Protein AF-A0A7I8VL91-F1 (afdb_monomer_lite)

Structure (mmCIF, N/CA/C/O backbone):
data_AF-A0A7I8VL91-F1
#
_entry.id   AF-A0A7I8VL91-F1
#
loop_
_atom_site.group_PDB
_atom_site.id
_atom_site.type_symbol
_atom_site.label_atom_id
_atom_site.label_alt_id
_atom_site.label_comp_id
_atom_site.label_asym_id
_atom_site.label_entity_id
_atom_site.label_seq_id
_atom_site.pdbx_PDB_ins_code
_atom_site.Cartn_x
_atom_site.Cartn_y
_atom_site.Cartn_z
_atom_site.occupancy
_atom_site.B_iso_or_equiv
_atom_site.auth_seq_id
_atom_site.auth_comp_id
_atom_site.auth_asym_id
_atom_site.auth_atom_id
_atom_site.pdbx_PDB_model_num
ATOM 1 N N . MET A 1 1 ? 4.458 87.539 1.890 1.00 41.59 1 MET A N 1
ATOM 2 C CA . MET A 1 1 ? 4.462 87.172 3.317 1.00 41.59 1 MET A CA 1
ATOM 3 C C . MET A 1 1 ? 5.443 86.022 3.413 1.00 41.59 1 MET A C 1
ATOM 5 O O . MET A 1 1 ? 5.177 85.015 2.777 1.00 41.59 1 MET A O 1
ATOM 9 N N . ALA A 1 2 ? 6.597 86.337 4.010 1.00 38.34 2 ALA A N 1
ATOM 10 C CA . ALA A 1 2 ? 7.828 85.574 4.272 1.00 38.34 2 ALA A CA 1
ATOM 11 C C . ALA A 1 2 ? 7.856 84.083 3.875 1.00 38.34 2 ALA A C 1
ATOM 13 O O . ALA A 1 2 ? 6.949 83.343 4.242 1.00 38.34 2 ALA A O 1
ATOM 14 N N . ASP A 1 3 ? 8.776 83.630 3.024 1.00 32.88 3 ASP A N 1
ATOM 15 C CA . ASP A 1 3 ? 10.259 83.580 3.110 1.00 32.88 3 ASP A CA 1
ATOM 16 C C . ASP A 1 3 ? 10.815 82.273 3.686 1.00 32.88 3 ASP A C 1
ATOM 18 O O . ASP A 1 3 ? 10.292 81.711 4.646 1.00 32.88 3 ASP A O 1
ATOM 22 N N . ASP A 1 4 ? 11.939 81.926 3.059 1.00 37.94 4 ASP A N 1
ATOM 23 C CA . ASP A 1 4 ? 13.058 81.066 3.443 1.00 37.94 4 ASP A CA 1
ATOM 24 C C . ASP A 1 4 ? 12.968 79.554 3.149 1.00 37.94 4 ASP A C 1
ATOM 26 O O . ASP A 1 4 ? 12.240 78.811 3.801 1.00 37.94 4 ASP A O 1
ATOM 30 N N . SER A 1 5 ? 13.567 79.031 2.060 1.00 36.84 5 SER A N 1
ATOM 31 C CA . SER A 1 5 ? 14.985 79.018 1.594 1.00 36.84 5 SER A CA 1
ATOM 32 C C . SER A 1 5 ? 15.787 77.868 2.233 1.00 36.84 5 SER A C 1
ATOM 34 O O . SER A 1 5 ? 15.875 77.798 3.453 1.00 36.84 5 SER A O 1
ATOM 36 N N . ASN A 1 6 ? 16.226 76.889 1.426 1.00 36.41 6 ASN A N 1
ATOM 37 C CA . ASN A 1 6 ? 17.622 76.685 0.959 1.00 36.41 6 ASN A CA 1
ATOM 38 C C . ASN A 1 6 ? 18.501 75.945 2.005 1.00 36.41 6 ASN A C 1
ATOM 40 O O . ASN A 1 6 ? 18.295 76.082 3.199 1.00 36.41 6 ASN A O 1
ATOM 44 N N . ASP A 1 7 ? 19.494 75.116 1.680 1.00 37.84 7 ASP A N 1
ATOM 45 C CA . ASP A 1 7 ? 20.222 74.925 0.429 1.00 37.84 7 ASP A CA 1
ATOM 46 C C . ASP A 1 7 ? 21.087 73.650 0.463 1.00 37.84 7 ASP A C 1
ATOM 48 O O . ASP A 1 7 ? 21.284 73.034 1.512 1.00 37.84 7 ASP A O 1
ATOM 52 N N . ASN A 1 8 ? 21.716 73.430 -0.696 1.00 30.20 8 ASN A N 1
ATOM 53 C CA . ASN A 1 8 ? 22.998 72.773 -0.975 1.00 30.20 8 ASN A CA 1
ATOM 54 C C . ASN A 1 8 ? 22.977 71.308 -1.440 1.00 30.20 8 ASN A C 1
ATOM 56 O O . ASN A 1 8 ? 22.862 70.382 -0.645 1.00 30.20 8 ASN A O 1
ATOM 60 N N . THR A 1 9 ? 22.956 71.059 -2.765 1.00 33.22 9 THR A N 1
ATOM 61 C CA . THR A 1 9 ? 24.070 71.117 -3.769 1.00 33.22 9 THR A CA 1
ATOM 62 C C . THR A 1 9 ? 25.029 69.928 -3.633 1.00 33.22 9 THR A C 1
ATOM 64 O O . THR A 1 9 ? 25.425 69.610 -2.522 1.00 33.22 9 THR A O 1
ATOM 67 N N . THR A 1 10 ? 25.462 69.211 -4.676 1.00 30.00 10 THR A N 1
ATOM 68 C CA . THR A 1 10 ? 25.902 69.619 -6.033 1.00 30.00 10 THR A CA 1
ATOM 69 C C . THR A 1 10 ? 25.871 68.379 -6.964 1.00 30.00 10 THR A C 1
ATOM 71 O O . THR A 1 10 ? 26.198 67.281 -6.530 1.00 30.00 10 THR A O 1
ATOM 74 N N . ALA A 1 11 ? 25.302 68.467 -8.177 1.00 28.89 11 ALA A N 1
ATOM 75 C CA . ALA A 1 11 ? 25.973 68.702 -9.480 1.00 28.89 11 ALA A CA 1
ATOM 76 C C . ALA A 1 11 ? 26.720 67.459 -10.047 1.00 28.89 11 ALA A C 1
ATOM 78 O O . ALA A 1 11 ? 27.735 67.037 -9.511 1.00 28.89 11 ALA A O 1
ATOM 79 N N . SER A 1 12 ? 26.138 66.725 -11.009 1.00 26.12 12 SER A N 1
ATOM 80 C CA . SER A 1 12 ? 26.180 66.921 -12.483 1.00 26.12 12 SER A CA 1
ATOM 81 C C . SER A 1 12 ? 27.479 66.441 -13.157 1.00 26.12 12 SER A C 1
ATOM 83 O O . SER A 1 12 ? 28.532 67.046 -12.992 1.00 26.12 12 SER A O 1
ATOM 85 N N . SER A 1 13 ? 27.407 65.387 -13.977 1.00 27.02 13 SER A N 1
ATOM 86 C CA . SER A 1 13 ? 27.579 65.405 -15.455 1.00 27.02 13 SER A CA 1
ATOM 87 C C . SER A 1 13 ? 28.782 64.498 -15.799 1.00 27.02 13 SER A C 1
ATOM 89 O O . SER A 1 13 ? 29.646 64.335 -14.952 1.00 27.02 13 SER A O 1
ATOM 91 N N . SER A 1 14 ? 28.946 63.814 -16.930 1.00 26.50 14 SER A N 1
ATOM 92 C CA . SER A 1 14 ? 28.411 63.921 -18.287 1.00 26.50 14 SER A CA 1
ATOM 93 C C . SER A 1 14 ? 28.722 62.615 -19.057 1.00 26.50 14 SER A C 1
ATOM 95 O O . SER A 1 14 ? 29.507 61.787 -18.600 1.00 26.50 14 SER A O 1
ATOM 97 N N . ASN A 1 15 ? 28.066 62.455 -20.207 1.00 27.16 15 ASN A N 1
ATOM 98 C CA . ASN A 1 15 ? 28.097 61.329 -21.149 1.00 27.16 15 ASN A CA 1
ATOM 99 C C . ASN A 1 15 ? 29.388 61.199 -21.988 1.00 27.16 15 ASN A C 1
ATOM 101 O O . ASN A 1 15 ? 30.074 62.190 -22.218 1.00 27.16 15 ASN A O 1
ATOM 105 N N . GLY A 1 16 ? 29.580 60.013 -22.590 1.00 26.89 16 GLY A N 1
ATOM 106 C CA . GLY A 1 16 ? 30.343 59.795 -23.837 1.00 26.89 16 GLY A CA 1
ATOM 107 C C . GLY A 1 16 ? 30.956 58.383 -23.917 1.00 26.89 16 GLY A C 1
ATOM 108 O O . GLY A 1 16 ? 31.922 58.134 -23.211 1.00 26.89 16 GLY A O 1
ATOM 109 N N . GLU A 1 17 ? 30.304 57.369 -24.517 1.00 27.06 17 GLU A N 1
ATOM 110 C CA . GLU A 1 17 ? 30.482 56.887 -25.920 1.00 27.06 17 GLU A CA 1
ATOM 111 C C . GLU A 1 17 ? 31.923 56.368 -26.20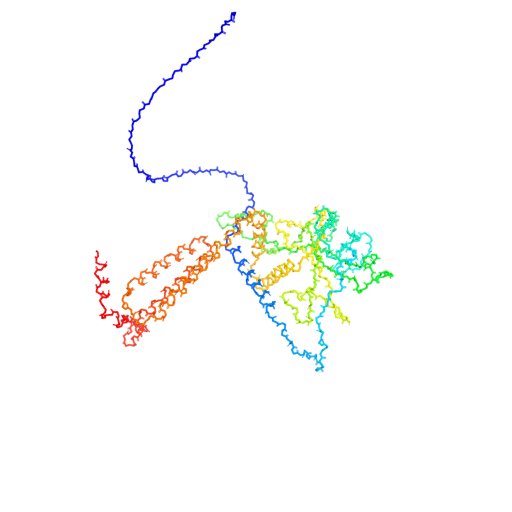8 1.00 27.06 17 GLU A C 1
ATOM 113 O O . GLU A 1 17 ? 32.874 57.061 -25.885 1.00 27.06 17 GLU A O 1
ATOM 118 N N . VAL A 1 18 ? 32.263 55.218 -26.818 1.00 27.67 18 VAL A N 1
ATOM 119 C CA . VAL A 1 18 ? 31.615 54.076 -27.504 1.00 27.67 18 VAL A CA 1
ATOM 120 C C . VAL A 1 18 ? 32.696 52.972 -27.730 1.00 27.67 18 VAL A C 1
ATOM 122 O O . VAL A 1 18 ? 33.887 53.256 -27.663 1.00 27.67 18 VAL A O 1
ATOM 125 N N . VAL A 1 19 ? 32.250 51.776 -28.155 1.00 26.05 19 VAL A N 1
ATOM 126 C CA . VAL A 1 19 ? 32.933 50.743 -28.990 1.00 26.05 19 VAL A CA 1
ATOM 127 C C . VAL A 1 19 ? 33.507 49.476 -28.309 1.00 26.05 19 VAL A C 1
ATOM 129 O O . VAL A 1 19 ? 34.563 49.480 -27.694 1.00 26.05 19 VAL A O 1
ATOM 132 N N . ALA A 1 20 ? 32.763 48.38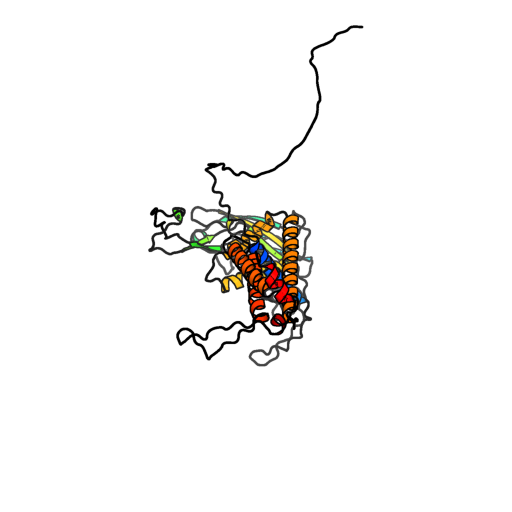2 -28.543 1.00 25.94 20 ALA A N 1
ATOM 133 C CA . ALA A 1 20 ? 33.110 46.990 -28.888 1.00 25.94 20 ALA A CA 1
ATOM 134 C C . ALA A 1 20 ? 34.495 46.389 -28.557 1.00 25.94 20 ALA A C 1
ATOM 136 O O . ALA A 1 20 ? 35.518 46.916 -28.976 1.00 25.94 20 ALA A O 1
ATOM 137 N N . THR A 1 21 ? 34.514 45.159 -28.019 1.00 22.75 21 THR A N 1
ATOM 138 C CA . THR A 1 21 ? 34.861 43.913 -28.758 1.00 22.75 21 THR A CA 1
ATOM 139 C C . THR A 1 21 ? 34.928 42.680 -27.839 1.00 22.75 21 THR A C 1
ATOM 141 O O . THR A 1 21 ? 35.487 42.731 -26.753 1.00 22.75 21 THR A O 1
ATOM 144 N N . ASP A 1 22 ? 34.315 41.600 -28.329 1.00 22.94 22 ASP A N 1
ATOM 145 C CA . ASP A 1 22 ? 34.720 40.187 -28.324 1.00 22.94 22 ASP A CA 1
ATOM 146 C C . ASP A 1 22 ? 35.173 39.391 -27.081 1.00 22.94 22 ASP A C 1
ATOM 148 O O . ASP A 1 22 ? 35.964 39.794 -26.238 1.00 22.94 22 ASP A O 1
ATOM 152 N N . ALA A 1 23 ? 34.755 38.120 -27.177 1.00 25.20 23 ALA A N 1
ATOM 153 C CA . ALA A 1 23 ? 35.409 36.892 -26.726 1.00 25.20 23 ALA A CA 1
ATOM 154 C C . ALA A 1 23 ? 35.228 36.460 -25.262 1.00 25.20 23 ALA A C 1
ATOM 156 O O . ALA A 1 23 ? 36.062 36.676 -24.387 1.00 25.20 23 ALA A O 1
ATOM 157 N N . ALA A 1 24 ? 34.169 35.673 -25.051 1.00 22.56 24 ALA A N 1
ATOM 158 C CA . ALA A 1 24 ? 34.108 34.692 -23.978 1.00 22.56 24 ALA A CA 1
ATOM 159 C C . ALA A 1 24 ? 35.077 33.532 -24.278 1.00 22.56 24 ALA A C 1
ATOM 161 O O . ALA A 1 24 ? 34.853 32.746 -25.199 1.00 22.56 24 ALA A O 1
ATOM 162 N N . ALA A 1 25 ? 36.133 33.423 -23.473 1.00 24.00 25 ALA A N 1
ATOM 163 C CA . ALA A 1 25 ? 36.947 32.226 -23.331 1.00 24.00 25 ALA A CA 1
ATOM 164 C C . ALA A 1 25 ? 37.090 31.893 -21.839 1.00 24.00 25 ALA A C 1
ATOM 166 O O . ALA A 1 25 ? 37.514 32.710 -21.026 1.00 24.00 25 ALA A O 1
ATOM 167 N N . THR A 1 26 ? 36.650 30.677 -21.538 1.00 25.03 26 THR A N 1
ATOM 168 C CA . THR A 1 26 ? 36.963 29.760 -20.440 1.00 25.03 26 THR A CA 1
ATOM 169 C C . THR A 1 26 ? 38.143 30.143 -19.542 1.00 25.03 26 THR A C 1
ATOM 171 O O . THR A 1 26 ? 39.232 30.391 -20.045 1.00 25.03 26 THR A O 1
ATOM 174 N N . ASN A 1 27 ? 37.960 30.047 -18.219 1.00 23.64 27 ASN A N 1
ATOM 175 C CA . ASN A 1 27 ? 38.905 29.344 -17.344 1.00 23.64 27 ASN A CA 1
ATOM 176 C C . ASN A 1 27 ? 38.287 29.031 -15.976 1.00 23.64 27 ASN A C 1
ATOM 178 O O . ASN A 1 27 ? 37.755 29.896 -15.282 1.00 23.64 27 ASN A O 1
ATOM 182 N N . GLU A 1 28 ? 38.392 27.756 -15.623 1.00 23.91 28 GLU A N 1
ATOM 183 C CA . GLU A 1 28 ? 38.157 27.181 -14.309 1.00 23.91 28 GLU A CA 1
ATOM 184 C C . GLU A 1 28 ? 39.190 27.707 -13.302 1.00 23.91 28 GLU A C 1
ATOM 186 O O . GLU A 1 28 ? 40.379 27.787 -13.614 1.00 23.91 28 GLU A O 1
ATOM 191 N N . ASN A 1 29 ? 38.758 27.993 -12.071 1.00 23.66 29 ASN A N 1
ATOM 192 C CA . ASN A 1 29 ? 39.543 27.633 -10.891 1.00 23.66 29 ASN A CA 1
ATOM 193 C C . ASN A 1 29 ? 38.710 27.678 -9.599 1.00 23.66 29 ASN A C 1
ATOM 195 O O . ASN A 1 29 ? 38.350 28.735 -9.092 1.00 23.66 29 ASN A O 1
ATOM 199 N N . THR A 1 30 ? 38.444 26.477 -9.088 1.00 25.72 30 THR A N 1
ATOM 200 C CA . THR A 1 30 ? 38.733 26.030 -7.719 1.00 25.72 30 THR A CA 1
ATOM 201 C C . THR A 1 30 ? 38.437 27.005 -6.570 1.00 25.72 30 THR A C 1
ATOM 203 O O . THR A 1 30 ? 39.276 27.821 -6.195 1.00 25.72 30 THR A O 1
ATOM 206 N N . GLN A 1 31 ? 37.301 26.802 -5.894 1.00 23.73 31 GLN A N 1
ATOM 207 C CA . GLN A 1 31 ? 37.151 27.161 -4.482 1.00 23.73 31 GLN A CA 1
ATOM 208 C C . GLN A 1 31 ? 36.847 25.915 -3.652 1.00 23.73 31 GLN A C 1
ATOM 210 O O . GLN A 1 31 ? 35.797 25.288 -3.758 1.00 23.73 31 GLN A O 1
ATOM 215 N N . VAL A 1 32 ? 37.830 25.576 -2.824 1.00 26.70 32 VAL A N 1
ATOM 216 C CA . VAL A 1 32 ? 37.738 24.642 -1.708 1.00 26.70 32 VAL A CA 1
ATOM 217 C C . VAL A 1 32 ? 36.866 25.302 -0.643 1.00 26.70 32 VAL A C 1
ATOM 219 O O . VAL A 1 32 ? 37.249 26.341 -0.109 1.00 26.70 32 VAL A O 1
ATOM 222 N N . GLN A 1 33 ? 35.715 24.713 -0.319 1.00 25.84 33 GLN A N 1
ATOM 223 C CA . GLN A 1 33 ? 34.907 25.147 0.818 1.00 25.84 33 GLN A CA 1
ATOM 224 C C . GLN A 1 33 ? 34.803 24.012 1.836 1.00 25.84 33 GLN A C 1
ATOM 226 O O . GLN A 1 33 ? 34.141 22.999 1.622 1.00 25.84 33 GLN A O 1
ATOM 231 N N . GLN A 1 34 ? 35.512 24.202 2.950 1.00 26.64 34 GLN A N 1
ATOM 232 C CA . GLN A 1 34 ? 35.243 23.531 4.214 1.00 26.64 34 GLN A CA 1
ATOM 233 C C . GLN A 1 34 ? 33.818 23.870 4.655 1.00 26.64 34 GLN A C 1
ATOM 235 O O . GLN A 1 34 ? 33.476 25.047 4.749 1.00 26.64 34 GLN A O 1
ATOM 240 N N . ASN A 1 35 ? 33.027 22.857 5.002 1.00 26.02 35 ASN A N 1
ATOM 241 C CA . ASN A 1 35 ? 31.987 23.021 6.007 1.00 26.02 35 ASN A CA 1
ATOM 242 C C . ASN A 1 35 ? 31.717 21.691 6.712 1.00 26.02 35 ASN A C 1
ATOM 244 O O . ASN A 1 35 ? 31.407 20.682 6.081 1.00 26.02 35 ASN A O 1
ATOM 248 N N . GLY A 1 36 ? 31.877 21.706 8.033 1.00 25.14 36 GLY A N 1
ATOM 249 C CA . GLY A 1 36 ? 31.373 20.669 8.919 1.00 25.14 36 GLY A CA 1
ATOM 250 C C . GLY A 1 36 ? 29.927 20.953 9.329 1.00 25.14 36 GLY A C 1
ATOM 251 O O . GLY A 1 36 ? 29.461 22.084 9.236 1.00 25.14 36 GLY A O 1
ATOM 252 N N . GLN A 1 37 ? 29.291 19.904 9.857 1.00 26.33 37 GLN A N 1
ATOM 253 C CA . GLN A 1 37 ? 28.042 19.907 10.634 1.00 26.33 37 GLN A CA 1
ATOM 254 C C . GLN A 1 37 ? 26.736 20.138 9.858 1.00 26.33 37 GLN A C 1
ATOM 256 O O . GLN A 1 37 ? 26.183 21.228 9.820 1.00 26.33 37 GLN A O 1
ATOM 261 N N . ASN A 1 38 ? 26.209 19.049 9.299 1.00 24.19 38 ASN A N 1
ATOM 262 C CA . ASN A 1 38 ? 24.931 18.438 9.692 1.00 24.19 38 ASN A CA 1
ATOM 263 C C . ASN A 1 38 ? 24.681 17.272 8.735 1.00 24.19 38 ASN A C 1
ATOM 265 O O . ASN A 1 38 ? 24.227 17.461 7.611 1.00 24.19 38 ASN A O 1
ATOM 269 N N . ALA A 1 39 ? 25.012 16.057 9.172 1.00 27.67 39 ALA A N 1
ATOM 270 C CA . ALA A 1 39 ? 24.564 14.853 8.490 1.00 27.67 39 ALA A CA 1
ATOM 271 C C . ALA A 1 39 ? 23.096 14.619 8.871 1.00 27.67 39 ALA A C 1
ATOM 273 O O . ALA A 1 39 ? 22.775 13.747 9.676 1.00 27.67 39 ALA A O 1
ATOM 274 N N . GLU A 1 40 ? 22.202 15.445 8.325 1.00 26.64 40 GLU A N 1
ATOM 275 C CA . GLU A 1 40 ? 20.851 14.966 8.076 1.00 26.64 40 GLU A CA 1
ATOM 276 C C . GLU A 1 40 ? 20.977 13.780 7.130 1.00 26.64 40 GLU A C 1
ATOM 278 O O . GLU A 1 40 ? 21.707 13.822 6.138 1.00 26.64 40 GLU A O 1
ATOM 283 N N . ASN A 1 41 ? 20.290 12.706 7.491 1.00 29.11 41 ASN A N 1
ATOM 284 C CA . ASN A 1 41 ? 20.206 11.465 6.749 1.00 29.11 41 ASN A CA 1
ATOM 285 C C . ASN A 1 41 ? 19.419 11.722 5.447 1.00 29.11 41 ASN A C 1
ATOM 287 O O . ASN A 1 41 ? 18.282 11.285 5.296 1.00 29.11 41 ASN A O 1
ATOM 291 N N . GLN A 1 42 ? 19.983 12.507 4.524 1.00 31.20 42 GLN A N 1
ATOM 292 C CA . GLN A 1 42 ? 19.471 12.642 3.171 1.00 31.20 42 GLN A CA 1
ATOM 293 C C . GLN A 1 42 ? 19.805 11.343 2.453 1.00 31.20 42 GLN A C 1
ATOM 295 O O . GLN A 1 42 ? 20.898 11.164 1.913 1.00 31.20 42 GLN A O 1
ATOM 300 N N . GLN A 1 43 ? 18.845 10.416 2.478 1.00 38.16 43 GLN A N 1
ATOM 301 C CA . GLN A 1 43 ? 18.810 9.335 1.506 1.00 38.16 43 GLN A CA 1
ATOM 302 C C . GLN A 1 43 ? 19.002 9.946 0.109 1.00 38.16 43 GLN A C 1
ATOM 304 O O . GLN A 1 43 ? 18.416 10.999 -0.180 1.00 38.16 43 GLN A O 1
ATOM 309 N N . PRO A 1 44 ? 19.830 9.336 -0.757 1.00 40.38 44 PRO A N 1
ATOM 310 C CA . PRO A 1 44 ? 19.997 9.829 -2.112 1.00 40.38 44 PRO A CA 1
ATOM 311 C C . PRO A 1 44 ? 18.614 9.908 -2.757 1.00 40.38 44 PRO A C 1
ATOM 313 O O . PRO A 1 44 ? 17.863 8.931 -2.739 1.00 40.38 44 PRO A O 1
ATOM 316 N N . ARG A 1 45 ? 18.262 11.087 -3.295 1.00 45.19 45 ARG A N 1
ATOM 317 C CA . ARG A 1 45 ? 17.033 11.253 -4.080 1.00 45.19 45 ARG A CA 1
ATOM 318 C C . ARG A 1 45 ? 16.967 10.089 -5.066 1.00 45.19 45 ARG A C 1
ATOM 320 O O . ARG A 1 45 ? 17.941 9.891 -5.799 1.00 45.19 45 ARG A O 1
ATOM 327 N N . PRO A 1 46 ? 15.871 9.316 -5.090 1.00 46.50 46 PRO A N 1
ATOM 328 C CA . PRO A 1 46 ? 15.783 8.170 -5.972 1.00 46.50 46 PRO A CA 1
ATOM 329 C C . PRO A 1 46 ? 16.027 8.647 -7.398 1.00 46.50 46 PRO A C 1
ATOM 331 O O . PRO A 1 46 ? 15.382 9.584 -7.879 1.00 46.50 46 PRO A O 1
ATOM 334 N N . GLY A 1 47 ? 16.988 8.018 -8.075 1.00 51.81 47 GLY A N 1
ATOM 335 C CA . GLY A 1 47 ? 17.243 8.313 -9.475 1.00 51.81 47 GLY A CA 1
ATOM 336 C C . GLY A 1 47 ? 15.937 8.169 -10.254 1.00 51.81 47 GLY A C 1
ATOM 337 O O . GLY A 1 47 ? 15.153 7.254 -9.991 1.00 51.81 47 GLY A O 1
ATOM 338 N N . GLY A 1 48 ? 15.693 9.041 -11.238 1.00 50.25 48 GLY A N 1
ATOM 339 C CA . GLY A 1 48 ? 14.457 9.032 -12.037 1.00 50.25 48 GLY A CA 1
ATOM 340 C C . GLY A 1 48 ? 14.096 7.664 -12.647 1.00 50.25 48 GLY A C 1
ATOM 341 O O . GLY A 1 48 ? 12.955 7.448 -13.044 1.00 50.25 48 GLY A O 1
ATOM 342 N N . TRP A 1 49 ? 15.038 6.715 -12.675 1.00 51.34 49 TRP A N 1
ATOM 343 C CA . TRP A 1 49 ? 14.825 5.307 -12.998 1.00 51.34 49 TRP A CA 1
ATOM 344 C C . TRP A 1 49 ? 13.902 4.564 -12.030 1.00 51.34 49 TRP A C 1
ATOM 346 O O . TRP A 1 49 ? 13.021 3.849 -12.495 1.00 51.34 49 TRP A O 1
ATOM 356 N N . ALA A 1 50 ? 14.077 4.696 -10.712 1.00 55.09 50 ALA A N 1
ATOM 357 C CA . ALA A 1 50 ? 13.243 3.985 -9.738 1.00 55.09 50 ALA A CA 1
ATOM 358 C C . ALA A 1 50 ? 11.776 4.418 -9.888 1.00 55.09 50 ALA A C 1
ATOM 360 O O . ALA A 1 50 ? 10.856 3.596 -9.962 1.00 55.09 50 ALA A O 1
ATOM 361 N N . ILE A 1 51 ? 11.585 5.725 -10.087 1.00 56.22 51 ILE A N 1
ATOM 362 C CA . ILE A 1 51 ? 10.295 6.343 -10.381 1.00 56.22 51 ILE A CA 1
ATOM 363 C C . ILE A 1 51 ? 9.744 5.821 -11.715 1.00 56.22 51 ILE A C 1
ATOM 365 O O . ILE A 1 51 ? 8.615 5.336 -11.751 1.00 56.22 51 ILE A O 1
ATOM 369 N N . PHE A 1 52 ? 10.530 5.841 -12.796 1.00 54.53 52 PHE A N 1
ATOM 370 C CA . PHE A 1 52 ? 10.097 5.386 -14.122 1.00 54.53 52 PHE A CA 1
ATOM 371 C C . PHE A 1 52 ? 9.802 3.878 -14.193 1.00 54.53 52 PHE A C 1
ATOM 373 O O . PHE A 1 52 ? 8.769 3.490 -14.730 1.00 54.53 52 PHE A O 1
ATOM 380 N N . LYS A 1 53 ? 10.648 3.018 -13.610 1.00 56.31 53 LYS A N 1
ATOM 381 C CA . LYS A 1 53 ? 10.446 1.561 -13.500 1.00 56.31 53 LYS A CA 1
ATOM 382 C C . LYS A 1 53 ? 9.154 1.257 -12.747 1.00 56.31 53 LYS A C 1
ATOM 384 O O . LYS A 1 53 ? 8.340 0.458 -13.210 1.00 56.31 53 LYS A O 1
ATOM 389 N N . SER A 1 54 ? 8.935 1.936 -11.620 1.00 55.19 54 SER A N 1
ATOM 390 C CA . SER A 1 54 ? 7.694 1.832 -10.851 1.00 55.19 54 SER A CA 1
ATOM 391 C C . SER A 1 54 ? 6.484 2.309 -11.664 1.00 55.19 54 SER A C 1
ATOM 393 O O . SER A 1 54 ? 5.441 1.655 -11.655 1.00 55.19 54 SER A O 1
ATOM 395 N N . LEU A 1 55 ? 6.621 3.400 -12.421 1.00 58.31 55 LEU A N 1
ATOM 396 C CA . LEU A 1 55 ? 5.555 3.965 -13.248 1.00 58.31 55 LEU A CA 1
ATOM 397 C C . LEU A 1 55 ? 5.201 3.072 -14.450 1.00 58.31 55 LEU A C 1
ATOM 399 O O . LEU A 1 55 ? 4.022 2.863 -14.719 1.00 58.31 55 LEU A O 1
ATOM 403 N N . LEU A 1 56 ? 6.190 2.497 -15.141 1.00 58.31 56 LEU A N 1
ATOM 404 C CA . LEU A 1 56 ? 5.982 1.546 -16.237 1.00 58.31 56 LEU A CA 1
ATOM 405 C C . LEU A 1 56 ? 5.353 0.248 -15.747 1.00 58.31 56 LEU A C 1
ATOM 407 O O . LEU A 1 56 ? 4.420 -0.250 -16.369 1.00 58.31 56 LEU A O 1
ATOM 411 N N . PHE A 1 57 ? 5.822 -0.286 -14.620 1.00 56.62 57 PHE A N 1
ATOM 412 C CA . PHE A 1 57 ? 5.214 -1.467 -14.017 1.00 56.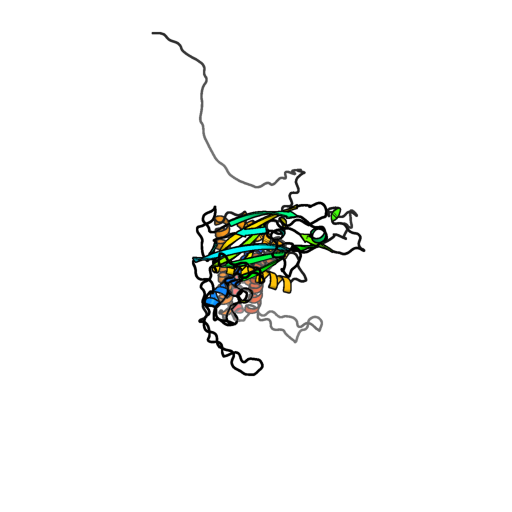62 57 PHE A CA 1
ATOM 413 C C . PHE A 1 57 ? 3.766 -1.186 -13.585 1.00 56.62 57 PHE A C 1
ATOM 415 O O . PHE A 1 57 ? 2.886 -2.019 -13.783 1.00 56.62 57 PHE A O 1
ATOM 422 N N . ARG A 1 58 ? 3.478 0.025 -13.088 1.00 55.91 58 ARG A N 1
ATOM 423 C CA . ARG A 1 58 ? 2.107 0.484 -12.817 1.00 55.91 58 ARG A CA 1
ATOM 424 C C . ARG A 1 58 ? 1.282 0.657 -14.083 1.00 55.91 58 ARG A C 1
ATOM 426 O O . ARG A 1 58 ? 0.127 0.268 -14.066 1.00 55.91 58 ARG A O 1
ATOM 433 N N . MET A 1 59 ? 1.833 1.180 -15.178 1.00 58.78 59 MET A N 1
ATOM 434 C CA . MET A 1 59 ? 1.130 1.225 -16.465 1.00 58.78 59 MET A CA 1
ATOM 435 C C . MET A 1 59 ? 0.872 -0.173 -17.011 1.00 58.78 59 MET A C 1
ATOM 437 O O . MET A 1 59 ? -0.199 -0.407 -17.551 1.00 58.78 59 MET A O 1
ATOM 441 N N . PHE A 1 60 ? 1.798 -1.113 -16.826 1.00 64.19 60 PHE A N 1
ATOM 442 C CA . PHE A 1 60 ? 1.610 -2.514 -17.183 1.00 64.19 60 PHE A CA 1
ATOM 443 C C . PHE A 1 60 ? 0.511 -3.169 -16.341 1.00 64.19 60 PHE A C 1
ATOM 445 O O . PHE A 1 60 ? -0.363 -3.825 -16.900 1.00 64.19 60 PHE A O 1
ATOM 452 N N . ILE A 1 61 ? 0.491 -2.946 -15.023 1.00 56.81 61 ILE A N 1
ATOM 453 C CA . ILE A 1 61 ? -0.579 -3.459 -14.161 1.00 56.81 61 ILE A CA 1
ATOM 454 C C . ILE A 1 61 ? -1.910 -2.760 -14.458 1.00 56.81 61 ILE A C 1
ATOM 456 O O . ILE A 1 61 ? -2.919 -3.434 -14.605 1.00 56.81 61 ILE A O 1
ATOM 460 N N . MET A 1 62 ? -1.942 -1.437 -14.615 1.00 57.09 62 MET A N 1
ATOM 461 C CA . MET A 1 62 ? -3.155 -0.713 -15.005 1.00 57.09 62 MET A CA 1
ATOM 462 C C . MET A 1 62 ? -3.647 -1.148 -16.383 1.00 57.09 62 MET A C 1
ATOM 464 O O . MET A 1 62 ? -4.848 -1.271 -16.577 1.00 57.09 62 MET A O 1
ATOM 468 N N . TYR A 1 63 ? -2.748 -1.434 -17.326 1.00 62.25 63 TYR A N 1
ATOM 469 C CA . TYR A 1 63 ? -3.090 -2.023 -18.616 1.00 62.25 63 TYR A CA 1
ATOM 470 C C . TYR A 1 63 ? -3.637 -3.440 -18.453 1.00 62.25 63 TYR A C 1
ATOM 472 O O . TYR A 1 63 ? -4.655 -3.747 -19.058 1.00 62.25 63 TYR A O 1
ATOM 480 N N . MET A 1 64 ? -3.029 -4.286 -17.617 1.00 58.59 64 MET A N 1
ATOM 481 C CA . MET A 1 64 ? -3.554 -5.610 -17.276 1.00 58.59 64 MET A CA 1
ATOM 482 C C . MET A 1 64 ? -4.974 -5.481 -16.718 1.00 58.59 64 MET A C 1
ATOM 484 O O . MET A 1 64 ? -5.900 -6.011 -17.322 1.00 58.59 64 MET A O 1
ATOM 488 N N . ILE A 1 65 ? -5.171 -4.683 -15.667 1.00 57.84 65 ILE A N 1
ATOM 489 C CA . ILE A 1 65 ? -6.467 -4.401 -15.034 1.00 57.84 65 ILE A CA 1
ATOM 490 C C . ILE A 1 65 ? -7.475 -3.870 -16.067 1.00 57.84 65 ILE A C 1
ATOM 492 O O . ILE A 1 65 ? -8.542 -4.452 -16.244 1.00 57.84 65 ILE A O 1
ATOM 496 N N . ALA A 1 66 ? -7.126 -2.833 -16.831 1.00 59.03 66 ALA A N 1
ATOM 497 C CA . ALA A 1 66 ? -7.987 -2.266 -17.871 1.00 59.03 66 ALA A CA 1
ATOM 498 C C . ALA A 1 66 ? -8.284 -3.261 -19.008 1.00 59.03 66 ALA A C 1
ATOM 500 O O . ALA A 1 66 ? -9.378 -3.250 -19.572 1.00 59.03 66 ALA A O 1
ATOM 501 N N . SER A 1 67 ? -7.341 -4.144 -19.348 1.00 56.81 67 SER A N 1
ATOM 502 C CA . SER A 1 67 ? -7.531 -5.204 -20.340 1.00 56.81 67 SER A CA 1
ATOM 503 C C . SER A 1 67 ? -8.452 -6.313 -19.830 1.00 56.81 67 SER A C 1
ATOM 505 O O . SER A 1 67 ? -9.182 -6.890 -20.632 1.00 56.81 67 SER A O 1
ATOM 507 N N . PHE A 1 68 ? -8.490 -6.566 -18.517 1.00 55.69 68 PHE A N 1
ATOM 508 C CA . PHE A 1 68 ? -9.436 -7.494 -17.895 1.00 55.69 68 PHE A CA 1
ATOM 509 C C . PHE A 1 68 ? -10.863 -6.941 -17.897 1.00 55.69 68 PHE A C 1
ATOM 511 O O . PHE A 1 68 ? -11.787 -7.696 -18.174 1.00 55.69 68 PHE A O 1
ATOM 518 N N . PHE A 1 69 ? -11.048 -5.630 -17.715 1.00 58.03 69 PHE A N 1
ATOM 519 C CA . PHE A 1 69 ? -12.369 -4.989 -17.813 1.00 58.03 69 PHE A CA 1
ATOM 520 C C . PHE A 1 69 ? -12.855 -4.765 -19.254 1.00 58.03 69 PHE A C 1
ATOM 522 O O . PHE A 1 69 ? -14.046 -4.569 -19.480 1.00 58.03 69 PHE A O 1
ATOM 529 N N . ARG A 1 70 ? -11.958 -4.815 -20.250 1.00 56.78 70 ARG A N 1
ATOM 530 C CA . ARG A 1 70 ? -12.322 -4.820 -21.681 1.00 56.78 70 ARG A CA 1
ATOM 531 C C . ARG A 1 70 ? -12.641 -6.210 -22.227 1.00 56.78 70 ARG A C 1
ATOM 533 O O . ARG A 1 70 ? -13.165 -6.306 -23.336 1.00 56.78 70 ARG A O 1
ATOM 540 N N . ARG A 1 71 ? -12.317 -7.283 -21.498 1.00 53.06 71 ARG A N 1
ATOM 541 C CA . ARG A 1 71 ? -12.740 -8.631 -21.882 1.00 53.06 71 ARG A CA 1
ATOM 542 C C . ARG A 1 71 ? -14.210 -8.781 -21.494 1.00 53.06 71 ARG A C 1
ATOM 544 O O . ARG A 1 71 ? -14.511 -8.671 -20.307 1.00 53.06 71 ARG A O 1
ATOM 551 N N . PRO A 1 72 ? -15.131 -9.030 -22.446 1.00 46.50 72 PRO A N 1
ATOM 552 C CA . PRO A 1 72 ? -16.462 -9.473 -22.071 1.00 46.50 72 PRO A CA 1
ATOM 553 C C . PRO A 1 72 ? -16.283 -10.715 -21.208 1.00 46.50 72 PRO A C 1
ATOM 555 O O . PRO A 1 72 ? -15.485 -11.592 -21.546 1.00 46.50 72 PRO A O 1
ATOM 558 N N . GLN A 1 73 ? -16.961 -10.725 -20.066 1.00 49.41 73 GLN A N 1
ATOM 559 C CA . GLN A 1 73 ? -16.930 -11.803 -19.095 1.00 49.41 73 GLN A CA 1
ATOM 560 C C . GLN A 1 73 ? -17.217 -13.119 -19.829 1.00 49.41 73 GLN A C 1
ATOM 562 O O . GLN A 1 73 ? -18.357 -13.406 -20.188 1.00 49.41 73 GLN A O 1
ATOM 567 N N . GLN A 1 74 ? -16.165 -13.873 -20.161 1.00 44.59 74 GLN A N 1
ATOM 568 C CA . GLN A 1 74 ? -16.321 -15.150 -20.842 1.00 44.59 74 GLN A CA 1
ATOM 569 C C . GLN A 1 74 ? -17.119 -16.046 -19.902 1.00 44.59 74 GLN A C 1
ATOM 571 O O . GLN A 1 74 ? -16.734 -16.221 -18.745 1.00 44.59 74 GLN A O 1
ATOM 576 N N . GLN A 1 75 ? -18.241 -16.575 -20.396 1.00 43.75 75 GLN A N 1
ATOM 577 C CA . GLN A 1 75 ? -18.967 -17.660 -19.748 1.00 43.75 75 GLN A CA 1
ATOM 578 C C . GLN A 1 75 ? -17.960 -18.772 -19.458 1.00 43.75 75 GLN A C 1
ATOM 580 O O . GLN A 1 75 ? -17.487 -19.444 -20.372 1.00 43.75 75 GLN A O 1
ATOM 585 N N . GLN A 1 76 ? -17.568 -18.901 -18.191 1.00 48.69 76 GLN A N 1
ATOM 586 C CA . GLN A 1 76 ? -16.722 -19.998 -17.754 1.00 48.69 76 GLN A CA 1
ATOM 587 C C . GLN A 1 76 ? -17.521 -21.292 -17.892 1.00 48.69 76 GLN A C 1
ATOM 589 O O . GLN A 1 76 ? -18.687 -21.363 -17.492 1.00 48.69 76 GLN A O 1
ATOM 594 N N . GLU A 1 77 ? -16.885 -22.315 -18.459 1.00 45.47 77 GLU A N 1
ATOM 595 C CA . GLU A 1 77 ? -17.411 -23.673 -18.425 1.00 45.47 77 GLU A CA 1
ATOM 596 C C . GLU A 1 77 ? -17.637 -24.102 -16.963 1.00 45.47 77 GLU A C 1
ATOM 598 O O . GLU A 1 77 ? -16.847 -23.740 -16.084 1.00 45.47 77 GLU A O 1
ATOM 603 N N . PRO A 1 78 ? -18.714 -24.849 -16.668 1.00 48.16 78 PRO A N 1
ATOM 604 C CA . PRO A 1 78 ? -19.066 -25.214 -15.302 1.00 48.16 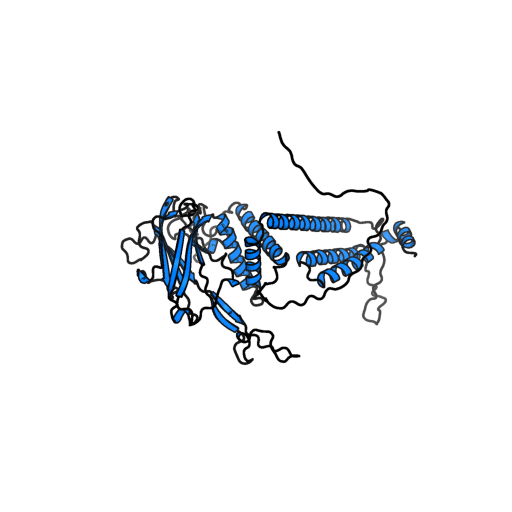78 PRO A CA 1
ATOM 605 C C . PRO A 1 78 ? -17.918 -25.970 -14.621 1.00 48.16 78 PRO A C 1
ATOM 607 O O . PRO A 1 78 ? -17.547 -27.070 -15.039 1.00 48.16 78 PRO A O 1
ATOM 610 N N . GLN A 1 79 ? -17.376 -25.394 -13.542 1.00 50.62 79 GLN A N 1
ATOM 611 C CA . GLN A 1 79 ? -16.389 -26.065 -12.700 1.00 50.62 79 GLN A CA 1
ATOM 612 C C . GLN A 1 79 ? -17.014 -27.336 -12.103 1.00 50.62 79 GLN A C 1
ATOM 614 O O . GLN A 1 79 ? -18.016 -27.288 -11.381 1.00 50.62 79 GLN A O 1
ATOM 619 N N . LYS A 1 80 ? -16.422 -28.490 -12.425 1.00 44.81 80 LYS A N 1
ATOM 620 C CA . LYS A 1 80 ? -16.768 -29.777 -11.816 1.00 44.81 80 LYS A CA 1
ATOM 621 C C . LYS A 1 80 ? -16.119 -29.849 -10.438 1.00 44.81 80 LYS A C 1
ATOM 623 O O . LYS A 1 80 ? -14.909 -29.668 -10.320 1.00 44.81 80 LYS A O 1
ATOM 628 N N . GLY A 1 81 ? -16.920 -30.107 -9.406 1.00 57.16 81 GLY A N 1
ATOM 629 C CA . GLY A 1 81 ? -16.388 -30.404 -8.076 1.00 57.16 81 GLY A CA 1
ATOM 630 C C . GLY A 1 81 ? -15.592 -31.720 -8.059 1.00 57.16 81 GLY A C 1
ATOM 631 O O . GLY A 1 81 ? -15.656 -32.481 -9.030 1.00 57.16 81 GLY A O 1
ATOM 632 N N . PRO A 1 82 ? -14.898 -32.033 -6.948 1.00 53.78 82 PRO A N 1
ATOM 633 C CA . PRO A 1 82 ? -14.175 -33.299 -6.764 1.00 53.78 82 PRO A CA 1
ATOM 634 C C . PRO A 1 82 ? -15.034 -34.546 -7.043 1.00 53.78 82 PRO A C 1
ATOM 636 O O . PRO A 1 82 ? -14.522 -35.562 -7.498 1.00 53.78 82 PRO A O 1
ATOM 639 N N . ASP A 1 83 ? -16.354 -34.428 -6.860 1.00 57.84 83 ASP A N 1
ATOM 640 C CA . ASP A 1 83 ? -17.348 -35.487 -7.075 1.00 57.84 83 ASP A CA 1
ATOM 641 C C . ASP A 1 83 ? -17.989 -35.485 -8.480 1.00 57.84 83 ASP A C 1
ATOM 643 O O . ASP A 1 83 ? -19.018 -36.124 -8.703 1.00 57.84 83 ASP A O 1
ATOM 647 N N . GLY A 1 84 ? -17.465 -34.707 -9.435 1.00 57.97 84 GLY A N 1
ATOM 648 C CA . GLY A 1 84 ? -17.986 -34.642 -10.809 1.00 57.97 84 GLY A CA 1
ATOM 649 C C . GLY A 1 84 ? -19.362 -33.974 -10.963 1.00 57.97 84 GLY A C 1
ATOM 650 O O . GLY A 1 84 ? -19.869 -33.875 -12.082 1.00 57.97 84 GLY A O 1
ATOM 651 N N . LYS A 1 85 ? -19.962 -33.481 -9.871 1.00 54.00 85 LYS A N 1
ATOM 652 C CA . LYS A 1 85 ? -21.211 -32.707 -9.900 1.00 54.00 85 LYS A CA 1
ATOM 653 C C . LYS A 1 85 ? -20.939 -31.262 -10.346 1.00 54.00 85 LYS A C 1
ATOM 655 O O . LYS A 1 85 ? -19.931 -30.684 -9.923 1.00 54.00 85 LYS A O 1
ATOM 660 N N . PRO A 1 86 ? -21.813 -30.667 -11.180 1.00 50.97 86 PRO A N 1
ATOM 661 C CA . PRO A 1 86 ? -21.711 -29.255 -11.525 1.00 50.97 86 PRO A CA 1
ATOM 662 C C . PRO A 1 86 ? -21.899 -28.414 -10.258 1.00 50.97 86 PRO A C 1
ATOM 664 O O . PRO A 1 86 ? -22.895 -28.574 -9.549 1.00 50.97 86 PRO A O 1
ATOM 667 N N . MET A 1 87 ? -20.938 -27.535 -9.957 1.00 55.94 87 MET A N 1
ATOM 668 C CA . MET A 1 87 ? -21.153 -26.506 -8.941 1.00 55.94 87 MET A CA 1
ATOM 669 C C . MET A 1 87 ? -22.289 -25.572 -9.387 1.00 55.94 87 MET A C 1
ATOM 671 O O . MET A 1 87 ? -22.457 -25.355 -10.592 1.00 55.94 87 MET A O 1
ATOM 675 N N . PRO A 1 88 ? -23.065 -24.995 -8.450 1.00 57.28 88 PRO A N 1
ATOM 676 C CA . PRO A 1 88 ? -24.020 -23.952 -8.793 1.00 57.28 88 PRO A CA 1
ATOM 677 C C . PRO A 1 88 ? -23.275 -22.824 -9.514 1.00 57.28 88 PRO A C 1
ATOM 679 O O . PRO A 1 88 ? -22.348 -22.231 -8.962 1.00 57.28 88 PRO A O 1
ATOM 682 N N . SER A 1 89 ? -23.654 -22.543 -10.761 1.00 57.53 89 SER A N 1
ATOM 683 C CA . SER A 1 89 ? -23.198 -21.338 -11.448 1.00 57.53 89 SER A CA 1
ATOM 684 C C . SER A 1 89 ? -23.934 -20.165 -10.811 1.00 57.53 89 SER A C 1
ATOM 686 O O . SER A 1 89 ? -25.119 -19.944 -11.062 1.00 57.53 89 SER A O 1
ATOM 688 N N . TYR A 1 90 ? -23.261 -19.475 -9.895 1.00 67.00 90 TYR A N 1
ATOM 689 C CA . TYR A 1 90 ? -23.789 -18.256 -9.303 1.00 67.00 90 TYR A CA 1
ATOM 690 C C . TYR A 1 90 ? -23.706 -17.146 -10.352 1.00 67.00 90 TYR A C 1
ATOM 692 O O . TYR A 1 90 ? -22.628 -16.861 -10.875 1.00 67.00 90 TYR A O 1
ATOM 700 N N . GLY A 1 91 ? -24.849 -16.539 -10.677 1.00 80.50 91 GLY A N 1
ATOM 701 C CA . GLY A 1 91 ? -24.882 -15.321 -11.484 1.00 80.50 91 GLY A CA 1
ATOM 702 C C . GLY A 1 91 ? -24.169 -14.156 -10.779 1.00 80.50 91 GLY A C 1
ATOM 703 O O . GLY A 1 91 ? -23.706 -14.308 -9.646 1.00 80.50 91 GLY A O 1
ATOM 704 N N . PRO A 1 92 ? -24.101 -12.971 -11.404 1.00 88.44 92 PRO A N 1
ATOM 705 C CA . PRO A 1 92 ? -23.475 -11.802 -10.793 1.00 88.44 92 PRO A CA 1
ATOM 706 C C . PRO A 1 92 ? -24.089 -11.493 -9.418 1.00 88.44 92 PRO A C 1
ATOM 708 O O . PRO A 1 92 ? -25.310 -11.397 -9.282 1.00 88.44 92 PRO A O 1
ATOM 711 N N . ALA A 1 93 ? -23.246 -11.406 -8.393 1.00 91.25 93 ALA A N 1
ATOM 712 C CA . ALA A 1 93 ? -23.623 -11.102 -7.020 1.00 91.25 93 ALA A CA 1
ATOM 713 C C . ALA A 1 93 ? -23.667 -9.588 -6.799 1.00 91.25 93 ALA A C 1
ATOM 715 O O . ALA A 1 93 ? -22.927 -8.836 -7.431 1.00 91.25 93 ALA A O 1
ATOM 716 N N . THR A 1 94 ? -24.509 -9.144 -5.870 1.00 92.50 94 THR A N 1
ATOM 717 C CA . THR A 1 94 ? -24.615 -7.726 -5.494 1.00 92.50 94 THR A CA 1
ATOM 718 C C . THR A 1 94 ? -23.964 -7.466 -4.141 1.00 92.50 94 THR A C 1
ATOM 720 O O . THR A 1 94 ? -23.831 -8.379 -3.324 1.00 92.50 94 THR A O 1
ATOM 723 N N . ASN A 1 95 ? -23.606 -6.214 -3.864 1.00 93.38 95 ASN A N 1
ATOM 724 C CA . ASN A 1 95 ? -23.160 -5.836 -2.528 1.00 93.38 95 ASN A CA 1
ATOM 725 C C . ASN A 1 95 ? -24.281 -6.112 -1.511 1.00 93.38 95 ASN A C 1
ATOM 727 O O . ASN A 1 95 ? -25.460 -5.867 -1.786 1.00 93.38 95 ASN A O 1
ATOM 731 N N . MET A 1 96 ? -23.922 -6.673 -0.360 1.00 92.12 96 MET A N 1
ATOM 732 C CA . MET A 1 96 ? -24.851 -6.939 0.732 1.00 92.12 96 MET A CA 1
ATOM 733 C C . MET A 1 96 ? -25.324 -5.652 1.415 1.00 92.12 96 MET A C 1
ATOM 735 O O . MET A 1 96 ? -26.446 -5.615 1.923 1.00 92.12 96 MET A O 1
ATOM 739 N N . PHE A 1 97 ? -24.481 -4.619 1.455 1.00 92.50 97 PHE A N 1
ATOM 740 C CA . PHE A 1 97 ? -24.785 -3.363 2.130 1.00 92.50 97 PHE A CA 1
ATOM 741 C C . PHE A 1 97 ? -25.310 -2.371 1.084 1.00 92.50 97 PHE A C 1
ATOM 743 O O . PHE A 1 97 ? -24.570 -1.997 0.170 1.00 92.50 97 PHE A O 1
ATOM 750 N N . PRO A 1 98 ? -26.593 -1.971 1.150 1.00 90.81 98 PRO A N 1
ATOM 751 C CA . PRO A 1 98 ? -27.108 -0.935 0.272 1.00 90.81 98 PRO A CA 1
ATOM 752 C C . PRO A 1 98 ? -26.498 0.418 0.645 1.00 90.81 98 PRO A C 1
ATOM 754 O O . PRO A 1 98 ? -26.162 0.665 1.804 1.00 90.81 98 PRO A O 1
ATOM 757 N N . LYS A 1 99 ? -26.393 1.313 -0.339 1.00 90.88 99 LYS A N 1
ATOM 758 C CA . LYS A 1 99 ? -26.014 2.706 -0.094 1.00 90.88 99 LYS A CA 1
ATOM 759 C C . LYS A 1 99 ? -26.974 3.338 0.918 1.00 90.88 99 LYS A C 1
ATOM 761 O O . LYS A 1 99 ? -28.184 3.125 0.819 1.00 90.88 99 LYS A O 1
ATOM 766 N N . GLY A 1 100 ? -26.438 4.100 1.865 1.00 91.56 100 GLY A N 1
ATOM 767 C CA . GLY A 1 100 ? -27.237 4.730 2.915 1.00 91.56 100 GLY A CA 1
ATOM 768 C C . GLY A 1 100 ? -27.519 3.843 4.127 1.00 91.56 100 GLY A C 1
ATOM 769 O O . GLY A 1 100 ? -28.258 4.243 5.023 1.00 91.56 100 GLY A O 1
ATOM 770 N N . LEU A 1 101 ? -26.982 2.618 4.168 1.00 94.38 101 LEU A N 1
ATOM 771 C CA . LEU A 1 101 ? -27.096 1.777 5.356 1.00 94.38 101 LEU A CA 1
ATOM 772 C C . LEU A 1 101 ? -26.319 2.420 6.511 1.00 94.38 101 LEU A C 1
ATOM 774 O O . LEU A 1 101 ? -25.123 2.667 6.369 1.00 94.38 101 LEU A O 1
ATOM 778 N N . ALA A 1 102 ? -26.994 2.633 7.640 1.00 96.25 102 ALA A N 1
ATOM 779 C CA . ALA A 1 102 ? -26.363 3.060 8.883 1.00 96.25 102 ALA A CA 1
ATOM 780 C C . ALA A 1 102 ? -25.577 1.901 9.518 1.00 96.25 102 ALA A C 1
ATOM 782 O O . ALA A 1 102 ? -26.080 0.773 9.631 1.00 96.25 102 ALA A O 1
ATOM 783 N N . LEU A 1 103 ? -24.349 2.190 9.924 1.00 96.50 103 LEU A N 1
ATOM 784 C CA . LEU A 1 103 ? -23.338 1.263 10.401 1.00 96.50 103 LEU A CA 1
ATOM 785 C C . LEU A 1 103 ? -22.684 1.806 11.668 1.00 96.50 103 LEU A C 1
ATOM 787 O O . LEU A 1 103 ? -22.489 3.009 11.791 1.00 96.50 103 LEU A O 1
ATOM 791 N N . ASP A 1 104 ? -22.243 0.898 12.530 1.00 97.31 104 ASP A N 1
ATOM 792 C CA . ASP A 1 104 ? -21.364 1.232 13.647 1.00 97.31 104 ASP A CA 1
ATOM 793 C C . ASP A 1 104 ? -20.005 0.555 13.440 1.00 97.31 104 ASP A C 1
ATOM 795 O O . ASP A 1 104 ? -19.904 -0.597 12.991 1.00 97.31 104 ASP A O 1
ATOM 799 N N . LEU A 1 105 ? -18.942 1.291 13.751 1.00 97.44 105 LEU A N 1
ATOM 800 C CA . LEU A 1 105 ? -17.559 0.844 13.685 1.00 97.44 105 LEU A CA 1
ATOM 801 C C . LEU A 1 105 ? -17.044 0.588 15.096 1.00 97.44 105 LEU A C 1
ATOM 803 O O . LEU A 1 105 ? -16.956 1.509 15.903 1.00 97.44 105 LEU A O 1
ATOM 807 N N . TYR A 1 106 ? -16.590 -0.636 15.349 1.00 97.75 106 TYR A N 1
ATOM 808 C CA . TYR A 1 106 ? -15.879 -0.990 16.572 1.00 97.75 106 TYR A CA 1
ATOM 809 C C . TYR A 1 106 ? -14.439 -1.362 16.239 1.00 97.75 106 TYR A C 1
ATOM 811 O O . TYR A 1 106 ? -14.182 -2.262 15.438 1.00 97.75 106 TYR A O 1
ATOM 819 N N . ALA A 1 107 ? -13.486 -0.700 16.882 1.00 97.56 107 ALA A N 1
ATOM 820 C CA . ALA A 1 107 ? -12.071 -0.994 16.753 1.00 97.56 107 ALA A CA 1
ATOM 821 C C . ALA A 1 107 ? -11.508 -1.410 18.114 1.00 97.56 107 ALA A C 1
ATOM 823 O O . ALA A 1 107 ? -11.427 -0.600 19.038 1.00 97.56 107 ALA A O 1
ATOM 824 N N . TYR A 1 108 ? -11.107 -2.674 18.226 1.00 97.38 108 TYR A N 1
ATOM 825 C CA . TYR A 1 108 ? -10.519 -3.242 19.435 1.00 97.38 108 TYR A CA 1
ATOM 826 C C . TYR A 1 108 ? -9.024 -3.483 19.262 1.00 97.38 108 TYR A C 1
ATOM 828 O O . TYR A 1 108 ? -8.565 -3.870 18.184 1.00 97.38 108 TYR A O 1
ATOM 836 N N . LEU A 1 109 ? -8.276 -3.303 20.344 1.00 95.50 109 LEU A N 1
ATOM 837 C CA . LEU A 1 109 ? -6.850 -3.599 20.410 1.00 95.50 109 LEU A CA 1
ATOM 838 C C . LEU A 1 109 ? -6.622 -4.842 21.266 1.00 95.50 109 LEU A C 1
ATOM 840 O O . LEU A 1 109 ? -7.170 -4.959 22.358 1.00 95.50 109 LEU A O 1
ATOM 844 N N . SER A 1 110 ? -5.802 -5.768 20.774 1.00 95.00 110 SER A N 1
ATOM 845 C CA . SER A 1 110 ? -5.421 -6.972 21.515 1.00 95.00 110 SER A CA 1
ATOM 846 C C . SER A 1 110 ? -4.024 -7.444 21.125 1.00 95.00 110 SER A C 1
ATOM 848 O O . SER A 1 110 ? -3.540 -7.176 20.028 1.00 95.00 110 SER A O 1
ATOM 850 N N . GLU A 1 111 ? -3.361 -8.172 22.019 1.00 93.69 111 GLU A N 1
ATOM 851 C CA . GLU A 1 111 ? -2.094 -8.863 21.732 1.00 93.69 111 GLU A CA 1
ATOM 852 C C . GLU A 1 111 ? -2.310 -10.248 21.093 1.00 93.69 111 GLU A C 1
ATOM 854 O O . GLU A 1 111 ? -1.356 -10.895 20.661 1.00 93.69 111 GLU A O 1
ATOM 859 N N . SER A 1 112 ? -3.565 -10.702 20.995 1.00 93.31 112 SER A N 1
ATOM 860 C CA . SER A 1 112 ? -3.942 -11.955 20.336 1.00 93.31 112 SER A CA 1
ATOM 861 C C . SER A 1 112 ? -4.351 -11.719 18.884 1.00 93.31 112 SER A C 1
ATOM 863 O O . SER A 1 112 ? -5.090 -10.791 18.579 1.00 93.31 112 SER A O 1
ATOM 865 N N . GLU A 1 113 ? -3.933 -12.603 17.978 1.00 92.69 113 GLU A N 1
ATOM 866 C CA . GLU A 1 113 ? -4.403 -12.588 16.586 1.00 92.69 113 GLU A CA 1
ATOM 867 C C . GLU A 1 113 ? -5.887 -12.983 16.482 1.00 92.69 113 GLU A C 1
ATOM 869 O O . GLU A 1 113 ? -6.637 -12.464 15.651 1.00 92.69 113 GLU A O 1
ATOM 874 N N . VAL A 1 114 ? -6.339 -13.885 17.358 1.00 93.12 114 VAL A N 1
ATOM 875 C CA . VAL A 1 114 ? -7.743 -14.284 17.453 1.00 93.12 114 VAL A CA 1
ATOM 876 C C . VAL A 1 114 ? -8.409 -13.457 18.540 1.00 93.12 114 VAL A C 1
ATOM 878 O O . VAL A 1 114 ? -8.111 -13.607 19.721 1.00 93.12 114 VAL A O 1
ATOM 881 N N . PHE A 1 115 ? -9.326 -12.592 18.120 1.00 92.56 115 PHE A N 1
ATOM 882 C CA . PHE A 1 115 ? -10.100 -11.759 19.034 1.00 92.56 115 PHE A CA 1
ATOM 883 C C . PHE A 1 115 ? -11.334 -12.461 19.599 1.00 92.56 115 PHE A C 1
ATOM 885 O O . PHE A 1 115 ? -12.183 -12.914 18.821 1.00 92.56 115 PHE A O 1
ATOM 892 N N . ASP A 1 116 ? -11.439 -12.457 20.925 1.00 91.12 116 ASP A N 1
ATOM 893 C CA . ASP A 1 116 ? -12.558 -12.943 21.739 1.00 91.12 116 ASP A CA 1
ATOM 894 C C . ASP A 1 116 ? -12.949 -11.987 22.893 1.00 91.12 116 ASP A C 1
ATOM 896 O O . ASP A 1 116 ? -13.949 -12.212 23.582 1.00 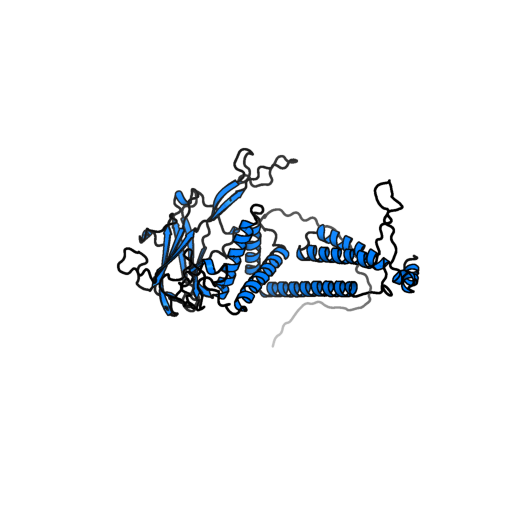91.12 116 ASP A O 1
ATOM 900 N N . ASP A 1 117 ? -12.199 -10.900 23.097 1.00 90.62 117 ASP A N 1
ATOM 901 C CA . ASP A 1 117 ? -12.306 -10.033 24.271 1.00 90.62 117 ASP A CA 1
ATOM 902 C C . ASP A 1 117 ? -13.100 -8.742 24.010 1.00 90.62 117 ASP A C 1
ATOM 904 O O . ASP A 1 117 ? -12.547 -7.650 23.923 1.00 90.62 117 ASP A O 1
ATOM 908 N N . PHE A 1 118 ? -14.428 -8.853 23.932 1.00 92.56 118 PHE A N 1
ATOM 909 C CA . PHE A 1 118 ? -15.352 -7.724 23.707 1.00 92.56 118 PHE A CA 1
ATOM 910 C C . PHE A 1 118 ? -15.555 -6.801 24.930 1.00 92.56 118 PHE A C 1
ATOM 912 O O . PHE A 1 118 ? -16.608 -6.183 25.085 1.00 92.56 118 PHE A O 1
ATOM 919 N N . LYS A 1 119 ? -14.577 -6.710 25.837 1.00 91.25 119 LYS A N 1
ATOM 920 C CA . LYS A 1 119 ? -14.669 -5.830 27.011 1.00 91.25 119 LYS A CA 1
ATOM 921 C C . LYS A 1 119 ? -14.528 -4.353 26.612 1.00 91.25 119 LYS A C 1
ATOM 923 O O . LYS A 1 119 ? -13.773 -4.048 25.688 1.00 91.25 119 LYS A O 1
ATOM 928 N N . PRO A 1 120 ? -15.151 -3.419 27.359 1.00 89.94 120 PRO A N 1
ATOM 929 C CA . PRO A 1 120 ? -14.978 -1.981 27.129 1.00 89.94 120 PRO A CA 1
ATOM 930 C C . PRO A 1 120 ? -13.525 -1.500 27.247 1.00 89.94 120 PRO A C 1
ATOM 932 O O . PRO A 1 120 ? -13.154 -0.528 26.606 1.00 89.94 120 PRO A O 1
ATOM 935 N N . GLU A 1 121 ? -12.692 -2.180 28.041 1.00 89.38 121 GLU A N 1
ATOM 936 C CA . GLU A 1 121 ? -11.271 -1.835 28.219 1.00 89.38 121 GLU A CA 1
ATOM 937 C C . GLU A 1 121 ? -10.433 -2.071 26.954 1.00 89.38 121 GLU A C 1
ATOM 939 O O . GLU A 1 121 ? -9.447 -1.373 26.723 1.00 89.38 121 GLU A O 1
ATOM 944 N N . SER A 1 122 ? -10.836 -3.040 26.132 1.00 91.88 122 SER A N 1
ATOM 945 C CA . SER A 1 122 ? -10.144 -3.425 24.896 1.00 91.88 122 SER A CA 1
ATOM 946 C C . SER A 1 122 ? -10.622 -2.600 23.692 1.00 91.88 122 SER A C 1
ATOM 948 O O . SER A 1 122 ? -10.034 -2.674 22.611 1.00 91.88 122 SER A O 1
ATOM 950 N N . LEU A 1 123 ? -11.693 -1.814 23.861 1.00 95.88 123 LEU A N 1
ATOM 951 C CA . LEU A 1 123 ? -12.267 -0.945 22.837 1.00 95.88 123 LEU A CA 1
ATOM 952 C C . LEU A 1 123 ? -11.443 0.341 22.719 1.00 95.88 123 LEU A C 1
ATOM 954 O O . LEU A 1 123 ? -11.374 1.147 23.643 1.00 95.88 123 LEU A O 1
ATOM 958 N N . PHE A 1 124 ? -10.846 0.556 21.550 1.00 96.44 124 PHE A N 1
ATOM 959 C CA . PHE A 1 124 ? -10.115 1.783 21.243 1.00 96.44 124 PHE A CA 1
ATOM 960 C C . PHE A 1 124 ? -11.033 2.861 20.663 1.00 96.44 124 PHE A C 1
ATOM 962 O O . PHE A 1 124 ? -10.922 4.041 21.005 1.00 96.44 124 PHE A O 1
ATOM 969 N N . TRP A 1 125 ? -11.945 2.456 19.779 1.00 97.50 125 TRP A N 1
ATOM 970 C CA . TRP A 1 125 ? -12.843 3.375 19.096 1.00 97.50 125 TRP A CA 1
ATOM 971 C C . TRP A 1 125 ? -14.196 2.727 18.824 1.00 97.50 125 TRP A C 1
ATOM 973 O O . TRP A 1 125 ? -14.257 1.619 18.294 1.00 97.50 125 TRP A O 1
ATOM 983 N N . LEU A 1 126 ? -15.252 3.449 19.186 1.00 97.12 126 LEU A N 1
ATOM 984 C CA . LEU A 1 126 ? -16.608 3.259 18.700 1.00 97.12 126 LEU A CA 1
ATOM 985 C C . LEU A 1 126 ? -16.992 4.527 17.937 1.00 97.12 126 LEU A C 1
ATOM 987 O O . LEU A 1 126 ? -16.917 5.614 18.512 1.00 97.12 126 LEU A O 1
ATOM 991 N N . GLU A 1 127 ? -17.352 4.371 16.670 1.00 96.44 127 GLU A N 1
ATOM 992 C CA . GLU A 1 127 ? -17.971 5.420 15.860 1.00 96.44 127 GLU A CA 1
ATOM 993 C C . GLU A 1 127 ? -19.355 4.928 15.444 1.00 96.44 127 GLU A C 1
ATOM 995 O O . GLU A 1 127 ? -19.472 3.873 14.815 1.00 96.44 127 GLU A O 1
ATOM 1000 N N . GLU A 1 128 ? -20.386 5.662 15.843 1.00 95.56 128 GLU A N 1
ATOM 1001 C CA . GLU A 1 128 ? -21.787 5.302 15.621 1.00 95.56 128 GLU A CA 1
ATOM 1002 C C . GLU A 1 128 ? -22.360 6.080 14.433 1.00 95.56 128 GLU A C 1
ATOM 1004 O O . GLU A 1 128 ? -21.856 7.143 14.070 1.00 95.56 128 GLU A O 1
ATOM 1009 N N . GLU A 1 129 ? -23.436 5.554 13.847 1.00 92.38 129 GLU A N 1
ATOM 1010 C CA . GLU A 1 129 ? -24.213 6.237 12.798 1.00 92.38 129 GLU A CA 1
ATOM 1011 C C . GLU A 1 129 ? -23.412 6.572 11.520 1.00 92.38 129 GLU A C 1
ATOM 1013 O O . GLU A 1 129 ? -23.723 7.520 10.797 1.00 92.38 129 GLU A O 1
ATOM 1018 N N . LEU A 1 130 ? -22.405 5.763 11.184 1.00 94.56 130 LEU A N 1
ATOM 1019 C CA . LEU A 1 130 ? -21.696 5.865 9.910 1.00 94.56 130 LEU A CA 1
ATOM 1020 C C . LEU A 1 130 ? -22.604 5.440 8.756 1.00 94.56 130 LEU A C 1
ATOM 1022 O O . LEU A 1 130 ? -23.262 4.406 8.811 1.00 94.56 130 LEU A O 1
ATOM 1026 N N . GLU A 1 131 ? -22.594 6.178 7.654 1.00 94.56 131 GLU A N 1
ATOM 1027 C CA . GLU A 1 131 ? -23.394 5.837 6.478 1.00 94.56 131 GLU A CA 1
ATOM 1028 C C . GLU A 1 131 ? -22.538 5.151 5.396 1.00 94.56 131 GLU A C 1
ATOM 1030 O O . GLU A 1 131 ? -21.483 5.643 4.983 1.00 94.56 131 GLU A O 1
ATOM 1035 N N . TYR A 1 132 ? -22.992 3.996 4.891 1.00 94.38 132 TYR A N 1
ATOM 1036 C CA . TYR A 1 132 ? -22.305 3.318 3.791 1.00 94.38 132 TYR A CA 1
ATOM 1037 C C . TYR A 1 132 ? -22.378 4.131 2.490 1.00 94.38 132 TYR A C 1
ATOM 1039 O O . TYR A 1 132 ? -23.456 4.309 1.913 1.00 94.38 132 TYR A O 1
ATOM 1047 N N . GLY A 1 133 ? -21.210 4.550 1.995 1.00 91.25 133 GLY A N 1
ATOM 1048 C CA . GLY A 1 133 ? -21.085 5.358 0.780 1.00 91.25 133 GLY A CA 1
ATOM 1049 C C . GLY A 1 133 ? -21.307 6.855 1.011 1.00 91.25 133 GLY A C 1
ATOM 1050 O O . GLY A 1 133 ? -21.645 7.565 0.059 1.00 91.25 133 GLY A O 1
ATOM 1051 N N . ASP A 1 134 ? -21.143 7.334 2.246 1.00 92.62 134 ASP A N 1
ATOM 1052 C CA . ASP A 1 134 ? -21.107 8.761 2.551 1.00 92.62 134 ASP A CA 1
ATOM 1053 C C . ASP A 1 134 ? -19.712 9.355 2.320 1.00 92.62 134 ASP A C 1
ATOM 1055 O O . ASP A 1 134 ? -18.698 8.826 2.764 1.00 92.62 134 ASP A O 1
ATOM 1059 N N . TRP A 1 135 ? -19.695 10.475 1.603 1.00 93.00 135 TRP A N 1
ATOM 1060 C CA . TRP A 1 135 ? -18.513 11.223 1.171 1.00 93.00 135 TRP A CA 1
ATOM 1061 C C . TRP A 1 135 ? -18.558 12.684 1.635 1.00 93.00 135 TRP A C 1
ATOM 1063 O O . TRP A 1 135 ? -17.818 13.519 1.121 1.00 93.00 135 TRP A O 1
ATOM 1073 N N . THR A 1 136 ? -19.489 13.019 2.528 1.00 93.12 136 THR A N 1
ATOM 1074 C CA . THR A 1 136 ? -19.854 14.402 2.848 1.00 93.12 136 THR A CA 1
ATOM 1075 C C . THR A 1 136 ? -19.857 14.713 4.335 1.00 93.12 136 THR A C 1
ATOM 1077 O O . THR A 1 136 ? -19.704 15.885 4.686 1.00 93.12 136 THR A O 1
ATOM 1080 N N . SER A 1 137 ? -19.989 13.709 5.203 1.00 90.88 137 SER A N 1
ATOM 1081 C CA . SER A 1 137 ? -19.874 13.913 6.649 1.00 90.88 137 SER A CA 1
ATOM 1082 C C . SER A 1 137 ? -18.412 14.018 7.100 1.00 90.88 137 SER A C 1
ATOM 1084 O O . SER A 1 137 ? -17.487 14.148 6.291 1.00 90.88 137 SER A O 1
ATOM 1086 N N . GLY A 1 138 ? -18.195 14.018 8.414 1.00 88.12 138 GLY A N 1
ATOM 1087 C CA . GLY A 1 138 ? -16.886 14.247 9.012 1.00 88.12 138 GLY A CA 1
ATOM 1088 C C . GLY A 1 138 ? -16.502 15.728 9.078 1.00 88.12 138 GLY A C 1
ATOM 1089 O O . GLY A 1 138 ? -17.141 16.611 8.497 1.00 88.12 138 GLY A O 1
ATOM 1090 N N . LEU A 1 139 ? -15.427 16.014 9.811 1.00 88.12 139 LEU A N 1
ATOM 1091 C CA . LEU A 1 139 ? -14.965 17.385 10.067 1.00 88.12 139 LEU A CA 1
ATOM 1092 C C . LEU A 1 139 ? -14.535 18.104 8.776 1.00 88.12 139 LEU A C 1
ATOM 1094 O O . LEU A 1 139 ? -14.752 19.304 8.608 1.00 88.12 139 LEU A O 1
ATOM 1098 N N . THR A 1 140 ? -13.934 17.348 7.863 1.00 89.56 140 THR A N 1
ATOM 1099 C CA . THR A 1 140 ? -13.371 17.801 6.587 1.00 89.56 140 THR A CA 1
ATOM 1100 C C . THR A 1 140 ? -14.351 17.721 5.416 1.00 89.56 140 THR A C 1
ATOM 1102 O O . THR A 1 140 ? -14.000 18.141 4.314 1.00 89.56 140 THR A O 1
ATOM 1105 N N . LYS A 1 141 ? -15.593 17.270 5.653 1.00 90.75 141 LYS A N 1
ATOM 1106 C CA . LYS A 1 141 ? -16.654 17.091 4.643 1.00 90.75 141 LYS A CA 1
ATOM 1107 C C . LYS A 1 141 ? -16.286 16.155 3.488 1.00 90.75 141 LYS A C 1
ATOM 1109 O O . LYS A 1 141 ? -16.640 16.403 2.337 1.00 90.75 141 LYS A O 1
ATOM 1114 N N . ASP A 1 142 ? -15.546 15.104 3.801 1.00 90.81 142 ASP A N 1
ATOM 1115 C CA . ASP A 1 142 ? -15.050 14.090 2.868 1.00 90.81 142 ASP A CA 1
ATOM 1116 C C . ASP A 1 142 ? -15.379 12.655 3.330 1.00 90.81 142 ASP A C 1
ATOM 1118 O O . ASP A 1 142 ? -14.868 11.690 2.764 1.00 90.81 142 ASP A O 1
ATOM 1122 N N . GLY A 1 143 ? -16.229 12.508 4.355 1.00 90.62 143 GLY A N 1
ATOM 1123 C CA . GLY A 1 143 ? -16.570 11.231 4.988 1.00 90.62 143 GLY A CA 1
ATOM 1124 C C . GLY A 1 143 ? -15.503 10.717 5.962 1.00 90.62 143 GLY A C 1
ATOM 1125 O O . GLY A 1 143 ? -15.569 9.563 6.384 1.00 90.62 143 GLY A O 1
ATOM 1126 N N . THR A 1 144 ? -14.501 11.536 6.305 1.00 94.62 144 THR A N 1
ATOM 1127 C CA . THR A 1 144 ? -13.382 11.119 7.158 1.00 94.62 144 THR A CA 1
ATOM 1128 C C . THR A 1 144 ? -13.644 11.395 8.640 1.00 94.62 144 THR A C 1
ATOM 1130 O O . THR A 1 144 ? -14.005 12.506 9.036 1.00 94.62 144 THR A O 1
ATOM 1133 N N . TYR A 1 145 ? -13.360 10.394 9.473 1.00 95.94 145 TYR A N 1
ATOM 1134 C CA . TYR A 1 145 ? -13.406 10.467 10.934 1.00 95.94 145 TYR A CA 1
ATOM 1135 C C . TYR A 1 145 ? -12.063 10.029 11.512 1.00 95.94 145 TYR A C 1
ATOM 1137 O O . TYR A 1 145 ? -11.431 9.104 11.001 1.00 95.94 145 TYR A O 1
ATOM 1145 N N . ILE A 1 146 ? -11.597 10.705 12.562 1.00 96.19 146 ILE A N 1
ATOM 1146 C CA . ILE A 1 146 ? -10.270 10.475 13.142 1.00 96.19 146 ILE A CA 1
ATOM 1147 C C . ILE A 1 146 ? -10.406 10.289 14.647 1.00 96.19 146 ILE A C 1
ATOM 1149 O O . ILE A 1 146 ? -11.014 11.113 15.332 1.00 96.19 146 ILE A O 1
ATOM 1153 N N . LYS A 1 147 ? -9.784 9.225 15.156 1.00 96.44 147 LYS A N 1
ATOM 1154 C CA . LYS A 1 147 ? -9.637 8.958 16.580 1.00 96.44 147 LYS A CA 1
ATOM 1155 C C . LYS A 1 147 ? -8.165 8.894 16.957 1.00 96.44 147 LYS A C 1
ATOM 1157 O O . LYS A 1 147 ? -7.473 7.932 16.627 1.00 96.44 147 LYS A O 1
ATOM 1162 N N . ASP A 1 148 ? -7.727 9.884 17.721 1.00 97.25 148 ASP A N 1
ATOM 1163 C CA . ASP A 1 148 ? -6.421 9.873 18.371 1.00 97.25 148 ASP A CA 1
ATOM 1164 C C . ASP A 1 148 ? -6.515 9.269 19.773 1.00 97.25 148 ASP A C 1
ATOM 1166 O O . ASP A 1 148 ? -7.478 9.484 20.518 1.00 97.25 148 ASP A O 1
ATOM 1170 N N . GLY A 1 149 ? -5.488 8.517 20.150 1.00 95.38 149 GLY A N 1
ATOM 1171 C CA . GLY A 1 149 ? -5.395 7.897 21.458 1.00 95.38 149 GLY A CA 1
ATOM 1172 C C . GLY A 1 149 ? -3.989 7.420 21.788 1.00 95.38 149 GLY A C 1
ATOM 1173 O O . GLY A 1 149 ? -3.058 7.489 20.985 1.00 95.38 149 GLY A O 1
ATOM 1174 N N . LYS A 1 150 ? -3.840 6.931 23.017 1.00 94.94 150 LYS A N 1
ATOM 1175 C CA . LYS A 1 150 ? -2.595 6.355 23.517 1.00 94.94 150 LYS A CA 1
ATOM 1176 C C . LYS A 1 150 ? -2.819 4.907 23.911 1.00 94.94 150 LYS A C 1
ATOM 1178 O O . LYS A 1 150 ? -3.788 4.591 24.594 1.00 94.94 150 LYS A O 1
ATOM 1183 N N . ILE A 1 151 ? -1.895 4.047 23.511 1.00 93.00 151 ILE A N 1
ATOM 1184 C CA . ILE A 1 151 ? -1.884 2.623 23.827 1.00 93.00 151 ILE A CA 1
ATOM 1185 C C . ILE A 1 151 ? -0.791 2.381 24.860 1.00 93.00 151 ILE A C 1
ATOM 1187 O O . ILE A 1 151 ? 0.344 2.835 24.704 1.00 93.00 151 ILE A O 1
ATOM 1191 N N . LYS A 1 152 ? -1.114 1.649 25.922 1.00 92.19 152 LYS A N 1
ATOM 1192 C CA . LYS A 1 152 ? -0.126 1.250 26.923 1.00 92.19 152 LYS A CA 1
ATOM 1193 C C . LYS A 1 152 ? 0.815 0.203 26.324 1.00 92.19 152 LYS A C 1
ATOM 1195 O O . LYS A 1 152 ? 0.366 -0.855 25.894 1.00 92.19 152 LYS A O 1
ATOM 1200 N N . ALA A 1 153 ? 2.116 0.476 26.335 1.00 90.94 153 ALA A N 1
ATOM 1201 C CA . ALA A 1 153 ? 3.119 -0.492 25.912 1.00 90.94 153 ALA A CA 1
ATOM 1202 C C . ALA A 1 153 ? 3.311 -1.536 27.019 1.00 90.94 153 ALA A C 1
ATOM 1204 O O . ALA A 1 153 ? 3.904 -1.262 28.067 1.00 90.94 153 ALA A O 1
ATOM 1205 N N . THR A 1 154 ? 2.759 -2.727 26.812 1.00 91.62 154 THR A N 1
ATOM 1206 C CA . THR A 1 154 ? 2.919 -3.852 27.735 1.00 91.62 154 THR A CA 1
ATOM 1207 C C . THR A 1 154 ? 4.322 -4.456 27.627 1.00 91.62 154 THR A C 1
ATOM 1209 O O . THR A 1 154 ? 4.999 -4.283 26.607 1.00 91.62 154 THR A O 1
ATOM 1212 N N . PRO A 1 155 ? 4.768 -5.215 28.646 1.00 90.56 155 PRO A N 1
ATOM 1213 C CA . PRO A 1 155 ? 6.031 -5.940 28.568 1.00 90.56 155 PRO A CA 1
ATOM 1214 C C . PRO A 1 155 ? 6.094 -6.889 27.367 1.00 90.56 155 PRO A C 1
ATOM 1216 O O . PRO A 1 155 ? 7.160 -7.044 26.783 1.00 90.56 155 PRO A O 1
ATOM 1219 N N . THR A 1 156 ? 4.973 -7.492 26.954 1.00 90.56 156 THR A N 1
ATOM 1220 C CA . THR A 1 156 ? 4.930 -8.343 25.758 1.00 90.56 156 THR A CA 1
ATOM 1221 C C . THR A 1 156 ? 5.298 -7.542 24.516 1.00 90.56 156 THR A C 1
ATOM 1223 O O . THR A 1 156 ? 6.195 -7.937 23.782 1.00 90.56 156 THR A O 1
ATOM 1226 N N . ILE A 1 157 ? 4.655 -6.388 24.300 1.00 90.12 157 ILE A N 1
ATOM 1227 C CA . ILE A 1 157 ? 4.888 -5.521 23.135 1.00 90.12 157 ILE A CA 1
ATOM 1228 C C . ILE A 1 157 ? 6.335 -5.006 23.108 1.00 90.12 157 ILE A C 1
ATOM 1230 O O . ILE A 1 157 ? 6.956 -4.983 22.044 1.00 90.12 157 ILE A O 1
ATOM 1234 N N . GLN A 1 158 ? 6.881 -4.639 24.272 1.00 89.31 158 GLN A N 1
ATOM 1235 C CA . GLN A 1 158 ? 8.275 -4.199 24.424 1.00 89.31 158 GLN A CA 1
ATOM 1236 C C . GLN A 1 158 ? 9.270 -5.321 24.085 1.00 89.31 158 GLN A C 1
ATOM 1238 O O . GLN A 1 158 ? 10.276 -5.074 23.426 1.00 89.31 158 GLN A O 1
ATOM 1243 N N . ASN A 1 159 ? 8.946 -6.569 24.433 1.00 89.19 159 ASN A N 1
ATOM 1244 C CA . ASN A 1 159 ? 9.765 -7.751 24.160 1.00 89.19 159 ASN A CA 1
ATOM 1245 C C . ASN A 1 159 ? 9.410 -8.423 22.821 1.00 89.19 159 ASN A C 1
ATOM 1247 O O . ASN A 1 159 ? 9.227 -9.638 22.751 1.00 89.19 159 ASN A O 1
ATOM 1251 N N . ASN A 1 160 ? 9.312 -7.639 21.742 1.00 88.81 160 ASN A N 1
ATOM 1252 C CA . ASN A 1 160 ? 8.999 -8.127 20.389 1.00 88.81 160 ASN A CA 1
ATOM 1253 C C . ASN A 1 160 ? 7.649 -8.863 20.244 1.00 88.81 160 ASN A C 1
ATOM 1255 O O . ASN A 1 160 ? 7.451 -9.647 19.312 1.00 88.81 160 ASN A O 1
ATOM 1259 N N . GLY A 1 161 ? 6.691 -8.584 21.125 1.00 90.88 161 GLY A N 1
ATOM 1260 C CA . GLY A 1 161 ? 5.315 -9.052 21.004 1.00 90.88 161 GLY A CA 1
ATOM 1261 C C . GLY A 1 161 ? 4.591 -8.459 19.797 1.00 90.88 161 GLY A C 1
ATOM 1262 O O . GLY A 1 161 ? 5.013 -7.465 19.199 1.00 90.88 161 GLY A O 1
ATOM 1263 N N . SER A 1 162 ? 3.476 -9.087 19.429 1.00 93.50 162 SER A N 1
ATOM 1264 C CA . SER A 1 162 ? 2.580 -8.581 18.389 1.00 93.50 162 SER A CA 1
ATOM 1265 C C . SER A 1 162 ? 1.380 -7.885 19.014 1.00 93.50 162 SER A C 1
ATOM 1267 O O . SER A 1 162 ? 0.866 -8.328 20.034 1.00 93.50 162 SER A O 1
ATOM 1269 N N . ILE A 1 163 ? 0.925 -6.816 18.374 1.00 94.69 163 ILE A N 1
ATOM 1270 C CA . ILE A 1 163 ? -0.320 -6.129 18.707 1.00 94.69 163 ILE A CA 1
ATOM 1271 C C . ILE A 1 163 ? -1.183 -6.050 17.451 1.00 94.69 163 ILE A C 1
ATOM 1273 O O . ILE A 1 163 ? -0.701 -5.757 16.352 1.00 94.69 163 ILE A O 1
ATOM 1277 N N . TYR A 1 164 ? -2.466 -6.331 17.622 1.00 96.44 164 TYR A N 1
ATOM 1278 C CA . TYR A 1 164 ? -3.452 -6.455 16.568 1.00 96.44 164 TYR A CA 1
ATOM 1279 C C . TYR A 1 164 ? -4.580 -5.452 16.773 1.00 96.44 164 TYR A C 1
ATOM 1281 O O . TYR A 1 164 ? -5.023 -5.186 17.890 1.00 96.44 164 TYR A O 1
ATOM 1289 N N . LEU A 1 165 ? -5.050 -4.913 15.653 1.00 97.31 165 LEU A N 1
ATOM 1290 C CA . LEU A 1 165 ? -6.297 -4.179 15.562 1.00 97.31 165 LEU A CA 1
ATOM 1291 C C . LEU A 1 165 ? -7.362 -5.101 14.981 1.00 97.31 165 LEU A C 1
ATOM 1293 O O . LEU A 1 165 ? -7.180 -5.649 13.887 1.00 97.31 165 LEU A O 1
ATOM 1297 N N . HIS A 1 166 ? -8.481 -5.221 15.682 1.00 97.56 166 HIS A N 1
ATOM 1298 C CA . HIS A 1 166 ? -9.661 -5.940 15.226 1.00 97.56 166 HIS A CA 1
ATOM 1299 C C . HIS A 1 166 ? -10.769 -4.938 14.953 1.00 97.56 166 HIS A C 1
ATOM 1301 O O . HIS A 1 166 ? -11.258 -4.269 15.858 1.00 97.56 166 HIS A O 1
ATOM 1307 N N . VAL A 1 167 ? -11.139 -4.833 13.684 1.00 97.69 167 VAL A N 1
ATOM 1308 C CA . VAL A 1 167 ? -12.165 -3.916 13.209 1.00 97.69 167 VAL A CA 1
ATOM 1309 C C . VAL A 1 167 ? -13.427 -4.706 12.924 1.00 97.69 167 VAL A C 1
ATOM 1311 O O . VAL A 1 167 ? -13.394 -5.675 12.157 1.00 97.69 167 VAL A O 1
ATOM 1314 N N . PHE A 1 168 ? -14.524 -4.266 13.523 1.00 97.44 168 PHE A N 1
ATOM 1315 C CA . PHE A 1 168 ? -15.862 -4.759 13.268 1.00 97.44 168 PHE A CA 1
ATOM 1316 C C . PHE A 1 168 ? -16.696 -3.640 12.665 1.00 97.44 168 PHE A C 1
ATOM 1318 O O . PHE A 1 168 ? -16.734 -2.536 13.200 1.00 97.44 168 PHE A O 1
ATOM 1325 N N . ILE A 1 169 ? -17.357 -3.941 11.554 1.00 97.06 169 ILE A N 1
ATOM 1326 C CA . ILE A 1 169 ? -18.404 -3.089 10.996 1.00 97.06 169 ILE A CA 1
ATOM 1327 C C . ILE A 1 169 ? -19.702 -3.865 11.103 1.00 97.06 169 ILE A C 1
ATOM 1329 O O . ILE A 1 169 ? -19.795 -4.989 10.599 1.00 97.06 169 ILE A O 1
ATOM 1333 N N . VAL A 1 170 ? -20.674 -3.269 11.778 1.00 96.56 170 VAL A N 1
ATOM 1334 C CA . VAL A 1 170 ? -21.988 -3.855 12.036 1.00 96.56 170 VAL A CA 1
ATOM 1335 C C . VAL A 1 170 ? -23.073 -2.888 11.590 1.00 96.56 170 VAL A C 1
ATOM 1337 O O . VAL A 1 170 ? -22.817 -1.706 11.386 1.00 96.56 170 VAL A O 1
ATOM 1340 N N . LYS A 1 171 ? -24.296 -3.385 11.416 1.00 95.56 171 LYS A N 1
ATOM 1341 C CA . LYS A 1 171 ? -25.458 -2.511 11.237 1.00 95.56 171 LYS A CA 1
ATOM 1342 C C . LYS A 1 171 ? -25.655 -1.659 12.496 1.00 95.56 171 LYS A C 1
ATOM 1344 O O . LYS A 1 171 ? -25.513 -2.196 13.591 1.00 95.56 171 LYS A O 1
ATOM 1349 N N . ALA A 1 172 ? -26.026 -0.391 12.329 1.00 95.50 172 ALA A N 1
ATOM 1350 C CA . ALA A 1 172 ? -26.240 0.521 13.449 1.00 95.50 172 ALA A CA 1
ATOM 1351 C C . ALA A 1 172 ? -27.169 -0.077 14.523 1.00 95.50 172 ALA A C 1
ATOM 1353 O O . ALA A 1 172 ? -28.247 -0.598 14.202 1.00 95.50 172 ALA A O 1
ATOM 1354 N N . GLY A 1 173 ? -26.731 -0.012 15.779 1.00 92.62 173 GLY A N 1
ATOM 1355 C CA . GLY A 1 173 ? -27.406 -0.548 16.961 1.00 92.62 173 GLY A CA 1
ATOM 1356 C C . GLY A 1 173 ? -27.166 -2.036 17.250 1.00 92.62 173 GLY A C 1
ATOM 1357 O O . GLY A 1 173 ? -27.668 -2.533 18.259 1.00 92.62 173 GLY A O 1
ATOM 1358 N N . ASN A 1 174 ? -26.425 -2.764 16.406 1.00 94.94 174 ASN A N 1
ATOM 1359 C CA . ASN A 1 174 ? -26.077 -4.164 16.663 1.00 94.94 174 ASN A CA 1
ATOM 1360 C C . ASN A 1 174 ? -24.740 -4.283 17.406 1.00 94.94 174 ASN A C 1
ATOM 1362 O O . ASN A 1 174 ? -23.802 -3.539 17.145 1.00 94.94 174 ASN A O 1
ATOM 1366 N N . SER A 1 175 ? -24.610 -5.291 18.267 1.00 94.75 175 SER A N 1
ATOM 1367 C CA . SER A 1 175 ? -23.336 -5.605 18.922 1.00 94.75 175 SER A CA 1
ATOM 1368 C C . SER A 1 175 ? -22.418 -6.448 18.022 1.00 94.75 175 SER A C 1
ATOM 1370 O O . SER A 1 175 ? -22.904 -7.342 17.320 1.00 94.75 175 SER A O 1
ATOM 1372 N N . PRO A 1 176 ? -21.086 -6.234 18.051 1.00 94.38 176 PRO A N 1
ATOM 1373 C CA . PRO A 1 176 ? -20.117 -7.103 17.384 1.00 94.38 176 PRO A CA 1
ATOM 1374 C C . PRO A 1 176 ? -19.846 -8.414 18.147 1.00 94.38 176 PRO A C 1
ATOM 1376 O O . PRO A 1 176 ? -19.220 -9.314 17.582 1.00 94.38 176 PRO A O 1
ATOM 1379 N N . ASP A 1 177 ? -20.284 -8.531 19.410 1.00 94.62 177 ASP A N 1
ATOM 1380 C CA . ASP A 1 177 ? -20.058 -9.708 20.258 1.00 94.62 177 ASP A CA 1
ATOM 1381 C C . ASP A 1 177 ? -21.036 -10.841 19.903 1.00 94.62 177 ASP A C 1
ATOM 1383 O O . ASP A 1 177 ? -22.234 -10.688 20.133 1.00 94.62 177 ASP A O 1
ATOM 1387 N N . PRO A 1 178 ? -20.566 -12.020 19.449 1.00 93.44 178 PRO A N 1
ATOM 1388 C CA . PRO A 1 178 ? -21.427 -13.164 19.142 1.00 93.44 178 PRO A CA 1
ATOM 1389 C C . PRO A 1 178 ? -22.295 -13.677 20.300 1.00 93.44 178 PRO A C 1
ATOM 1391 O O . PRO A 1 178 ? -23.190 -14.491 20.073 1.00 93.44 178 PRO A O 1
ATOM 1394 N N . ARG A 1 179 ? -21.994 -13.275 21.539 1.00 93.00 179 ARG A N 1
ATOM 1395 C CA . ARG A 1 179 ? -22.732 -13.651 22.754 1.00 93.00 179 ARG A CA 1
ATOM 1396 C C . ARG A 1 179 ? -23.902 -12.711 23.048 1.00 93.00 179 ARG A C 1
ATOM 1398 O O . ARG A 1 179 ? -24.738 -13.048 23.884 1.00 93.00 179 ARG A O 1
ATOM 1405 N N . ASP A 1 180 ? -23.953 -11.551 22.402 1.00 93.88 180 ASP A N 1
ATOM 1406 C CA . ASP A 1 180 ? -25.015 -10.569 22.586 1.00 93.88 180 ASP A CA 1
ATOM 1407 C C . ASP A 1 180 ? -26.266 -10.947 21.779 1.00 93.88 180 ASP A C 1
ATOM 1409 O O . ASP A 1 180 ? -26.190 -11.457 20.662 1.00 93.88 180 ASP A O 1
ATOM 1413 N N . SER A 1 181 ? -27.444 -10.662 22.331 1.00 93.81 181 SER A N 1
ATOM 1414 C CA . SER A 1 181 ? -28.730 -10.867 21.654 1.00 93.81 181 SER A CA 1
ATOM 1415 C C . SER A 1 181 ? -28.919 -10.025 20.385 1.00 93.81 181 SER A C 1
ATOM 1417 O O . SER A 1 181 ? -29.682 -10.417 19.504 1.00 93.81 181 SER A O 1
ATOM 1419 N N . SER A 1 182 ? -28.236 -8.882 20.292 1.00 93.75 182 SER A N 1
ATOM 1420 C CA . SER A 1 182 ? -28.275 -7.951 19.157 1.00 93.75 182 SER A CA 1
ATOM 1421 C C . SER A 1 182 ? -27.270 -8.298 18.051 1.00 93.75 182 SER A C 1
ATOM 1423 O O . SER A 1 182 ? -27.202 -7.603 17.036 1.00 93.75 182 SER A O 1
ATOM 1425 N N . TYR A 1 183 ? -26.487 -9.367 18.223 1.00 94.50 183 TYR A N 1
ATOM 1426 C CA . TYR A 1 183 ? -25.497 -9.791 17.243 1.00 94.50 183 TYR A CA 1
ATOM 1427 C C . TYR A 1 183 ? -26.144 -10.337 15.973 1.00 94.50 183 TYR A C 1
ATOM 1429 O O . TYR A 1 183 ? -26.883 -11.325 15.989 1.00 94.50 183 TYR A O 1
ATOM 1437 N N . ASP A 1 184 ? -25.776 -9.745 14.839 1.00 93.12 184 ASP A N 1
ATOM 1438 C CA . ASP A 1 184 ? -26.171 -10.233 13.524 1.00 93.12 184 ASP A CA 1
ATOM 1439 C C . ASP A 1 184 ? -24.950 -10.669 12.713 1.00 93.12 184 ASP A C 1
ATOM 1441 O O . ASP A 1 184 ? -24.254 -9.856 12.096 1.00 93.12 184 ASP A O 1
ATOM 1445 N N . LYS A 1 185 ? -24.733 -11.987 12.639 1.00 90.38 185 LYS A N 1
ATOM 1446 C CA . LYS A 1 185 ? -23.641 -12.581 11.856 1.00 90.38 185 LYS A CA 1
ATOM 1447 C C . LYS A 1 185 ? -23.697 -12.183 10.380 1.00 90.38 185 LYS A C 1
ATOM 1449 O O . LYS A 1 185 ? -22.659 -12.101 9.729 1.00 90.38 185 LYS A O 1
ATOM 1454 N N . LYS A 1 186 ? -24.897 -11.974 9.829 1.00 90.38 186 LYS A N 1
ATOM 1455 C CA . LYS A 1 186 ? -25.071 -11.655 8.411 1.00 90.38 186 LYS A CA 1
ATOM 1456 C C . LYS A 1 186 ? -24.561 -10.254 8.094 1.00 90.38 186 LYS A C 1
ATOM 1458 O O . LYS A 1 186 ? -23.985 -10.078 7.032 1.00 90.38 186 LYS A O 1
ATOM 1463 N N . PHE A 1 187 ? -24.740 -9.292 8.995 1.00 91.12 187 PHE A N 1
ATOM 1464 C CA . PHE A 1 187 ? -24.330 -7.897 8.797 1.00 91.12 187 PHE A CA 1
ATOM 1465 C C . PHE A 1 187 ? -23.088 -7.502 9.604 1.00 91.12 187 PHE A C 1
ATOM 1467 O O . PHE A 1 187 ? -22.804 -6.318 9.735 1.00 91.12 187 PHE A O 1
ATOM 1474 N N . THR A 1 188 ? -22.336 -8.477 10.120 1.00 94.00 188 THR A N 1
ATOM 1475 C CA . THR A 1 188 ? -21.076 -8.233 10.830 1.00 94.00 188 THR A CA 1
ATOM 1476 C C . THR A 1 188 ? -19.887 -8.589 9.954 1.00 94.00 188 THR A C 1
ATOM 1478 O O . THR A 1 188 ? -19.716 -9.742 9.559 1.00 94.00 188 THR A O 1
ATOM 1481 N N . ILE A 1 189 ? -19.023 -7.611 9.701 1.00 95.12 189 ILE A N 1
ATOM 1482 C CA . ILE A 1 189 ? -17.747 -7.802 9.010 1.00 95.12 189 ILE A CA 1
ATOM 1483 C C . ILE A 1 189 ? -16.633 -7.697 10.039 1.00 95.12 189 ILE A C 1
ATOM 1485 O O . ILE A 1 189 ? -16.557 -6.704 10.752 1.00 95.12 189 ILE A O 1
ATOM 1489 N N . LYS A 1 190 ? -15.744 -8.693 10.088 1.00 95.38 190 LYS A N 1
ATOM 1490 C CA . LYS A 1 190 ? -14.549 -8.691 10.941 1.00 95.38 190 LYS A CA 1
ATOM 1491 C C . LYS A 1 190 ? -13.300 -8.631 10.072 1.00 95.38 190 LYS A C 1
ATOM 1493 O O . LYS A 1 190 ? -13.100 -9.499 9.225 1.00 95.38 190 LYS A O 1
ATOM 1498 N N . LYS A 1 191 ? -12.414 -7.671 10.331 1.00 96.00 191 LYS A N 1
ATOM 1499 C CA . LYS A 1 191 ? -11.050 -7.648 9.782 1.00 96.00 191 LYS A CA 1
ATOM 1500 C C . LYS A 1 191 ? -10.031 -7.492 10.896 1.00 96.00 191 LYS A C 1
ATOM 1502 O O . LYS A 1 191 ? -10.297 -6.901 11.936 1.00 96.00 191 LYS A O 1
ATOM 1507 N N . THR A 1 192 ? -8.858 -8.077 10.707 1.00 96.69 192 THR A N 1
ATOM 1508 C CA . THR A 1 192 ? -7.780 -8.061 11.698 1.00 96.69 192 THR A CA 1
ATOM 1509 C C . THR A 1 192 ? -6.470 -7.722 11.011 1.00 96.69 192 THR A C 1
ATOM 1511 O O . THR A 1 192 ? -6.200 -8.223 9.920 1.00 96.69 192 THR A O 1
ATOM 1514 N N . LYS A 1 193 ? -5.666 -6.856 11.631 1.00 95.38 193 LYS A N 1
ATOM 1515 C CA . LYS A 1 193 ? -4.340 -6.484 11.131 1.00 95.38 193 LYS A CA 1
ATOM 1516 C C . LYS A 1 193 ? -3.359 -6.315 12.280 1.00 95.38 193 LYS A C 1
ATOM 1518 O O . LYS A 1 193 ? -3.666 -5.644 13.260 1.00 95.38 193 LYS A O 1
ATOM 1523 N N . ARG A 1 194 ? -2.160 -6.880 12.126 1.00 95.38 194 ARG A N 1
ATOM 1524 C CA . ARG A 1 194 ? -1.030 -6.604 13.018 1.00 95.38 194 ARG A CA 1
ATOM 1525 C C . ARG A 1 194 ? -0.556 -5.167 12.804 1.00 95.38 194 ARG A C 1
ATOM 1527 O O . ARG A 1 194 ? -0.266 -4.786 11.670 1.00 95.38 194 ARG A O 1
ATOM 1534 N N . LEU A 1 195 ? -0.482 -4.384 13.875 1.00 94.25 195 LEU A N 1
ATOM 1535 C CA . LEU A 1 195 ? -0.079 -2.978 13.815 1.00 94.25 195 LEU A CA 1
ATOM 1536 C C . LEU A 1 195 ? 1.443 -2.829 13.738 1.00 94.25 195 LEU A C 1
ATOM 1538 O O . LEU A 1 195 ? 1.953 -2.028 12.954 1.00 94.25 195 LEU A O 1
ATOM 1542 N N . ASN A 1 196 ? 2.177 -3.631 14.510 1.00 92.75 196 ASN A N 1
ATOM 1543 C CA . ASN A 1 196 ? 3.633 -3.609 14.508 1.00 92.75 196 ASN A CA 1
ATOM 1544 C C . ASN A 1 196 ? 4.228 -4.410 13.335 1.00 92.75 196 ASN A C 1
ATOM 1546 O O . ASN A 1 196 ? 3.693 -5.433 12.885 1.00 92.75 196 ASN A O 1
ATOM 1550 N N . LYS A 1 197 ? 5.381 -3.951 12.841 1.00 90.94 197 LYS A N 1
ATOM 1551 C CA . LYS A 1 197 ? 6.145 -4.615 11.775 1.00 90.94 197 LYS A CA 1
ATOM 1552 C C . LYS A 1 197 ? 7.459 -5.150 12.322 1.00 90.94 197 LYS A C 1
ATOM 1554 O O . LYS A 1 197 ? 8.182 -4.443 13.012 1.00 90.94 197 LYS A O 1
ATOM 1559 N N . PHE A 1 198 ? 7.789 -6.387 11.975 1.00 89.00 198 PHE A N 1
ATOM 1560 C CA . PHE A 1 198 ? 9.082 -6.975 12.304 1.00 89.00 198 PHE A CA 1
ATOM 1561 C C . PHE A 1 198 ? 10.090 -6.614 11.221 1.00 89.00 198 PHE A C 1
ATOM 1563 O O . PHE A 1 198 ? 9.924 -7.016 10.070 1.00 89.00 198 PHE A O 1
ATOM 1570 N N . LYS A 1 199 ? 11.125 -5.858 11.590 1.00 85.31 199 LYS A N 1
ATOM 1571 C CA . LYS A 1 199 ? 12.207 -5.469 10.680 1.00 85.31 199 LYS A CA 1
ATOM 1572 C C . LYS A 1 199 ? 13.522 -6.090 11.133 1.00 85.31 199 LYS A C 1
ATOM 1574 O O . LYS A 1 199 ? 13.793 -6.183 12.330 1.00 85.31 199 LYS A O 1
ATOM 1579 N N . LYS A 1 200 ? 14.343 -6.513 10.170 1.00 83.25 200 LYS A N 1
ATOM 1580 C CA . LYS A 1 200 ? 15.693 -7.026 10.430 1.00 83.25 200 LYS A CA 1
ATOM 1581 C C . LYS A 1 200 ? 16.645 -5.843 10.603 1.00 83.25 200 LYS A C 1
ATOM 1583 O O . LYS A 1 200 ? 16.915 -5.119 9.651 1.00 83.25 200 LYS A O 1
ATOM 1588 N N . ARG A 1 201 ? 17.197 -5.674 11.799 1.00 79.12 201 ARG A N 1
ATOM 1589 C CA . ARG A 1 201 ? 18.338 -4.794 12.056 1.00 79.12 201 ARG A CA 1
ATOM 1590 C C . ARG A 1 201 ? 19.617 -5.571 11.760 1.00 79.12 201 ARG A C 1
ATOM 1592 O O . ARG A 1 201 ? 19.907 -6.553 12.439 1.00 79.12 201 ARG A O 1
ATOM 1599 N N . LYS A 1 202 ? 20.353 -5.171 10.721 1.00 74.94 202 LYS A N 1
ATOM 1600 C CA . LYS A 1 202 ? 21.629 -5.792 10.331 1.00 74.94 202 LYS A CA 1
ATOM 1601 C C . LYS A 1 202 ? 22.776 -5.155 11.106 1.00 74.94 202 LYS A C 1
ATOM 1603 O O . LYS A 1 202 ? 22.807 -3.938 11.267 1.00 74.94 202 LYS A O 1
ATOM 1608 N N . PHE A 1 203 ? 23.717 -5.980 11.549 1.00 76.00 203 PHE A N 1
ATOM 1609 C CA . PHE A 1 203 ? 24.926 -5.508 12.216 1.00 76.00 203 PHE A CA 1
ATOM 1610 C C . PHE A 1 203 ? 26.110 -5.557 11.258 1.00 76.00 203 PHE A C 1
ATOM 1612 O O . PHE A 1 203 ? 26.298 -6.527 10.519 1.00 76.00 203 PHE A O 1
ATOM 1619 N N . VAL A 1 204 ? 26.916 -4.500 11.277 1.00 73.31 204 VAL A N 1
ATOM 1620 C CA . VAL A 1 204 ? 28.151 -4.415 10.506 1.00 73.31 204 VAL A CA 1
ATOM 1621 C C . VAL A 1 204 ? 29.233 -5.141 11.293 1.00 73.31 204 VAL A C 1
ATOM 1623 O O . VAL A 1 204 ? 29.699 -4.673 12.328 1.00 73.31 204 VAL A O 1
ATOM 1626 N N . GLN A 1 205 ? 29.624 -6.309 10.794 1.00 68.44 205 GLN A N 1
ATOM 1627 C CA . GLN A 1 205 ? 30.710 -7.115 11.365 1.00 68.44 205 GLN A CA 1
ATOM 1628 C C . GLN A 1 205 ? 32.064 -6.824 10.695 1.00 68.44 205 GLN A C 1
ATOM 1630 O O . GLN A 1 205 ? 33.085 -7.393 11.075 1.00 68.44 205 GLN A O 1
ATOM 1635 N N . THR A 1 206 ? 32.081 -5.971 9.667 1.00 66.06 206 THR A N 1
ATOM 1636 C CA . THR A 1 206 ? 33.282 -5.621 8.907 1.00 66.06 206 THR A CA 1
ATOM 1637 C C . THR A 1 206 ? 33.922 -4.359 9.464 1.00 66.06 206 THR A C 1
ATOM 1639 O O . THR A 1 206 ? 33.259 -3.339 9.645 1.00 66.06 206 THR A O 1
ATOM 1642 N N . VAL A 1 207 ? 35.229 -4.421 9.686 1.00 68.25 207 VAL A N 1
ATOM 1643 C CA . VAL A 1 207 ? 36.066 -3.261 9.997 1.00 68.25 207 VAL A CA 1
ATOM 1644 C C . VAL A 1 207 ? 36.801 -2.823 8.735 1.00 68.25 207 VAL A C 1
ATOM 1646 O O . VAL A 1 207 ? 37.121 -3.653 7.881 1.00 68.25 207 VAL A O 1
ATOM 1649 N N . ASN A 1 208 ? 37.073 -1.528 8.595 1.00 71.12 208 ASN A N 1
ATOM 1650 C CA . ASN A 1 208 ? 37.911 -1.035 7.510 1.00 71.12 208 ASN A CA 1
ATOM 1651 C C . ASN A 1 208 ? 39.333 -1.599 7.680 1.00 71.12 208 ASN A C 1
ATOM 1653 O O . ASN A 1 208 ? 39.956 -1.436 8.728 1.00 71.12 208 ASN A O 1
ATOM 1657 N N . LEU A 1 209 ? 39.845 -2.274 6.649 1.00 68.81 209 LEU A N 1
ATOM 1658 C CA . LEU A 1 209 ? 41.135 -2.974 6.688 1.00 68.81 209 LEU A CA 1
ATOM 1659 C C . LEU A 1 209 ? 42.344 -2.029 6.797 1.00 68.81 209 LEU A C 1
ATOM 1661 O O . LEU A 1 209 ? 43.417 -2.467 7.200 1.00 68.81 209 LEU A O 1
ATOM 1665 N N . LEU A 1 210 ? 42.181 -0.751 6.444 1.00 66.81 210 LEU A N 1
ATOM 1666 C CA . LEU A 1 210 ? 43.247 0.256 6.476 1.00 66.81 210 LEU A CA 1
ATOM 1667 C C . LEU A 1 210 ? 43.272 1.034 7.795 1.00 66.81 210 LEU A C 1
ATOM 1669 O O . LEU A 1 210 ? 44.341 1.411 8.266 1.00 66.81 210 LEU A O 1
ATOM 1673 N N . THR A 1 211 ? 42.105 1.282 8.396 1.00 68.06 211 THR A N 1
ATOM 1674 C CA . THR A 1 211 ? 41.977 2.105 9.613 1.00 68.06 211 THR A CA 1
ATOM 1675 C C . THR A 1 211 ? 41.657 1.293 10.868 1.00 68.06 211 THR A C 1
ATOM 1677 O O . THR A 1 211 ? 41.717 1.829 11.975 1.00 68.06 211 THR A O 1
ATOM 1680 N N . GLY A 1 212 ? 41.300 0.012 10.721 1.00 66.31 212 GLY A N 1
ATOM 1681 C CA . GLY A 1 212 ? 40.915 -0.884 11.815 1.00 66.31 212 GLY A CA 1
ATOM 1682 C C . GLY A 1 212 ? 39.618 -0.491 12.532 1.00 66.31 212 GLY A C 1
ATOM 1683 O O . GLY A 1 212 ? 39.256 -1.122 13.522 1.00 66.31 212 GLY A O 1
ATOM 1684 N N . LYS A 1 213 ? 38.916 0.546 12.059 1.00 68.19 213 LYS A N 1
ATOM 1685 C CA . LYS A 1 213 ? 37.666 1.059 12.631 1.00 68.19 213 LYS A CA 1
ATOM 1686 C C . LYS A 1 213 ? 36.526 0.853 11.638 1.00 68.19 213 LYS A C 1
ATOM 1688 O O . LYS A 1 213 ? 36.746 0.843 10.432 1.00 68.19 213 LYS A O 1
ATOM 1693 N N . SER A 1 214 ? 35.316 0.637 12.141 1.00 64.62 214 SER A N 1
ATOM 1694 C CA . SER A 1 214 ? 34.116 0.636 11.301 1.00 64.62 214 SER A CA 1
ATOM 1695 C C . SER A 1 214 ? 33.551 2.053 11.252 1.00 64.62 214 SER A C 1
ATOM 1697 O O . SER A 1 214 ? 33.477 2.704 12.292 1.00 64.62 214 SER A O 1
ATOM 1699 N N . ASP A 1 215 ? 33.149 2.511 10.066 1.00 66.31 215 ASP A N 1
ATOM 1700 C CA . ASP A 1 215 ? 32.454 3.795 9.878 1.00 66.31 215 ASP A CA 1
ATOM 1701 C C . ASP A 1 215 ? 30.970 3.714 10.298 1.00 66.31 215 ASP A C 1
ATOM 1703 O O . ASP A 1 215 ? 30.240 4.703 10.254 1.00 66.31 215 ASP A O 1
ATOM 1707 N N . ALA A 1 216 ? 30.504 2.529 10.711 1.00 62.16 216 ALA A N 1
ATOM 1708 C CA . ALA A 1 216 ? 29.158 2.325 11.225 1.00 62.16 216 ALA A CA 1
ATOM 1709 C C . ALA A 1 216 ? 29.000 2.882 12.650 1.00 62.16 216 ALA A C 1
ATOM 1711 O O . ALA A 1 216 ? 29.934 2.867 13.452 1.00 62.16 216 ALA A O 1
ATOM 1712 N N . HIS A 1 217 ? 27.780 3.320 12.983 1.00 64.31 217 HIS A N 1
ATOM 1713 C CA . HIS A 1 217 ? 27.440 3.766 14.336 1.00 64.31 217 HIS A CA 1
ATOM 1714 C C . HIS A 1 217 ? 27.801 2.679 15.373 1.00 64.31 217 HIS A C 1
ATOM 1716 O O . HIS A 1 217 ? 27.549 1.502 15.097 1.00 64.31 217 HIS A O 1
ATOM 1722 N N . PRO A 1 218 ? 28.336 3.029 16.561 1.00 63.28 218 PRO A N 1
ATOM 1723 C CA . PRO A 1 218 ? 28.774 2.057 17.571 1.00 63.28 218 PRO A CA 1
ATOM 1724 C C . PRO A 1 218 ? 27.729 0.980 17.905 1.00 63.28 218 PRO A C 1
ATOM 1726 O O . PRO A 1 218 ? 28.071 -0.191 18.034 1.00 63.28 218 PRO A O 1
ATOM 1729 N N . ASP A 1 219 ? 26.445 1.349 17.927 1.00 63.16 219 ASP A N 1
ATOM 1730 C CA . ASP A 1 219 ? 25.313 0.445 18.207 1.00 63.16 219 ASP A CA 1
ATOM 1731 C C . ASP A 1 219 ? 24.997 -0.566 17.086 1.00 63.16 219 ASP A C 1
ATOM 1733 O O . ASP A 1 219 ? 24.062 -1.366 17.200 1.00 63.16 219 ASP A O 1
ATOM 1737 N N . LEU A 1 220 ? 25.695 -0.489 15.952 1.00 65.31 220 LEU A N 1
ATOM 1738 C CA . LEU A 1 220 ? 25.548 -1.386 14.802 1.00 65.31 220 LEU A CA 1
ATOM 1739 C C . LEU A 1 220 ? 26.751 -2.319 14.636 1.00 65.31 220 LEU A C 1
ATOM 1741 O O . LEU A 1 220 ? 26.737 -3.165 13.742 1.00 65.31 220 LEU A O 1
ATOM 1745 N N . ILE A 1 221 ? 27.762 -2.201 15.497 1.00 66.19 221 ILE A N 1
ATOM 1746 C CA . ILE A 1 221 ? 28.951 -3.047 15.491 1.00 66.19 221 ILE A CA 1
ATOM 1747 C C . ILE A 1 221 ? 28.713 -4.202 16.467 1.00 66.19 221 ILE A C 1
ATOM 1749 O O . ILE A 1 221 ? 28.565 -3.989 17.667 1.00 66.19 221 ILE A O 1
ATOM 1753 N N . ARG A 1 222 ? 28.684 -5.437 15.958 1.00 66.56 222 ARG A N 1
ATOM 1754 C CA . ARG A 1 222 ? 28.631 -6.656 16.784 1.00 66.56 222 ARG A CA 1
ATOM 1755 C C . ARG A 1 222 ? 29.819 -7.558 16.507 1.00 66.56 222 ARG A C 1
ATOM 1757 O O . ARG A 1 222 ? 30.379 -7.548 15.409 1.00 66.56 222 ARG A O 1
ATOM 1764 N N . ALA A 1 223 ? 30.191 -8.351 17.511 1.00 59.06 223 ALA A N 1
ATOM 1765 C CA . ALA A 1 223 ? 31.248 -9.341 17.371 1.00 59.06 223 ALA A CA 1
ATOM 1766 C C . ALA A 1 223 ? 30.886 -10.363 16.280 1.00 59.06 223 ALA A C 1
ATOM 1768 O O . ALA A 1 223 ? 29.722 -10.713 16.086 1.00 59.06 223 ALA A O 1
ATOM 1769 N N . GLN A 1 224 ? 31.897 -10.882 15.583 1.00 59.84 224 GLN A N 1
ATOM 1770 C CA . GLN A 1 224 ? 31.723 -11.804 14.450 1.00 59.84 224 GLN A CA 1
ATOM 1771 C C . GLN A 1 224 ? 30.992 -13.115 14.819 1.00 59.84 224 GLN A C 1
ATOM 1773 O O . GLN A 1 224 ? 30.454 -13.786 13.943 1.00 59.84 224 GLN A O 1
ATOM 1778 N N . ASN A 1 225 ? 30.950 -13.454 16.114 1.00 59.25 225 ASN A N 1
ATOM 1779 C CA . ASN A 1 225 ? 30.303 -14.652 16.659 1.00 59.25 225 ASN A CA 1
ATOM 1780 C C . ASN A 1 225 ? 28.811 -14.456 16.992 1.00 59.25 225 ASN A C 1
ATOM 1782 O O . ASN A 1 225 ? 28.149 -15.412 17.393 1.00 59.25 225 ASN A O 1
ATOM 1786 N N . GLU A 1 226 ? 28.278 -13.241 16.854 1.00 67.50 226 GLU A N 1
ATOM 1787 C CA . GLU A 1 226 ? 26.873 -12.930 17.125 1.00 67.50 226 GLU A CA 1
ATOM 1788 C C . GLU A 1 226 ? 26.019 -12.992 15.852 1.00 67.50 226 GLU A C 1
ATOM 1790 O O . GLU A 1 226 ? 26.521 -13.015 14.722 1.00 67.50 226 GLU A O 1
ATOM 1795 N N . SER A 1 227 ? 24.694 -13.036 16.025 1.00 69.69 227 SER A N 1
ATOM 1796 C CA . SER A 1 227 ? 23.760 -13.090 14.903 1.00 69.69 227 SER A CA 1
ATOM 1797 C C . SER A 1 227 ? 23.958 -11.894 13.963 1.00 69.69 227 SER A C 1
ATOM 1799 O O . SER A 1 227 ? 24.013 -10.738 14.383 1.00 69.69 227 SER A O 1
ATOM 1801 N N . LYS A 1 228 ? 24.028 -12.171 12.653 1.00 70.62 228 LYS A N 1
ATOM 1802 C CA . LYS A 1 228 ? 24.211 -11.149 11.601 1.00 70.62 228 LYS A CA 1
ATOM 1803 C C . LYS A 1 228 ? 23.083 -10.111 11.569 1.00 70.62 228 LYS A C 1
ATOM 1805 O O . LYS A 1 228 ? 23.255 -9.011 11.046 1.00 70.62 228 LYS A O 1
ATOM 1810 N N . TYR A 1 229 ? 21.922 -10.479 12.100 1.00 75.00 229 TYR A N 1
ATOM 1811 C CA . TYR A 1 229 ? 20.770 -9.609 12.240 1.00 75.00 229 TYR A CA 1
ATOM 1812 C C . TYR A 1 229 ? 20.009 -9.914 13.531 1.00 75.00 229 TYR A C 1
ATOM 1814 O O . TYR A 1 229 ? 20.087 -11.014 14.083 1.00 75.00 229 TYR A O 1
ATOM 1822 N N . GLU A 1 230 ? 19.253 -8.926 13.986 1.00 82.44 230 GLU A N 1
ATOM 1823 C CA . GLU A 1 230 ? 18.246 -9.044 15.035 1.00 82.44 230 GLU A CA 1
ATOM 1824 C C . GLU A 1 230 ? 16.904 -8.588 14.472 1.00 82.44 230 GLU A C 1
ATOM 1826 O O . GLU A 1 230 ? 16.838 -7.642 13.689 1.00 82.44 230 GLU A O 1
ATOM 1831 N N . ILE A 1 231 ? 15.829 -9.283 14.826 1.00 84.75 231 ILE A N 1
ATOM 1832 C CA . ILE A 1 231 ? 14.482 -8.883 14.429 1.00 84.75 231 ILE A CA 1
ATOM 1833 C C . ILE A 1 231 ? 13.940 -7.978 15.528 1.00 84.75 231 ILE A C 1
ATOM 1835 O O . ILE A 1 231 ? 13.857 -8.398 16.677 1.00 84.75 231 ILE A O 1
ATOM 1839 N N . LEU A 1 232 ? 13.571 -6.752 15.168 1.00 87.12 232 LEU A N 1
ATOM 1840 C CA . LEU A 1 232 ? 12.997 -5.777 16.087 1.00 87.12 232 LEU A CA 1
ATOM 1841 C C . LEU A 1 232 ? 11.580 -5.409 15.656 1.00 87.12 232 LEU A C 1
ATOM 1843 O O . LEU A 1 232 ? 11.306 -5.158 14.475 1.00 87.12 232 LEU A O 1
ATOM 1847 N N . SER A 1 233 ? 10.685 -5.353 16.634 1.00 91.56 233 SER A N 1
ATOM 1848 C CA . SER A 1 233 ? 9.329 -4.846 16.477 1.00 91.56 233 SER A CA 1
ATOM 1849 C C . SER A 1 233 ? 9.362 -3.332 16.289 1.00 91.56 233 SER A C 1
ATOM 1851 O O . SER A 1 233 ? 9.962 -2.615 17.083 1.00 91.56 233 SER A O 1
ATOM 1853 N N . HIS A 1 234 ? 8.745 -2.843 15.219 1.00 92.12 234 HIS A N 1
ATOM 1854 C CA . HIS A 1 234 ? 8.639 -1.425 14.907 1.00 92.12 234 HIS A CA 1
ATOM 1855 C C . HIS A 1 234 ? 7.186 -0.963 14.941 1.00 92.12 234 HIS A C 1
ATOM 1857 O O . HIS A 1 234 ? 6.284 -1.676 14.488 1.00 92.12 234 HIS A O 1
ATOM 1863 N N . TRP A 1 235 ? 6.983 0.261 15.417 1.00 94.62 235 TRP A N 1
ATOM 1864 C CA . TRP A 1 235 ? 5.683 0.901 15.550 1.00 94.62 235 TRP A CA 1
ATOM 1865 C C . TRP A 1 235 ? 5.517 2.062 14.580 1.00 94.62 235 TRP A C 1
ATOM 1867 O O . TRP A 1 235 ? 6.475 2.772 14.290 1.00 94.62 235 TRP A O 1
ATOM 1877 N N . HIS A 1 236 ? 4.281 2.259 14.128 1.00 95.19 236 HIS A N 1
ATOM 1878 C CA . HIS A 1 236 ? 3.860 3.440 13.392 1.00 95.19 236 HIS A CA 1
ATOM 1879 C C . HIS A 1 236 ? 2.548 3.956 13.986 1.00 95.19 236 HIS A C 1
ATOM 1881 O O . HIS A 1 236 ? 1.647 3.147 14.222 1.00 95.19 236 HIS A O 1
ATOM 1887 N N . PRO A 1 237 ? 2.412 5.270 14.223 1.00 95.00 237 PRO A N 1
ATOM 1888 C CA . PRO A 1 237 ? 1.261 5.811 14.933 1.00 95.00 237 PRO A CA 1
ATOM 1889 C C . PRO A 1 237 ? -0.023 5.813 14.101 1.00 95.00 237 PRO A C 1
ATOM 1891 O O . PRO A 1 237 ? -1.092 5.825 14.686 1.00 95.00 237 PRO A O 1
ATOM 1894 N N . ASN A 1 238 ? 0.043 5.777 12.768 1.00 95.94 238 ASN A N 1
ATOM 1895 C CA . ASN A 1 238 ? -1.149 5.949 11.929 1.00 95.94 238 ASN A CA 1
ATOM 1896 C C . ASN A 1 238 ? -1.603 4.654 11.250 1.00 95.94 238 ASN A C 1
ATOM 1898 O O . ASN A 1 238 ? -0.779 3.891 10.731 1.00 95.94 238 ASN A O 1
ATOM 1902 N N . LEU A 1 239 ? -2.921 4.460 11.178 1.00 96.38 239 LEU A N 1
ATOM 1903 C CA . LEU A 1 239 ? -3.573 3.469 10.323 1.00 96.38 239 LEU A CA 1
ATOM 1904 C C . LEU A 1 239 ? -4.903 4.021 9.792 1.00 96.38 239 LEU A C 1
ATOM 1906 O O . LEU A 1 239 ? -5.653 4.661 10.525 1.00 96.38 239 LEU A O 1
ATOM 1910 N N . THR A 1 240 ? -5.238 3.716 8.536 1.00 96.94 240 THR A N 1
ATOM 1911 C CA . THR A 1 240 ? -6.526 4.106 7.946 1.00 96.94 240 THR A CA 1
ATOM 1912 C C . THR A 1 240 ? -7.403 2.887 7.667 1.00 96.94 240 THR A C 1
ATOM 1914 O O . THR A 1 240 ? -7.050 2.018 6.870 1.00 96.94 240 THR A O 1
ATOM 1917 N N . ILE A 1 241 ? -8.585 2.835 8.268 1.00 97.50 241 ILE A N 1
ATOM 1918 C CA . ILE A 1 241 ? -9.669 1.918 7.925 1.00 97.50 241 ILE A CA 1
ATOM 1919 C C . ILE A 1 241 ? -10.407 2.510 6.735 1.00 97.50 241 ILE A C 1
ATOM 1921 O O . ILE A 1 241 ? -10.959 3.602 6.818 1.00 97.50 241 ILE A O 1
ATOM 1925 N N . ASN A 1 242 ? -10.417 1.790 5.621 1.00 97.06 242 ASN A N 1
ATOM 1926 C CA . ASN A 1 242 ? -11.154 2.219 4.448 1.00 97.06 242 ASN A CA 1
ATOM 1927 C C . ASN A 1 242 ? -12.332 1.300 4.188 1.00 97.06 242 ASN A C 1
ATOM 1929 O O . ASN A 1 242 ? -12.144 0.093 4.027 1.00 97.06 242 ASN A O 1
ATOM 1933 N N . LEU A 1 243 ? -13.525 1.876 4.105 1.00 96.31 243 LEU A N 1
ATOM 1934 C CA . LEU A 1 243 ? -14.720 1.161 3.683 1.00 96.31 243 LEU A CA 1
ATOM 1935 C C . LEU A 1 243 ? -14.938 1.420 2.194 1.00 96.31 243 LEU A C 1
ATOM 1937 O O . LEU A 1 243 ? -15.182 2.553 1.779 1.00 96.31 243 LEU A O 1
ATOM 1941 N N . VAL A 1 244 ? -14.772 0.383 1.375 1.00 95.69 244 VAL A N 1
ATOM 1942 C CA . VAL A 1 244 ? -14.843 0.531 -0.079 1.00 95.69 244 VAL A CA 1
ATOM 1943 C C . VAL A 1 244 ? -16.301 0.643 -0.517 1.00 95.69 244 VAL A C 1
ATOM 1945 O O . VAL A 1 244 ? -17.105 -0.261 -0.273 1.00 95.69 244 VAL A O 1
ATOM 1948 N N . ASP A 1 245 ? -16.620 1.745 -1.189 1.00 93.50 245 ASP A N 1
ATOM 1949 C CA . ASP A 1 245 ? -17.886 1.968 -1.880 1.00 93.50 245 ASP A CA 1
ATOM 1950 C C . ASP A 1 245 ? -17.846 1.230 -3.227 1.00 93.50 245 ASP A C 1
ATOM 1952 O O . ASP A 1 245 ? -17.179 1.652 -4.181 1.00 93.50 245 ASP A O 1
ATOM 1956 N N . ASP A 1 246 ? -18.477 0.055 -3.260 1.00 91.31 246 ASP A N 1
ATOM 1957 C CA . ASP A 1 246 ? -18.467 -0.853 -4.400 1.00 91.31 246 ASP A CA 1
ATOM 1958 C C . ASP A 1 246 ? -19.882 -1.320 -4.750 1.00 91.31 246 ASP A C 1
ATOM 1960 O O . ASP A 1 246 ? -20.629 -1.836 -3.917 1.00 91.31 246 ASP A O 1
ATOM 1964 N N . HIS A 1 247 ? -20.232 -1.181 -6.024 1.00 89.00 247 HIS A N 1
ATOM 1965 C CA . HIS A 1 247 ? -21.513 -1.601 -6.593 1.00 89.00 247 HIS A CA 1
ATOM 1966 C C . HIS A 1 247 ? -21.325 -2.515 -7.814 1.00 89.00 247 HIS A C 1
ATOM 1968 O O . HIS A 1 247 ? -22.225 -2.665 -8.642 1.00 89.00 247 HIS A O 1
ATOM 1974 N N . THR A 1 248 ? -20.138 -3.101 -7.961 1.00 90.38 248 THR A N 1
ATOM 1975 C CA . THR A 1 248 ? -19.790 -3.974 -9.081 1.00 90.38 248 THR A CA 1
ATOM 1976 C C . THR A 1 248 ? -20.481 -5.326 -8.951 1.00 90.38 248 THR A C 1
ATOM 1978 O O . THR A 1 248 ? -20.494 -5.944 -7.893 1.00 90.38 248 THR A O 1
ATOM 1981 N N . ALA A 1 249 ? -21.022 -5.841 -10.053 1.00 91.31 249 ALA A N 1
ATOM 1982 C CA . ALA A 1 249 ? -21.670 -7.147 -10.072 1.00 91.31 249 ALA A CA 1
ATOM 1983 C C . ALA A 1 249 ? -20.631 -8.289 -10.140 1.00 91.31 249 ALA A C 1
ATOM 1985 O O . ALA A 1 249 ? -20.404 -8.891 -11.193 1.00 91.31 249 ALA A O 1
ATOM 1986 N N . TRP A 1 250 ? -19.945 -8.566 -9.028 1.00 90.94 250 TRP A N 1
ATOM 1987 C CA . TRP A 1 250 ? -18.893 -9.583 -8.977 1.00 90.94 250 TRP A CA 1
ATOM 1988 C C . TRP A 1 250 ? -19.437 -10.990 -9.163 1.00 90.94 250 TRP A C 1
ATOM 1990 O O . TRP A 1 250 ? -20.494 -11.345 -8.657 1.00 90.94 250 TRP A O 1
ATOM 2000 N N . THR A 1 251 ? -18.679 -11.837 -9.850 1.00 89.88 251 THR A N 1
ATOM 2001 C CA . THR A 1 251 ? -19.064 -13.237 -10.062 1.00 89.88 251 THR A CA 1
ATOM 2002 C C . THR A 1 251 ? -18.045 -14.142 -9.388 1.00 89.88 251 THR A C 1
ATOM 2004 O O . THR A 1 251 ? -16.836 -13.953 -9.543 1.00 89.88 251 THR A O 1
ATOM 2007 N N . ARG A 1 252 ? -18.527 -15.108 -8.601 1.00 87.38 252 ARG A N 1
ATOM 2008 C CA . ARG A 1 252 ? -17.670 -15.999 -7.809 1.00 87.38 252 ARG A CA 1
ATOM 2009 C C . ARG A 1 252 ? -16.711 -16.761 -8.730 1.00 87.38 252 ARG A C 1
ATOM 2011 O O . ARG A 1 252 ? -17.149 -17.362 -9.703 1.00 87.38 252 ARG A O 1
ATOM 2018 N N . GLY A 1 253 ? -15.412 -16.718 -8.432 1.00 85.00 253 GLY A N 1
ATOM 2019 C CA . GLY A 1 253 ? -14.370 -17.361 -9.249 1.00 85.00 253 GLY A CA 1
ATOM 2020 C C . GLY A 1 253 ? -13.965 -16.602 -10.523 1.00 85.00 253 GLY A C 1
ATOM 2021 O O . GLY A 1 253 ? -13.058 -17.038 -11.226 1.00 85.00 253 GLY A O 1
ATOM 2022 N N . ALA A 1 254 ? -14.592 -15.458 -10.814 1.00 86.31 254 ALA A N 1
ATOM 2023 C CA . ALA A 1 254 ? -14.220 -14.573 -11.921 1.00 86.31 254 ALA A CA 1
ATOM 2024 C C . ALA A 1 254 ? -13.742 -13.189 -11.443 1.00 86.31 254 ALA A C 1
ATOM 2026 O O . ALA A 1 254 ? -13.582 -12.275 -12.251 1.00 86.31 254 ALA A O 1
ATOM 2027 N N . VAL A 1 255 ? -13.522 -13.025 -10.134 1.00 87.94 255 VAL A N 1
ATOM 2028 C CA . VAL A 1 255 ? -12.911 -11.816 -9.574 1.00 87.94 255 VAL A CA 1
ATOM 2029 C C . VAL A 1 255 ? -11.432 -11.776 -9.994 1.00 87.94 255 VAL A C 1
ATOM 2031 O O . VAL A 1 255 ? -10.730 -12.767 -9.799 1.00 87.94 255 VAL A O 1
ATOM 2034 N N . PRO A 1 256 ? -10.937 -10.678 -10.592 1.00 84.50 256 PRO A N 1
ATOM 2035 C CA . PRO A 1 256 ? -9.539 -10.582 -11.004 1.00 84.50 256 PRO A CA 1
ATOM 2036 C C . PRO A 1 256 ? -8.581 -10.524 -9.810 1.00 84.50 256 PRO A C 1
ATOM 2038 O O . PRO A 1 256 ? -8.810 -9.761 -8.872 1.00 84.50 256 PRO A O 1
ATOM 2041 N N . ALA A 1 257 ? -7.451 -11.230 -9.892 1.00 82.12 257 ALA A N 1
ATOM 2042 C CA . ALA A 1 257 ? -6.358 -11.045 -8.941 1.00 82.12 257 ALA A CA 1
ATOM 2043 C C . ALA A 1 257 ? -5.764 -9.626 -9.049 1.00 82.12 257 ALA A C 1
ATOM 2045 O O . ALA A 1 257 ? -5.601 -9.125 -10.168 1.00 82.12 257 ALA A O 1
ATOM 2046 N N . PRO A 1 258 ? -5.428 -8.952 -7.931 1.00 85.69 258 PRO A N 1
ATOM 2047 C CA . PRO A 1 258 ? -5.430 -9.430 -6.536 1.00 85.69 258 PRO A CA 1
ATOM 2048 C C . PRO A 1 258 ? -6.720 -9.124 -5.747 1.00 85.69 258 PRO A C 1
ATOM 2050 O O . PRO A 1 258 ? -6.724 -9.186 -4.522 1.00 85.69 258 PRO A O 1
ATOM 2053 N N . LEU A 1 259 ? -7.795 -8.688 -6.410 1.00 87.69 259 LEU A N 1
ATOM 2054 C CA . LEU A 1 259 ? -9.031 -8.263 -5.737 1.00 87.69 259 LEU A CA 1
ATOM 2055 C C . LEU A 1 259 ? -9.793 -9.449 -5.126 1.00 87.69 259 LEU A C 1
ATOM 2057 O O . LEU A 1 259 ? -10.538 -9.278 -4.162 1.00 87.69 259 LEU A O 1
ATOM 2061 N N . ASP A 1 260 ? -9.590 -10.641 -5.682 1.00 86.00 260 ASP A N 1
ATOM 2062 C CA . ASP A 1 260 ? -10.164 -11.911 -5.241 1.00 86.00 260 ASP A CA 1
ATOM 2063 C C . ASP A 1 260 ? -9.798 -12.273 -3.797 1.00 86.00 260 ASP A C 1
ATOM 2065 O O . ASP A 1 260 ? -10.619 -12.863 -3.102 1.00 86.00 260 ASP A O 1
ATOM 2069 N N . GLU A 1 261 ? -8.624 -11.857 -3.313 1.00 87.94 261 GLU A N 1
ATOM 2070 C CA . GLU A 1 261 ? -8.203 -12.066 -1.920 1.00 87.94 261 GLU A CA 1
ATOM 2071 C C . GLU A 1 261 ? -9.032 -11.260 -0.902 1.00 87.94 261 GLU A C 1
ATOM 2073 O O . GLU A 1 261 ? -9.064 -11.596 0.282 1.00 87.94 261 GLU A O 1
ATOM 2078 N N . PHE A 1 262 ? -9.677 -10.175 -1.336 1.00 90.12 262 PHE A N 1
ATOM 2079 C CA . PHE A 1 262 ? -10.379 -9.244 -0.448 1.00 90.12 262 PHE A CA 1
ATOM 2080 C C . PHE A 1 262 ? -11.901 -9.355 -0.535 1.00 90.12 262 PHE A C 1
ATOM 2082 O O . PHE A 1 262 ? -12.588 -9.005 0.429 1.00 90.12 262 PHE A O 1
ATOM 2089 N N . ILE A 1 263 ? -12.427 -9.794 -1.683 1.00 92.25 263 ILE A N 1
ATOM 2090 C CA . ILE A 1 263 ? -13.866 -9.906 -1.928 1.00 92.25 263 ILE A CA 1
ATOM 2091 C C . ILE A 1 263 ? -14.370 -11.242 -1.383 1.00 92.25 263 ILE A C 1
ATOM 2093 O O . ILE A 1 263 ? -14.132 -12.309 -1.948 1.00 92.25 263 ILE A O 1
ATOM 2097 N N . GLU A 1 264 ? -15.127 -11.168 -0.292 1.00 92.38 264 GLU A N 1
ATOM 2098 C CA . GLU A 1 264 ? -15.738 -12.327 0.352 1.00 92.38 264 GLU A CA 1
ATOM 2099 C C . GLU A 1 264 ? -17.217 -12.439 -0.038 1.00 92.38 264 GLU A C 1
ATOM 2101 O O . GLU A 1 264 ? -18.015 -11.523 0.170 1.00 92.38 264 GLU A O 1
ATOM 2106 N N . PHE A 1 265 ? -17.601 -13.588 -0.595 1.00 92.75 265 PHE A N 1
ATOM 2107 C CA . PHE A 1 265 ? -18.992 -13.880 -0.940 1.00 92.75 265 PHE A CA 1
ATOM 2108 C C . PHE A 1 265 ? -19.715 -14.565 0.219 1.00 92.75 265 PHE A C 1
ATOM 2110 O O . PHE A 1 265 ? -19.173 -15.470 0.856 1.00 92.75 265 PHE A O 1
ATOM 2117 N N . HIS A 1 266 ? -20.984 -14.219 0.429 1.00 90.62 266 HIS A N 1
ATOM 2118 C CA . HIS A 1 266 ? -21.828 -14.921 1.389 1.00 90.62 266 HIS A CA 1
ATOM 2119 C C . HIS A 1 266 ? -22.046 -16.383 0.939 1.00 90.62 266 HIS A C 1
ATOM 2121 O O . HIS A 1 266 ? -22.279 -16.643 -0.246 1.00 90.62 266 HIS A O 1
ATOM 2127 N N . PRO A 1 267 ? -21.998 -17.379 1.843 1.00 86.69 267 PRO A N 1
ATOM 2128 C CA . PRO A 1 267 ? -22.092 -18.790 1.458 1.00 86.69 267 PRO A CA 1
ATOM 2129 C C . PRO A 1 267 ? -23.450 -19.165 0.845 1.00 86.69 267 PRO A C 1
ATOM 2131 O O . PRO A 1 267 ? -23.495 -19.946 -0.101 1.00 86.69 267 PRO A O 1
ATOM 2134 N N . THR A 1 268 ? -24.544 -18.588 1.351 1.00 85.38 268 THR A N 1
ATOM 2135 C CA . THR A 1 268 ? -25.923 -18.997 1.003 1.00 85.38 268 THR A CA 1
ATOM 2136 C C . THR A 1 268 ? -26.650 -18.027 0.070 1.00 85.38 268 THR A C 1
ATOM 2138 O O . THR A 1 268 ? -27.612 -18.401 -0.588 1.00 85.38 268 THR A O 1
ATOM 2141 N N . VAL A 1 269 ? -26.222 -16.766 0.025 1.00 87.94 269 VAL A N 1
ATOM 2142 C CA . VAL A 1 269 ? -26.928 -15.681 -0.675 1.00 87.94 269 VAL A CA 1
ATOM 2143 C C . VAL A 1 269 ? -26.000 -15.198 -1.775 1.00 87.94 269 VAL A C 1
ATOM 2145 O O . VAL A 1 269 ? -24.793 -15.134 -1.552 1.00 87.94 269 VAL A O 1
ATOM 2148 N N . ASN A 1 270 ? -26.539 -14.861 -2.948 1.00 90.62 270 ASN A N 1
ATOM 2149 C CA . ASN A 1 270 ? -25.741 -14.347 -4.060 1.00 90.62 270 ASN A CA 1
ATOM 2150 C C . ASN A 1 270 ? -25.351 -12.872 -3.851 1.00 90.62 270 ASN A C 1
ATOM 2152 O O . ASN A 1 270 ? -25.712 -11.995 -4.633 1.00 90.62 270 ASN A O 1
ATOM 2156 N N . GLN A 1 271 ? -24.673 -12.604 -2.739 1.00 92.56 271 GLN A N 1
ATOM 2157 C CA . GLN A 1 271 ? -24.227 -11.289 -2.303 1.00 92.56 271 GLN A CA 1
ATOM 2158 C C . GLN A 1 271 ? -22.787 -11.372 -1.794 1.00 92.56 271 GLN A C 1
ATOM 2160 O O . GLN A 1 271 ? -22.346 -12.433 -1.344 1.00 92.56 271 GLN A O 1
ATOM 2165 N N . TYR A 1 272 ? -22.065 -10.260 -1.854 1.00 93.88 272 TYR A N 1
ATOM 2166 C CA . TYR A 1 272 ? -20.716 -10.131 -1.303 1.00 93.88 272 TYR A CA 1
ATOM 2167 C C . TYR A 1 272 ? -20.668 -9.055 -0.217 1.00 93.88 272 TYR A C 1
ATOM 2169 O O . TYR A 1 272 ? -21.482 -8.130 -0.209 1.00 93.88 272 TYR A O 1
ATOM 2177 N N . TYR A 1 273 ? -19.731 -9.199 0.716 1.00 94.50 273 TYR A N 1
ATOM 2178 C CA . TYR A 1 273 ? -19.503 -8.215 1.770 1.00 94.50 273 TYR A CA 1
ATOM 2179 C C . TYR A 1 273 ? -18.721 -7.016 1.225 1.00 94.50 273 TYR A C 1
ATOM 2181 O O . TYR A 1 273 ? -17.785 -7.222 0.445 1.00 94.50 273 TYR A O 1
ATOM 2189 N N . PRO A 1 274 ? -19.043 -5.776 1.633 1.00 94.44 274 PRO A N 1
ATOM 2190 C CA . PRO A 1 274 ? -18.223 -4.631 1.271 1.00 94.44 274 PRO A CA 1
ATOM 2191 C C . PRO A 1 274 ? -16.802 -4.803 1.812 1.00 94.44 274 PRO A C 1
ATOM 2193 O O . PRO A 1 274 ? -16.570 -5.362 2.889 1.00 94.44 274 PRO A O 1
ATOM 2196 N N . VAL A 1 275 ? -15.828 -4.324 1.043 1.00 95.25 275 VAL A N 1
ATOM 2197 C CA . VAL A 1 275 ? -14.420 -4.506 1.386 1.00 95.25 275 VAL A CA 1
ATOM 2198 C C . VAL A 1 275 ? -14.024 -3.500 2.461 1.00 95.25 275 VAL A C 1
ATOM 2200 O O . VAL A 1 275 ? -14.072 -2.290 2.250 1.00 95.25 275 VAL A O 1
ATOM 2203 N N . VAL A 1 276 ? -13.578 -4.014 3.606 1.00 96.19 276 VAL A N 1
ATOM 2204 C CA . VAL A 1 276 ? -12.923 -3.228 4.658 1.00 96.19 276 VAL A CA 1
ATOM 2205 C C . VAL A 1 276 ? -11.416 -3.375 4.491 1.00 96.19 276 VAL A C 1
ATOM 2207 O O . VAL A 1 276 ? -10.843 -4.433 4.761 1.00 96.19 276 VAL A O 1
ATOM 2210 N N . TYR A 1 277 ? -10.772 -2.320 4.005 1.00 95.31 277 TYR A N 1
ATOM 2211 C CA . TYR A 1 277 ? -9.352 -2.294 3.692 1.00 95.31 277 TYR A CA 1
ATOM 2212 C C . TYR A 1 277 ? -8.566 -1.536 4.767 1.00 95.31 277 TYR A C 1
ATOM 2214 O O . TYR A 1 277 ? -8.610 -0.308 4.857 1.00 95.31 277 TYR A O 1
ATOM 2222 N N . LEU A 1 278 ? -7.822 -2.282 5.585 1.00 95.38 278 LEU A N 1
ATOM 2223 C CA . LEU A 1 278 ? -6.939 -1.734 6.616 1.00 95.38 278 LEU A CA 1
ATOM 2224 C C . LEU A 1 278 ? -5.637 -1.265 5.958 1.00 95.38 278 LEU A C 1
ATOM 2226 O O . LEU A 1 278 ? -4.735 -2.061 5.690 1.00 95.38 278 LEU A O 1
ATOM 2230 N N . ASN A 1 279 ? -5.558 0.027 5.670 1.00 93.75 279 ASN A N 1
ATOM 2231 C CA . ASN A 1 279 ? -4.554 0.645 4.818 1.00 93.75 279 ASN A CA 1
ATOM 2232 C C . ASN A 1 279 ? -3.405 1.252 5.632 1.00 93.75 279 ASN A C 1
ATOM 2234 O O . ASN A 1 279 ? -3.617 2.095 6.498 1.00 93.75 279 ASN A O 1
ATOM 2238 N N . ASP A 1 280 ? -2.184 0.833 5.312 1.00 91.44 280 ASP A N 1
ATOM 2239 C CA . ASP A 1 280 ? -0.915 1.394 5.792 1.00 91.44 280 ASP A CA 1
ATOM 2240 C C . ASP A 1 280 ? -0.002 1.801 4.622 1.00 91.44 280 ASP A C 1
ATOM 2242 O O . ASP A 1 280 ? 1.209 1.917 4.784 1.00 91.44 280 ASP A O 1
ATOM 2246 N N . TYR A 1 281 ? -0.562 1.986 3.419 1.00 88.50 281 TYR A N 1
ATOM 2247 C CA . TYR A 1 281 ? 0.213 2.266 2.211 1.00 88.50 281 TYR A CA 1
ATOM 2248 C C . TYR A 1 281 ? 1.034 3.548 2.333 1.00 88.50 281 TYR A C 1
ATOM 2250 O O . TYR A 1 281 ? 2.166 3.572 1.865 1.00 88.50 281 TYR A O 1
ATOM 2258 N N . TRP A 1 282 ? 0.492 4.603 2.942 1.00 88.75 282 TRP A N 1
ATOM 2259 C CA . TRP A 1 282 ? 1.193 5.883 3.081 1.00 88.75 282 TRP A CA 1
ATOM 2260 C C . TRP A 1 282 ? 2.141 5.950 4.277 1.00 88.75 282 TRP A C 1
ATOM 2262 O O . TRP A 1 282 ? 2.880 6.917 4.371 1.00 88.75 282 TRP A O 1
ATOM 2272 N N . ASN A 1 283 ? 2.181 4.915 5.117 1.00 90.50 283 ASN A N 1
ATOM 2273 C CA . ASN A 1 283 ? 3.141 4.835 6.210 1.00 90.50 283 ASN A CA 1
ATOM 2274 C C . ASN A 1 283 ? 4.524 4.580 5.606 1.00 90.50 283 ASN A C 1
ATOM 2276 O O . ASN A 1 283 ? 4.734 3.551 4.943 1.00 90.50 283 ASN A O 1
ATOM 2280 N N . MET A 1 284 ? 5.442 5.522 5.793 1.00 87.00 284 MET A N 1
ATOM 2281 C CA . MET A 1 284 ? 6.801 5.419 5.275 1.00 87.00 284 MET A CA 1
ATOM 2282 C C . MET A 1 284 ? 7.679 4.638 6.252 1.00 87.00 284 MET A C 1
ATOM 2284 O O . MET A 1 284 ? 7.491 4.686 7.463 1.00 87.00 284 MET A O 1
ATOM 2288 N N . ASN A 1 285 ? 8.670 3.901 5.758 1.00 84.12 285 ASN A N 1
ATOM 2289 C CA . ASN A 1 285 ? 9.531 3.058 6.581 1.00 84.12 285 ASN A CA 1
ATOM 2290 C C . ASN A 1 285 ? 10.414 3.836 7.553 1.00 84.12 285 ASN A C 1
ATOM 2292 O O . ASN A 1 285 ? 10.774 3.259 8.579 1.00 84.12 285 ASN A O 1
ATOM 2296 N N . ASN A 1 286 ? 10.743 5.089 7.240 1.00 84.00 286 ASN A N 1
ATOM 2297 C CA . ASN A 1 286 ? 11.490 6.009 8.101 1.00 84.00 286 ASN A CA 1
ATOM 2298 C C . ASN A 1 286 ? 10.647 6.550 9.273 1.00 84.00 286 ASN A C 1
ATOM 2300 O O . ASN A 1 286 ? 11.215 6.933 10.290 1.00 84.00 286 ASN A O 1
ATOM 2304 N N . GLU A 1 287 ? 9.316 6.535 9.167 1.00 88.81 287 GLU A N 1
ATOM 2305 C CA . GLU A 1 287 ? 8.388 6.929 10.240 1.00 88.81 287 GLU A CA 1
ATOM 2306 C C . GLU A 1 287 ? 8.193 5.809 11.276 1.00 88.81 287 GLU A C 1
ATOM 2308 O O . GLU A 1 287 ? 7.667 6.034 12.367 1.00 88.81 287 GLU A O 1
ATOM 2313 N N . TYR A 1 288 ? 8.624 4.587 10.951 1.00 90.81 288 TYR A N 1
ATOM 2314 C CA . TYR A 1 288 ? 8.620 3.476 11.893 1.00 90.81 288 TYR A CA 1
ATOM 2315 C C . TYR A 1 288 ? 9.794 3.584 12.865 1.00 90.81 288 TYR A C 1
ATOM 2317 O O . TYR A 1 288 ? 10.948 3.635 12.445 1.00 90.81 288 TYR A O 1
ATOM 2325 N N . PHE A 1 289 ? 9.516 3.473 14.161 1.00 90.94 289 PHE A N 1
ATOM 2326 C CA . PHE A 1 289 ? 10.548 3.434 15.199 1.00 90.94 289 PHE A CA 1
ATOM 2327 C C . PHE A 1 289 ? 10.542 2.097 15.952 1.00 90.94 289 PHE A C 1
ATOM 2329 O O . PHE A 1 289 ? 9.482 1.478 16.092 1.00 90.94 289 PHE A O 1
ATOM 2336 N N . PRO A 1 290 ? 11.707 1.613 16.421 1.00 91.25 290 PRO A N 1
ATOM 2337 C CA . PRO A 1 290 ? 11.791 0.364 17.165 1.00 91.25 290 PRO A CA 1
ATOM 2338 C C . PRO A 1 290 ? 11.132 0.502 18.540 1.00 91.25 290 PRO A C 1
ATOM 2340 O O . PRO A 1 290 ? 11.298 1.507 19.232 1.00 91.25 290 PRO A O 1
ATOM 2343 N N . LEU A 1 291 ? 10.412 -0.537 18.945 1.00 89.25 291 LEU A N 1
ATOM 2344 C CA . LEU A 1 291 ? 9.867 -0.669 20.288 1.00 89.25 291 LEU A CA 1
ATOM 2345 C C . LEU A 1 291 ? 10.958 -1.166 21.238 1.00 89.25 291 LEU A C 1
ATOM 2347 O O . LEU A 1 291 ? 11.716 -2.076 20.908 1.00 89.25 291 LEU A O 1
ATOM 2351 N N . ASN A 1 292 ? 11.049 -0.536 22.405 1.00 85.12 292 ASN A N 1
ATOM 2352 C CA . ASN A 1 292 ? 12.018 -0.847 23.449 1.00 85.12 292 ASN A CA 1
ATOM 2353 C C . ASN A 1 292 ? 11.379 -0.672 24.839 1.00 85.12 292 ASN A C 1
ATOM 2355 O O . ASN A 1 292 ? 10.260 -0.170 24.968 1.00 85.12 292 ASN A O 1
ATOM 2359 N N . ASP A 1 293 ? 12.114 -1.032 25.891 1.00 86.06 293 ASP A N 1
ATOM 2360 C CA . ASP A 1 293 ? 11.618 -0.979 27.272 1.00 86.06 293 ASP A CA 1
ATOM 2361 C C . ASP A 1 293 ? 11.370 0.444 27.802 1.00 86.06 293 ASP A C 1
ATOM 2363 O O . ASP A 1 293 ? 10.681 0.621 28.817 1.00 86.06 293 ASP A O 1
ATOM 2367 N N . THR A 1 294 ? 11.932 1.474 27.156 1.00 87.69 294 THR A N 1
ATOM 2368 C CA . THR A 1 294 ? 11.797 2.866 27.609 1.00 87.69 294 THR A CA 1
ATOM 2369 C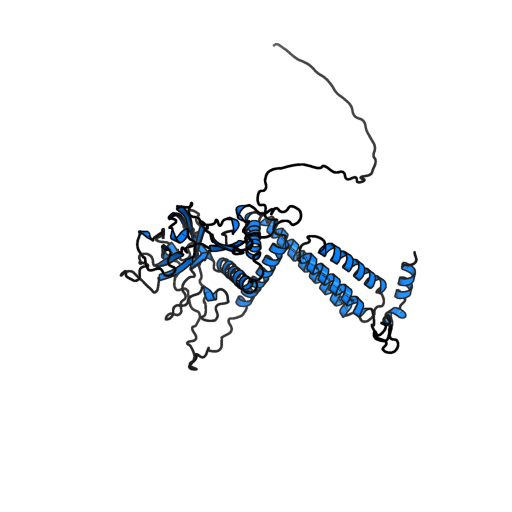 C . THR A 1 294 ? 10.461 3.478 27.195 1.00 87.69 294 THR A C 1
ATOM 2371 O O . THR A 1 294 ? 9.943 4.348 27.897 1.00 87.69 294 THR A O 1
ATOM 2374 N N . ILE A 1 295 ? 9.850 2.986 26.115 1.00 88.38 295 ILE A N 1
ATOM 2375 C CA . ILE A 1 295 ? 8.567 3.480 25.612 1.00 88.38 295 ILE A CA 1
ATOM 2376 C C . ILE A 1 295 ? 7.421 2.858 26.417 1.00 88.38 295 ILE A C 1
ATOM 2378 O O . ILE A 1 295 ? 7.137 1.670 26.289 1.00 88.38 295 ILE A O 1
ATOM 2382 N N . LYS A 1 296 ? 6.746 3.656 27.256 1.00 91.50 296 LYS A N 1
ATOM 2383 C CA . LYS A 1 296 ? 5.601 3.208 28.081 1.00 91.50 296 LYS A CA 1
ATOM 2384 C C . LYS A 1 296 ? 4.233 3.456 27.445 1.00 91.50 296 LYS A C 1
ATOM 2386 O O . LYS A 1 296 ? 3.283 2.736 27.748 1.00 91.50 296 LYS A O 1
ATOM 2391 N N . GLU A 1 297 ? 4.138 4.440 26.558 1.00 93.75 297 GLU A N 1
ATOM 2392 C CA . GLU A 1 297 ? 2.911 4.810 25.850 1.00 93.75 297 GLU A CA 1
ATOM 2393 C C . GLU A 1 297 ? 3.204 4.956 24.356 1.00 93.75 297 GLU A C 1
ATOM 2395 O O . GLU A 1 297 ? 4.234 5.509 23.971 1.00 93.75 297 GLU A O 1
ATOM 2400 N N . LEU A 1 298 ? 2.289 4.471 23.522 1.00 93.38 298 LEU A N 1
ATOM 2401 C CA . LEU A 1 298 ? 2.345 4.555 22.069 1.00 93.38 298 LEU A CA 1
ATOM 2402 C C . LEU A 1 298 ? 1.211 5.444 21.583 1.00 93.38 298 LEU A C 1
ATOM 2404 O O . LEU A 1 298 ? 0.044 5.154 21.835 1.00 93.38 298 LEU A O 1
ATOM 2408 N N . ASN A 1 299 ? 1.541 6.515 20.869 1.00 95.19 299 ASN A N 1
ATOM 2409 C CA . ASN A 1 299 ? 0.524 7.312 20.196 1.00 95.19 299 ASN A CA 1
ATOM 2410 C C . ASN A 1 299 ? -0.049 6.504 19.026 1.00 95.19 299 ASN A C 1
ATOM 2412 O O . ASN A 1 299 ? 0.708 5.878 18.275 1.00 95.19 299 ASN A O 1
ATOM 2416 N N . PHE A 1 300 ? -1.371 6.530 18.886 1.00 96.31 300 PHE A N 1
ATOM 2417 C CA . PHE A 1 300 ? -2.092 5.859 17.817 1.00 96.31 300 PHE A CA 1
ATOM 2418 C C . PHE A 1 300 ? -3.221 6.748 17.295 1.00 96.31 300 PHE A C 1
ATOM 2420 O O . PHE A 1 300 ? -4.059 7.207 18.068 1.00 96.31 300 PHE A O 1
ATOM 2427 N N . SER A 1 301 ? -3.230 6.973 15.987 1.00 97.12 301 SER A N 1
ATOM 2428 C CA . SER A 1 301 ? -4.271 7.675 15.252 1.00 97.12 301 SER A CA 1
ATOM 2429 C C . SER A 1 301 ? -4.922 6.698 14.284 1.00 97.12 301 SER A C 1
ATOM 2431 O O . SER A 1 301 ? -4.265 6.114 13.411 1.00 97.12 301 SER A O 1
ATOM 2433 N N . LEU A 1 302 ? -6.222 6.492 14.466 1.00 97.50 302 LEU A N 1
ATOM 2434 C CA . LEU A 1 302 ? -7.031 5.623 13.631 1.00 97.50 302 LEU A CA 1
ATOM 2435 C C . LEU A 1 302 ? -7.997 6.478 12.821 1.00 97.50 302 LEU A C 1
ATOM 2437 O O . LEU A 1 302 ? -8.828 7.194 13.373 1.00 97.50 302 LEU A O 1
ATOM 2441 N N . THR A 1 303 ? -7.879 6.404 11.501 1.00 97.12 303 THR A N 1
ATOM 2442 C CA . THR A 1 303 ? -8.727 7.162 10.578 1.00 97.12 303 THR A CA 1
ATOM 2443 C C . THR A 1 303 ? -9.715 6.227 9.903 1.00 97.12 303 THR A C 1
ATOM 2445 O O . THR A 1 303 ? -9.300 5.222 9.335 1.00 97.12 303 THR A O 1
ATOM 2448 N N . PHE A 1 304 ? -11.000 6.556 9.906 1.00 97.00 304 PHE A N 1
ATOM 2449 C CA . PHE A 1 304 ? -11.998 5.938 9.037 1.00 97.00 304 PHE A CA 1
ATOM 2450 C C . PHE A 1 304 ? -12.244 6.847 7.838 1.00 97.00 304 PHE A C 1
ATOM 2452 O O . PHE A 1 304 ? -12.424 8.049 8.016 1.00 97.00 304 PHE A O 1
ATOM 2459 N N . ALA A 1 305 ? -12.254 6.285 6.631 1.00 95.81 305 ALA A N 1
ATOM 2460 C CA . ALA A 1 305 ? -12.617 7.020 5.426 1.00 95.81 305 ALA A CA 1
ATOM 2461 C C . ALA A 1 305 ? -13.307 6.112 4.394 1.00 95.81 305 ALA A C 1
ATOM 2463 O O . ALA A 1 305 ? -12.935 4.939 4.248 1.00 95.81 305 ALA A O 1
ATOM 2464 N N . PRO A 1 306 ? -14.272 6.629 3.619 1.00 95.31 306 PRO A N 1
ATOM 2465 C CA . PRO A 1 306 ? -14.767 5.938 2.438 1.00 95.31 306 PRO A CA 1
ATOM 2466 C C . PRO A 1 306 ? -13.659 5.828 1.375 1.00 95.31 306 PRO A C 1
ATOM 2468 O O . PRO A 1 306 ? -12.791 6.696 1.229 1.00 95.31 306 PRO A O 1
ATOM 2471 N N . MET A 1 307 ? -13.674 4.751 0.589 1.00 95.12 307 MET A N 1
ATOM 2472 C CA . MET A 1 307 ? -12.742 4.572 -0.526 1.00 95.12 307 MET A CA 1
ATOM 2473 C C . MET A 1 307 ? -13.474 4.164 -1.799 1.00 95.12 307 MET A C 1
ATOM 2475 O O . MET A 1 307 ? -14.303 3.266 -1.797 1.00 95.12 307 MET A O 1
ATOM 2479 N N . SER A 1 308 ? -13.127 4.791 -2.923 1.00 94.06 308 SER A N 1
ATOM 2480 C CA . SER A 1 308 ? -13.690 4.416 -4.213 1.00 94.06 308 SER A CA 1
ATOM 2481 C C . SER A 1 308 ? -13.051 3.123 -4.706 1.00 94.06 308 SER A C 1
ATOM 2483 O O . SER A 1 308 ? -11.858 2.883 -4.484 1.00 94.06 308 SER A O 1
ATOM 2485 N N . LEU A 1 309 ? -13.817 2.322 -5.447 1.00 90.75 309 LEU A N 1
ATOM 2486 C CA . LEU A 1 309 ? -13.325 1.083 -6.050 1.00 90.75 309 LEU A CA 1
ATOM 2487 C C . LEU A 1 309 ? -12.012 1.289 -6.825 1.00 90.75 309 LEU A C 1
ATOM 2489 O O . LEU A 1 309 ? -11.069 0.521 -6.662 1.00 90.75 309 LEU A O 1
ATOM 2493 N N . PHE A 1 310 ? -11.917 2.349 -7.632 1.00 88.56 310 PHE A N 1
ATOM 2494 C CA . PHE A 1 310 ? -10.721 2.628 -8.430 1.00 88.56 310 PHE A CA 1
ATOM 2495 C C . PHE A 1 310 ? -9.485 2.923 -7.566 1.00 88.56 310 PHE A C 1
ATOM 2497 O O . PHE A 1 310 ? -8.406 2.385 -7.814 1.00 88.56 310 PHE A O 1
ATOM 2504 N N . LYS A 1 311 ? -9.635 3.746 -6.517 1.00 90.75 311 LYS A N 1
ATOM 2505 C CA . LYS A 1 311 ? -8.537 4.053 -5.586 1.00 90.75 311 LYS A CA 1
ATOM 2506 C C . LYS A 1 311 ? -8.075 2.787 -4.866 1.00 90.75 311 LYS A C 1
ATOM 2508 O O . LYS A 1 311 ? -6.874 2.540 -4.762 1.00 90.75 311 LYS A O 1
ATOM 2513 N N . TRP A 1 312 ? -9.025 1.959 -4.441 1.00 92.31 312 TRP A N 1
ATOM 2514 C CA . TRP A 1 312 ? -8.738 0.674 -3.818 1.00 92.31 312 TRP A CA 1
ATOM 2515 C C . TRP A 1 312 ? -8.001 -0.286 -4.758 1.00 92.31 312 TRP A C 1
ATOM 2517 O O . TRP A 1 312 ? -7.003 -0.878 -4.354 1.00 92.31 312 TRP A O 1
ATOM 2527 N N . GLN A 1 313 ? -8.410 -0.384 -6.026 1.00 89.06 313 GLN A N 1
ATOM 2528 C CA . GLN A 1 313 ? -7.749 -1.226 -7.030 1.00 89.06 313 GLN A CA 1
ATOM 2529 C C . GLN A 1 313 ? -6.269 -0.873 -7.207 1.00 89.06 313 GLN A C 1
ATOM 2531 O O . GLN A 1 313 ? -5.433 -1.771 -7.320 1.00 89.06 313 GLN A O 1
ATOM 2536 N N . ILE A 1 314 ? -5.927 0.419 -7.188 1.00 85.44 314 ILE A N 1
ATOM 2537 C CA . ILE A 1 314 ? -4.530 0.870 -7.255 1.00 85.44 314 ILE A CA 1
ATOM 2538 C C . ILE A 1 314 ? -3.740 0.367 -6.038 1.00 85.44 314 ILE A C 1
ATOM 2540 O O . ILE A 1 314 ? -2.624 -0.132 -6.197 1.00 85.44 314 ILE A O 1
ATOM 2544 N N . TYR A 1 315 ? -4.305 0.452 -4.830 1.00 88.31 315 TYR A N 1
ATOM 2545 C CA . TYR A 1 315 ? -3.645 -0.048 -3.619 1.00 88.31 315 TYR A CA 1
ATOM 2546 C C . TYR A 1 315 ? -3.539 -1.575 -3.589 1.00 88.31 315 TYR A C 1
ATOM 2548 O O . TYR A 1 315 ? -2.479 -2.111 -3.261 1.00 88.31 315 TYR A O 1
ATOM 2556 N N . ALA A 1 316 ? -4.585 -2.287 -4.007 1.00 86.56 316 ALA A N 1
ATOM 2557 C CA . ALA A 1 316 ? -4.570 -3.741 -4.105 1.00 86.56 316 ALA A CA 1
ATOM 2558 C C . ALA A 1 316 ? -3.490 -4.221 -5.092 1.00 86.56 316 ALA A C 1
ATOM 2560 O O . ALA A 1 316 ? -2.648 -5.048 -4.736 1.00 86.56 316 ALA A O 1
ATOM 2561 N N . ALA A 1 317 ? -3.423 -3.628 -6.288 1.00 81.75 317 ALA A N 1
ATOM 2562 C CA . ALA A 1 317 ? -2.381 -3.885 -7.287 1.00 81.75 317 ALA A CA 1
ATOM 2563 C C . ALA A 1 317 ? -0.959 -3.680 -6.738 1.00 81.75 317 ALA A C 1
ATOM 2565 O O . ALA A 1 317 ? -0.041 -4.464 -6.986 1.00 81.75 317 ALA A O 1
ATOM 2566 N N . GLN A 1 318 ? -0.784 -2.621 -5.955 1.00 77.69 318 GLN A N 1
ATOM 2567 C CA . GLN A 1 318 ? 0.479 -2.264 -5.330 1.00 77.69 318 GLN A CA 1
ATOM 2568 C C . GLN A 1 318 ? 0.870 -3.230 -4.196 1.00 77.69 318 GLN A C 1
ATOM 2570 O O . GLN A 1 318 ? 2.053 -3.494 -4.005 1.00 77.69 318 GLN A O 1
ATOM 2575 N N . SER A 1 319 ? -0.094 -3.822 -3.490 1.00 75.06 319 SER A N 1
ATOM 2576 C CA . SER A 1 319 ? 0.176 -4.879 -2.504 1.00 75.06 319 SER A CA 1
ATOM 2577 C C . SER A 1 319 ? 0.638 -6.192 -3.155 1.00 75.06 319 SER A C 1
ATOM 2579 O O . SER A 1 319 ? 1.561 -6.840 -2.659 1.00 75.06 319 SER A O 1
ATOM 2581 N N . MET A 1 320 ? 0.079 -6.546 -4.320 1.00 72.12 320 MET A N 1
ATOM 2582 C CA . MET A 1 320 ? 0.497 -7.721 -5.096 1.00 72.12 320 MET A CA 1
ATOM 2583 C C . MET A 1 320 ? 1.928 -7.574 -5.606 1.00 72.12 320 MET A C 1
ATOM 2585 O O . MET A 1 320 ? 2.691 -8.539 -5.592 1.00 72.12 320 MET A O 1
ATOM 2589 N N . ARG A 1 321 ? 2.314 -6.353 -5.999 1.00 68.75 321 ARG A N 1
ATOM 2590 C CA . ARG A 1 321 ? 3.698 -6.023 -6.343 1.00 68.75 321 ARG A CA 1
ATOM 2591 C C . ARG A 1 321 ? 4.648 -6.425 -5.216 1.00 68.75 321 ARG A C 1
ATOM 2593 O O . ARG A 1 321 ? 5.618 -7.130 -5.472 1.00 68.75 321 ARG A O 1
ATOM 2600 N N . ASN A 1 322 ? 4.350 -6.015 -3.988 1.00 66.19 322 ASN A N 1
ATOM 2601 C CA . ASN A 1 322 ? 5.207 -6.289 -2.838 1.00 66.19 322 ASN A CA 1
ATOM 2602 C C . ASN A 1 322 ? 5.300 -7.795 -2.557 1.00 66.19 322 ASN A C 1
ATOM 2604 O O . ASN A 1 322 ? 6.386 -8.286 -2.274 1.00 66.19 322 ASN A O 1
ATOM 2608 N N . LYS A 1 323 ? 4.204 -8.550 -2.726 1.00 66.31 323 LYS A N 1
ATOM 2609 C CA . LYS A 1 323 ? 4.214 -10.021 -2.628 1.00 66.31 323 LYS A CA 1
ATOM 2610 C C . LYS A 1 323 ? 5.067 -10.681 -3.719 1.00 66.31 323 LYS A C 1
ATOM 2612 O O . LYS A 1 323 ? 5.875 -11.551 -3.416 1.00 66.31 323 LYS A O 1
ATOM 2617 N N . TRP A 1 324 ? 4.911 -10.264 -4.977 1.00 63.09 324 TRP A N 1
ATOM 2618 C CA . TRP A 1 324 ? 5.669 -10.802 -6.113 1.00 63.09 324 TRP A CA 1
ATOM 2619 C C . TRP A 1 324 ? 7.169 -10.529 -5.981 1.00 63.09 324 TRP A C 1
ATOM 2621 O O . TRP A 1 324 ? 7.983 -11.430 -6.172 1.00 63.09 324 TRP A O 1
ATOM 2631 N N . TYR A 1 325 ? 7.539 -9.304 -5.604 1.00 61.12 325 TYR A N 1
ATOM 2632 C CA . TYR A 1 325 ? 8.936 -8.971 -5.352 1.00 61.12 325 TYR A CA 1
ATOM 2633 C C . TYR A 1 325 ? 9.465 -9.674 -4.109 1.00 61.12 325 TYR A C 1
ATOM 2635 O O . TYR A 1 325 ? 10.524 -10.269 -4.204 1.00 61.12 325 TYR A O 1
ATOM 2643 N N . SER A 1 326 ? 8.719 -9.744 -3.003 1.00 58.88 326 SER A N 1
ATOM 2644 C CA . SER A 1 326 ? 9.127 -10.522 -1.824 1.00 58.88 326 SER A CA 1
ATOM 2645 C C . SER A 1 326 ? 9.365 -12.003 -2.148 1.00 58.88 326 SER A C 1
ATOM 2647 O O . SER A 1 326 ? 10.295 -12.590 -1.606 1.00 58.88 326 SER A O 1
ATOM 2649 N N . PHE A 1 327 ? 8.585 -12.593 -3.058 1.00 60.16 327 PHE A N 1
ATOM 2650 C CA . PHE A 1 327 ? 8.781 -13.970 -3.518 1.00 60.16 327 PHE A CA 1
ATOM 2651 C C . PHE A 1 327 ? 10.028 -14.141 -4.405 1.00 60.16 327 PHE A C 1
ATOM 2653 O O . PHE A 1 327 ? 10.693 -15.170 -4.337 1.00 60.16 327 PHE A O 1
ATOM 2660 N N . MET A 1 328 ? 10.369 -13.141 -5.223 1.00 56.59 328 MET A N 1
ATOM 2661 C CA . MET A 1 328 ? 11.583 -13.157 -6.055 1.00 56.59 328 MET A CA 1
ATOM 2662 C C . MET A 1 328 ? 12.839 -12.637 -5.333 1.00 56.59 328 MET A C 1
ATOM 2664 O O . MET A 1 328 ? 13.947 -12.843 -5.823 1.00 56.59 328 MET A O 1
ATOM 2668 N N . SER A 1 329 ? 12.677 -11.951 -4.200 1.00 47.75 329 SER A N 1
ATOM 2669 C CA . SER A 1 329 ? 13.698 -11.139 -3.530 1.00 47.75 329 SER A CA 1
ATOM 2670 C C . SER A 1 329 ? 14.146 -11.717 -2.184 1.00 47.75 329 SER A C 1
ATOM 2672 O O . SER A 1 329 ? 14.426 -10.988 -1.236 1.00 47.75 329 SER A O 1
ATOM 2674 N N . ASP A 1 330 ? 14.377 -13.029 -2.107 1.00 46.34 330 ASP A N 1
ATOM 2675 C CA . ASP A 1 330 ? 15.247 -13.566 -1.041 1.00 46.34 330 ASP A CA 1
ATOM 2676 C C . ASP A 1 330 ? 16.718 -13.081 -1.191 1.00 46.34 330 ASP A C 1
ATOM 2678 O O . ASP A 1 330 ? 17.612 -13.501 -0.462 1.00 46.34 330 ASP A O 1
ATOM 2682 N N . MET A 1 331 ? 16.993 -12.167 -2.141 1.00 41.03 331 MET A N 1
ATOM 2683 C CA . MET A 1 331 ? 18.307 -11.577 -2.406 1.00 41.03 331 MET A CA 1
ATOM 2684 C C . MET A 1 331 ? 18.400 -10.043 -2.280 1.00 41.03 331 MET A C 1
ATOM 2686 O O . MET A 1 331 ? 19.525 -9.552 -2.352 1.00 41.03 331 MET A O 1
ATOM 2690 N N . ASN A 1 332 ? 17.325 -9.258 -2.077 1.00 42.69 332 ASN A N 1
ATOM 2691 C CA . ASN A 1 332 ? 17.469 -7.789 -2.041 1.00 42.69 332 ASN A CA 1
ATOM 2692 C C . ASN A 1 332 ? 16.459 -7.053 -1.124 1.00 42.69 332 ASN A C 1
ATOM 2694 O O . ASN A 1 332 ? 15.324 -6.779 -1.500 1.00 42.69 332 ASN A O 1
ATOM 2698 N N . ASP A 1 333 ? 16.915 -6.656 0.070 1.00 49.53 333 ASP A N 1
ATOM 2699 C CA . ASP A 1 333 ? 16.178 -5.846 1.072 1.00 49.53 333 ASP A CA 1
ATOM 2700 C C . ASP A 1 333 ? 15.990 -4.357 0.667 1.00 49.53 333 ASP A C 1
ATOM 2702 O O . ASP A 1 333 ? 15.465 -3.576 1.452 1.00 49.53 333 ASP A O 1
ATOM 2706 N N . GLY A 1 334 ? 16.438 -3.932 -0.523 1.00 49.50 334 GLY A N 1
ATOM 2707 C CA . GLY A 1 334 ? 16.400 -2.524 -0.968 1.00 49.50 334 GLY A CA 1
ATOM 2708 C C . GLY A 1 334 ? 15.056 -2.041 -1.538 1.00 49.50 334 GLY A C 1
ATOM 2709 O O . GLY A 1 334 ? 14.902 -0.865 -1.848 1.00 49.50 334 GLY A O 1
ATOM 2710 N N . ASP A 1 335 ? 14.068 -2.925 -1.691 1.00 57.03 335 ASP A N 1
ATOM 2711 C CA . ASP A 1 335 ? 12.844 -2.620 -2.453 1.00 57.03 335 ASP A CA 1
ATOM 2712 C C . ASP A 1 335 ? 11.817 -1.780 -1.665 1.00 57.03 335 ASP A C 1
ATOM 2714 O O . ASP A 1 335 ? 11.031 -1.020 -2.243 1.00 57.03 335 ASP A O 1
ATOM 2718 N N . ASP A 1 336 ? 11.833 -1.893 -0.339 1.00 63.28 336 ASP A N 1
ATOM 2719 C CA . ASP A 1 336 ? 11.005 -1.084 0.559 1.00 63.28 336 ASP A CA 1
ATOM 2720 C C . ASP A 1 336 ? 11.428 0.400 0.518 1.00 63.28 336 ASP A C 1
ATOM 2722 O O . ASP A 1 336 ? 10.578 1.296 0.571 1.00 63.28 336 ASP A O 1
ATOM 2726 N N . GLU A 1 337 ? 12.724 0.663 0.319 1.00 66.19 337 GLU A N 1
ATOM 2727 C CA . GLU A 1 337 ? 13.286 2.008 0.142 1.00 66.19 337 GLU A CA 1
ATOM 2728 C C . GLU A 1 337 ? 12.878 2.617 -1.210 1.00 66.19 337 GLU A C 1
ATOM 2730 O O . GLU A 1 337 ? 12.466 3.777 -1.277 1.00 66.19 337 GLU A O 1
ATOM 2735 N N . ASP A 1 338 ? 12.886 1.829 -2.290 1.00 67.81 338 ASP A N 1
ATOM 2736 C CA . ASP A 1 338 ? 12.427 2.263 -3.619 1.00 67.81 338 ASP A CA 1
ATOM 2737 C C . ASP A 1 338 ? 10.944 2.676 -3.617 1.00 67.81 338 ASP A C 1
ATOM 2739 O O . ASP A 1 338 ? 10.539 3.631 -4.290 1.00 67.81 338 ASP A O 1
ATOM 2743 N N . GLN A 1 339 ? 10.096 1.959 -2.874 1.00 72.38 339 GLN A N 1
ATOM 2744 C CA . GLN A 1 339 ? 8.683 2.312 -2.780 1.00 72.38 339 GLN A CA 1
ATOM 2745 C C . GLN A 1 339 ? 8.470 3.602 -1.985 1.00 72.38 339 GLN A C 1
ATOM 2747 O O . GLN A 1 339 ? 7.655 4.432 -2.401 1.00 72.38 339 GLN A O 1
ATOM 2752 N N . ASP A 1 340 ? 9.159 3.768 -0.861 1.00 78.31 340 ASP A N 1
ATOM 2753 C CA . ASP A 1 340 ? 9.006 4.959 -0.029 1.00 78.31 340 ASP A CA 1
ATOM 2754 C C . ASP A 1 340 ? 9.604 6.197 -0.668 1.00 78.31 340 ASP A C 1
ATOM 2756 O O . ASP A 1 340 ? 8.964 7.242 -0.651 1.00 78.31 340 ASP A O 1
ATOM 2760 N N . SER A 1 341 ? 10.739 6.071 -1.345 1.00 76.31 341 SER A N 1
ATOM 2761 C CA . SER A 1 341 ? 11.340 7.175 -2.090 1.00 76.31 341 SER A CA 1
ATOM 2762 C C . SER A 1 341 ? 10.392 7.725 -3.171 1.00 76.31 341 SER A C 1
ATOM 2764 O O . SER A 1 341 ? 10.301 8.937 -3.390 1.00 76.31 341 SER A O 1
ATOM 2766 N N . LEU A 1 342 ? 9.585 6.860 -3.798 1.00 76.19 342 LEU A N 1
ATOM 2767 C CA . LEU A 1 342 ? 8.521 7.278 -4.708 1.00 76.19 342 LEU A CA 1
ATOM 2768 C C . LEU A 1 342 ? 7.347 7.949 -3.985 1.00 76.19 342 LEU A C 1
ATOM 2770 O O . LEU A 1 342 ? 6.820 8.935 -4.499 1.00 76.19 342 LEU A O 1
ATOM 2774 N N . LYS A 1 343 ? 6.900 7.423 -2.834 1.00 83.88 343 LYS A N 1
ATOM 2775 C CA . LYS A 1 343 ? 5.842 8.070 -2.031 1.00 83.88 343 LYS A CA 1
ATOM 2776 C C . LYS A 1 343 ? 6.287 9.460 -1.589 1.00 83.88 343 LYS A C 1
ATOM 2778 O O . LYS A 1 343 ? 5.528 10.409 -1.739 1.00 83.88 343 LYS A O 1
ATOM 2783 N N . GLN A 1 344 ? 7.524 9.566 -1.123 1.00 81.75 344 GLN A N 1
ATOM 2784 C CA . GLN A 1 344 ? 8.159 10.809 -0.733 1.00 81.75 344 GLN A CA 1
ATOM 2785 C C . GLN A 1 344 ? 8.218 11.774 -1.916 1.00 81.75 344 GLN A C 1
ATOM 2787 O O . GLN A 1 344 ? 7.715 12.884 -1.816 1.00 81.75 344 GLN A O 1
ATOM 2792 N N . THR A 1 345 ? 8.682 11.323 -3.086 1.00 78.75 345 THR A N 1
ATOM 2793 C CA . THR A 1 345 ? 8.670 12.145 -4.308 1.00 78.75 345 THR A CA 1
ATOM 2794 C C . THR A 1 345 ? 7.259 12.639 -4.649 1.00 78.75 345 THR A C 1
ATOM 2796 O O . THR A 1 345 ? 7.096 13.796 -5.020 1.00 78.75 345 THR A O 1
ATOM 2799 N N . LEU A 1 346 ? 6.232 11.793 -4.519 1.00 80.38 346 LEU A N 1
ATOM 2800 C CA . LEU A 1 346 ? 4.838 12.162 -4.796 1.00 80.38 346 LEU A CA 1
ATOM 2801 C C . LEU A 1 346 ? 4.275 13.194 -3.812 1.00 80.38 346 LEU A C 1
ATOM 2803 O O . LEU A 1 346 ? 3.441 14.000 -4.213 1.00 80.38 346 LEU A O 1
ATOM 2807 N N . ILE A 1 347 ? 4.692 13.138 -2.547 1.00 83.81 347 ILE A N 1
ATOM 2808 C CA . ILE A 1 347 ? 4.235 14.048 -1.492 1.00 83.81 347 ILE A CA 1
ATOM 2809 C C . ILE A 1 347 ? 5.009 15.372 -1.538 1.00 83.81 347 ILE A C 1
ATOM 2811 O O . ILE A 1 347 ? 4.416 16.435 -1.386 1.00 83.81 347 ILE A O 1
ATOM 2815 N N . GLU A 1 348 ? 6.318 15.317 -1.774 1.00 80.69 348 GLU A N 1
ATOM 2816 C CA . GLU A 1 348 ? 7.212 16.477 -1.701 1.00 80.69 348 GLU A CA 1
ATOM 2817 C C . GLU A 1 348 ? 7.326 17.247 -3.025 1.00 80.69 348 GLU A C 1
ATOM 2819 O O . GLU A 1 348 ? 7.625 18.442 -3.027 1.00 80.69 348 GLU A O 1
ATOM 2824 N N . THR A 1 349 ? 7.099 16.596 -4.172 1.00 80.12 349 THR A N 1
ATOM 2825 C CA . THR A 1 349 ? 7.242 17.243 -5.486 1.00 80.12 349 THR A CA 1
ATOM 2826 C C . THR A 1 349 ? 5.944 17.908 -5.918 1.00 80.12 349 THR A C 1
ATOM 2828 O O . THR A 1 349 ? 4.856 17.353 -5.786 1.00 80.12 349 THR A O 1
ATOM 2831 N N . ASN A 1 350 ? 6.061 19.079 -6.549 1.00 84.50 350 ASN A N 1
ATOM 2832 C CA . ASN A 1 350 ? 4.917 19.738 -7.164 1.00 84.50 350 ASN A CA 1
ATOM 2833 C C . ASN A 1 350 ? 4.260 18.817 -8.224 1.00 84.50 350 ASN A C 1
ATOM 2835 O O . ASN A 1 350 ? 4.942 18.393 -9.168 1.00 84.50 350 ASN A O 1
ATOM 2839 N N . PRO A 1 351 ? 2.943 18.549 -8.131 1.00 82.69 351 PRO A N 1
ATOM 2840 C CA . PRO A 1 351 ? 2.259 17.608 -9.016 1.00 82.69 351 PRO A CA 1
ATOM 2841 C C . PRO A 1 351 ? 2.334 18.003 -10.498 1.00 82.69 351 PRO A C 1
ATOM 2843 O O . PRO A 1 351 ? 2.399 17.124 -11.356 1.00 82.69 351 PRO A O 1
ATOM 2846 N N . TYR A 1 352 ? 2.392 19.300 -10.819 1.00 85.06 352 TYR A N 1
ATOM 2847 C CA . TYR A 1 352 ? 2.533 19.775 -12.199 1.00 85.06 352 TYR A CA 1
ATOM 2848 C C . TYR A 1 352 ? 3.919 19.462 -12.774 1.00 85.06 352 TYR A C 1
ATOM 2850 O O . TYR A 1 352 ? 4.028 19.012 -13.916 1.00 85.06 352 TYR A O 1
ATOM 2858 N N . LEU A 1 353 ? 4.979 19.649 -11.978 1.00 77.81 353 LEU A N 1
ATOM 2859 C CA . LEU A 1 353 ? 6.349 19.324 -12.389 1.00 77.81 353 LEU A CA 1
ATOM 2860 C C . LEU A 1 353 ? 6.532 17.816 -12.560 1.00 77.81 353 LEU A C 1
ATOM 2862 O O . LEU A 1 353 ? 7.144 17.368 -13.533 1.00 77.81 353 LEU A O 1
ATOM 2866 N N . LEU A 1 354 ? 5.959 17.026 -11.650 1.00 74.94 354 LEU A N 1
ATOM 2867 C CA . LEU A 1 354 ? 5.981 15.573 -11.755 1.00 74.94 354 LEU A CA 1
ATOM 2868 C C . LEU A 1 354 ? 5.241 15.097 -13.014 1.00 74.94 354 LEU A C 1
ATOM 2870 O O . LEU A 1 354 ? 5.777 14.289 -13.772 1.00 74.94 354 LEU A O 1
ATOM 2874 N N . ALA A 1 355 ? 4.045 15.632 -13.278 1.00 75.19 355 ALA A N 1
ATOM 2875 C CA . ALA A 1 355 ? 3.273 15.300 -14.472 1.00 75.19 355 ALA A CA 1
ATOM 2876 C C . ALA A 1 355 ? 4.037 15.639 -15.762 1.00 75.19 355 ALA A C 1
ATOM 2878 O O . ALA A 1 355 ? 4.126 14.798 -16.657 1.00 75.19 355 ALA A O 1
ATOM 2879 N N . LEU A 1 356 ? 4.651 16.825 -15.840 1.00 78.62 356 LEU A N 1
ATOM 2880 C CA . LEU A 1 356 ? 5.484 17.213 -16.981 1.00 78.62 356 LEU A CA 1
ATOM 2881 C C . LEU A 1 356 ? 6.662 16.249 -17.171 1.00 78.62 356 LEU A C 1
ATOM 2883 O O . LEU A 1 356 ? 6.919 15.805 -18.288 1.00 78.62 356 LEU A O 1
ATOM 2887 N N . THR A 1 357 ? 7.337 15.877 -16.081 1.00 71.62 357 THR A N 1
ATOM 2888 C CA . THR A 1 357 ? 8.463 14.931 -16.106 1.00 71.62 357 THR A CA 1
ATOM 2889 C C . THR A 1 357 ? 8.038 13.579 -16.675 1.00 71.62 357 THR A C 1
ATOM 2891 O O . THR A 1 357 ? 8.736 13.009 -17.517 1.00 71.62 357 THR A O 1
ATOM 2894 N N . VAL A 1 358 ? 6.864 13.082 -16.278 1.00 71.69 358 VAL A N 1
ATOM 2895 C CA . VAL A 1 358 ? 6.291 11.841 -16.815 1.00 71.69 358 VAL A CA 1
ATOM 2896 C C . VAL A 1 358 ? 5.976 11.976 -18.305 1.00 71.69 358 VAL A C 1
ATOM 2898 O O . VAL A 1 358 ? 6.354 11.102 -19.083 1.00 71.69 358 VAL A O 1
ATOM 2901 N N . VAL A 1 359 ? 5.326 13.066 -18.722 1.00 75.25 359 VAL A N 1
ATOM 2902 C CA . VAL A 1 359 ? 4.963 13.298 -20.130 1.00 75.25 359 VAL A CA 1
ATOM 2903 C C . VAL A 1 359 ? 6.203 13.369 -21.018 1.00 75.25 359 VAL A C 1
ATOM 2905 O O . VAL A 1 359 ? 6.271 12.662 -22.022 1.00 75.25 359 VAL A O 1
ATOM 2908 N N . VAL A 1 360 ? 7.206 14.165 -20.638 1.00 76.69 360 VAL A N 1
ATOM 2909 C CA . VAL A 1 360 ? 8.463 14.291 -21.393 1.00 76.69 360 VAL A CA 1
ATOM 2910 C C . VAL A 1 360 ? 9.179 12.942 -21.475 1.00 76.69 360 VAL A C 1
ATOM 2912 O O . VAL A 1 360 ? 9.615 12.553 -22.558 1.00 76.69 360 VAL A O 1
ATOM 2915 N N . SER A 1 361 ? 9.227 12.182 -20.375 1.00 67.00 361 SER A N 1
ATOM 2916 C CA . SER A 1 361 ? 9.844 10.847 -20.349 1.00 67.00 361 SER A CA 1
ATOM 2917 C C . SER A 1 361 ? 9.131 9.855 -21.275 1.00 67.00 361 SER A C 1
ATOM 2919 O O . SER A 1 361 ? 9.783 9.081 -21.979 1.00 67.00 361 SER A O 1
ATOM 2921 N N . LEU A 1 362 ? 7.794 9.882 -21.315 1.00 71.31 362 LEU A N 1
ATOM 2922 C CA . LEU A 1 362 ? 7.001 9.038 -22.212 1.00 71.31 362 LEU A CA 1
ATOM 2923 C C . LEU A 1 362 ? 7.216 9.409 -23.678 1.00 71.31 362 LEU A C 1
ATOM 2925 O O . LEU A 1 362 ? 7.461 8.528 -24.497 1.00 71.31 362 LEU A O 1
ATOM 2929 N N . VAL A 1 363 ? 7.159 10.701 -24.006 1.00 78.69 363 VAL A N 1
ATOM 2930 C CA . VAL A 1 363 ? 7.380 11.193 -25.373 1.00 78.69 363 VAL A CA 1
ATOM 2931 C C . VAL A 1 363 ? 8.787 10.836 -25.856 1.00 78.69 363 VAL A C 1
ATOM 2933 O O . VAL A 1 363 ? 8.934 10.313 -26.959 1.00 78.69 363 VAL A O 1
ATOM 2936 N N . HIS A 1 364 ? 9.806 11.036 -25.017 1.00 77.38 364 HIS A N 1
ATOM 2937 C CA . HIS A 1 364 ? 11.182 10.643 -25.316 1.00 77.38 364 HIS A CA 1
ATOM 2938 C C . HIS A 1 364 ? 11.294 9.135 -25.588 1.00 77.38 364 HIS A C 1
ATOM 2940 O O . HIS A 1 364 ? 11.803 8.740 -26.634 1.00 77.38 364 HIS A O 1
ATOM 2946 N N . SER A 1 365 ? 10.708 8.301 -24.720 1.00 69.06 365 SER A N 1
ATOM 2947 C CA . SER A 1 365 ? 10.696 6.839 -24.890 1.00 69.06 365 SER A CA 1
ATOM 2948 C C . SER A 1 365 ? 10.007 6.406 -26.194 1.00 69.06 365 SER A C 1
ATOM 2950 O O . SER A 1 365 ? 10.465 5.492 -26.879 1.00 69.06 365 SER A O 1
ATOM 2952 N N . VAL A 1 366 ? 8.906 7.070 -26.570 1.00 78.12 366 VAL A N 1
ATOM 2953 C CA . VAL A 1 366 ? 8.193 6.804 -27.829 1.00 78.12 366 VAL A CA 1
ATOM 2954 C C . VAL A 1 366 ? 9.045 7.195 -29.037 1.00 78.12 366 VAL A C 1
ATOM 2956 O O . VAL A 1 366 ? 9.111 6.424 -29.996 1.00 78.12 366 VAL A O 1
ATOM 2959 N N . PHE A 1 367 ? 9.712 8.352 -29.012 1.00 82.25 367 PHE A N 1
ATOM 2960 C CA . PHE A 1 367 ? 10.582 8.774 -30.111 1.00 82.25 367 PHE A CA 1
ATOM 2961 C C . PHE A 1 367 ? 11.803 7.869 -30.275 1.00 82.25 367 PHE A C 1
ATOM 2963 O O . PHE A 1 367 ? 12.107 7.496 -31.408 1.00 82.25 367 PHE A O 1
ATOM 2970 N N . GLU A 1 368 ? 12.441 7.440 -29.184 1.00 77.75 368 GLU A N 1
ATOM 2971 C CA . GLU A 1 368 ? 13.524 6.451 -29.244 1.00 77.75 368 GLU A CA 1
ATOM 2972 C C . GLU A 1 368 ? 13.038 5.131 -29.858 1.00 77.75 368 GLU A C 1
ATOM 2974 O O . GLU A 1 368 ? 13.651 4.604 -30.788 1.00 77.75 368 GLU A O 1
ATOM 2979 N N . PHE A 1 369 ? 11.882 4.621 -29.419 1.00 77.81 369 PHE A N 1
ATOM 2980 C CA . PHE A 1 369 ? 11.314 3.396 -29.980 1.00 77.81 369 PHE A CA 1
ATOM 2981 C C . PHE A 1 369 ? 10.990 3.523 -31.475 1.00 77.81 369 PHE A C 1
ATOM 2983 O O . PHE A 1 369 ? 11.265 2.608 -32.256 1.00 77.81 369 PHE A O 1
ATOM 2990 N N . LEU A 1 370 ? 10.413 4.651 -31.899 1.00 83.25 370 LEU A N 1
ATOM 2991 C CA . LEU A 1 370 ? 10.122 4.910 -33.309 1.00 83.25 370 LEU A CA 1
ATOM 2992 C C . LEU A 1 370 ? 11.400 5.028 -34.144 1.00 83.25 370 LEU A C 1
ATOM 2994 O O . LEU A 1 370 ? 11.422 4.514 -35.266 1.00 83.25 370 LEU A O 1
ATOM 2998 N N . ALA A 1 371 ? 12.455 5.637 -33.600 1.00 84.88 371 ALA A N 1
ATOM 2999 C CA . ALA A 1 371 ? 13.761 5.708 -34.244 1.00 84.88 371 ALA A CA 1
ATOM 3000 C C . ALA A 1 371 ? 14.348 4.302 -34.450 1.00 84.88 371 ALA A C 1
ATOM 3002 O O . ALA A 1 371 ? 14.678 3.943 -35.581 1.00 84.88 371 ALA A O 1
ATOM 3003 N N . PHE A 1 372 ? 14.359 3.457 -33.411 1.00 84.94 372 PHE A N 1
ATOM 3004 C CA . PHE A 1 372 ? 14.809 2.065 -33.529 1.00 84.94 372 PHE A CA 1
ATOM 3005 C C . PHE A 1 372 ? 13.964 1.261 -34.518 1.00 84.94 372 PHE A C 1
ATOM 3007 O O . PHE A 1 372 ? 14.499 0.521 -35.345 1.00 84.94 372 PHE A O 1
ATOM 3014 N N . LYS A 1 373 ? 12.636 1.415 -34.477 1.00 87.75 373 LYS A N 1
ATOM 3015 C CA . LYS A 1 373 ? 11.728 0.737 -35.408 1.00 87.75 373 LYS A CA 1
ATOM 3016 C C . LYS A 1 373 ? 12.026 1.127 -36.856 1.00 87.75 373 LYS A C 1
ATOM 3018 O O . LYS A 1 373 ? 12.072 0.245 -37.714 1.00 87.75 373 LYS A O 1
ATOM 3023 N N . ASN A 1 374 ? 12.200 2.420 -37.131 1.00 90.25 374 ASN A N 1
ATOM 3024 C CA . ASN A 1 374 ? 12.489 2.918 -38.472 1.00 90.25 374 ASN A CA 1
ATOM 3025 C C . ASN A 1 374 ? 13.838 2.395 -38.984 1.00 90.25 374 ASN A C 1
ATOM 3027 O O . ASN A 1 374 ? 13.910 1.885 -40.101 1.00 90.25 374 ASN A O 1
ATOM 3031 N N . ASP A 1 375 ? 14.863 2.431 -38.136 1.00 87.44 375 ASP A N 1
ATOM 3032 C CA . ASP A 1 375 ? 16.207 1.966 -38.465 1.00 87.44 375 ASP A CA 1
ATOM 3033 C C . ASP A 1 375 ? 16.236 0.452 -38.750 1.00 87.44 375 ASP A C 1
ATOM 3035 O O . ASP A 1 375 ? 16.667 0.014 -39.821 1.00 87.44 375 ASP A O 1
ATOM 3039 N N . ILE A 1 376 ? 15.642 -0.371 -37.876 1.00 87.62 376 ILE A N 1
ATOM 3040 C CA . ILE A 1 376 ? 15.506 -1.819 -38.114 1.00 87.62 376 ILE A CA 1
ATOM 3041 C C . ILE A 1 376 ? 14.730 -2.089 -39.410 1.00 87.62 376 ILE A C 1
ATOM 3043 O O . ILE A 1 376 ? 15.117 -2.957 -40.198 1.00 87.62 376 ILE A O 1
ATOM 3047 N N . GLN A 1 377 ? 13.636 -1.361 -39.656 1.00 87.31 377 GLN A N 1
ATOM 3048 C CA . GLN A 1 377 ? 12.818 -1.526 -40.859 1.00 87.31 377 GLN A CA 1
ATOM 3049 C C . GLN A 1 377 ? 13.602 -1.186 -42.134 1.00 87.31 377 GLN A C 1
ATOM 3051 O O . GLN A 1 377 ? 13.506 -1.923 -43.121 1.00 87.31 377 GLN A O 1
ATOM 3056 N N . PHE A 1 378 ? 14.394 -0.114 -42.112 1.00 86.25 378 PHE A N 1
ATOM 3057 C CA . PHE A 1 378 ? 15.244 0.300 -43.223 1.00 86.25 378 PHE A CA 1
ATOM 3058 C C . PHE A 1 378 ? 16.271 -0.784 -43.576 1.00 86.25 378 PHE A C 1
ATOM 3060 O O . PHE A 1 378 ? 16.330 -1.226 -44.725 1.00 86.25 378 PHE A O 1
ATOM 3067 N N . TRP A 1 379 ? 17.018 -1.288 -42.588 1.00 85.25 379 TRP A N 1
ATOM 3068 C CA . TRP A 1 379 ? 18.057 -2.301 -42.812 1.00 85.25 379 TRP A CA 1
ATOM 3069 C C . TRP A 1 379 ? 17.503 -3.702 -43.094 1.00 85.25 379 TRP A C 1
ATOM 3071 O O . TRP A 1 379 ? 18.136 -4.490 -43.798 1.00 85.25 379 TRP A O 1
ATOM 3081 N N . LYS A 1 380 ? 16.309 -4.034 -42.589 1.00 84.44 380 LYS A N 1
ATOM 3082 C CA . LYS A 1 380 ? 15.658 -5.326 -42.858 1.00 84.44 380 LYS A CA 1
ATOM 3083 C C . LYS A 1 380 ? 15.156 -5.440 -44.299 1.00 84.44 380 LYS A C 1
ATOM 3085 O O . LYS A 1 380 ? 15.270 -6.514 -44.885 1.00 84.44 380 LYS A O 1
ATOM 3090 N N . ASN A 1 381 ? 14.594 -4.366 -44.853 1.00 83.00 381 ASN A N 1
ATOM 3091 C CA . ASN A 1 381 ? 13.920 -4.401 -46.156 1.00 83.00 381 ASN A CA 1
ATOM 3092 C C . ASN A 1 381 ? 14.850 -4.116 -47.346 1.00 83.00 381 ASN A C 1
ATOM 3094 O O . ASN A 1 381 ? 14.458 -4.325 -48.497 1.00 83.00 381 ASN A O 1
ATOM 3098 N N . ARG A 1 382 ? 16.075 -3.641 -47.101 1.00 76.25 382 ARG A N 1
ATOM 3099 C CA . ARG A 1 382 ? 16.985 -3.207 -48.161 1.00 76.25 382 ARG A CA 1
ATOM 3100 C C . ARG A 1 382 ? 17.774 -4.378 -48.758 1.00 76.25 382 ARG A C 1
ATOM 3102 O O . ARG A 1 382 ? 18.453 -5.117 -48.052 1.00 76.25 382 ARG A O 1
ATOM 3109 N N . LYS A 1 383 ? 17.669 -4.540 -50.084 1.00 69.00 383 LYS A N 1
ATOM 3110 C CA . LYS A 1 383 ? 18.314 -5.627 -50.850 1.00 69.00 383 LYS A CA 1
ATOM 3111 C C . LYS A 1 383 ? 19.629 -5.213 -51.524 1.00 69.00 383 LYS A C 1
ATOM 3113 O O . LYS A 1 383 ? 20.497 -6.061 -51.684 1.00 69.00 383 LYS A O 1
ATOM 3118 N N . SER A 1 384 ? 19.778 -3.934 -51.885 1.00 70.25 384 SER A N 1
ATOM 3119 C CA . SER A 1 384 ? 21.000 -3.361 -52.471 1.00 70.25 384 SER A CA 1
ATOM 3120 C C . SER A 1 384 ? 21.674 -2.395 -51.495 1.00 70.25 384 SER A C 1
ATOM 3122 O O . SER A 1 384 ? 21.005 -1.564 -50.874 1.00 70.25 384 SER A O 1
ATOM 3124 N N . LEU A 1 385 ? 22.998 -2.506 -51.383 1.00 67.94 385 LEU A N 1
ATOM 3125 C CA . LEU A 1 385 ? 23.854 -1.633 -50.570 1.00 67.94 385 LEU A CA 1
ATOM 3126 C C . LEU A 1 385 ? 24.332 -0.386 -51.332 1.00 67.94 385 LEU A C 1
ATOM 3128 O O . LEU A 1 385 ? 25.085 0.416 -50.786 1.00 67.94 385 LEU A O 1
ATOM 3132 N N . GLU A 1 386 ? 23.903 -0.206 -52.580 1.00 61.72 386 GLU A N 1
ATOM 3133 C CA . GLU A 1 386 ? 24.224 0.983 -53.365 1.00 61.72 386 GLU A CA 1
ATOM 3134 C C . GLU A 1 386 ? 23.672 2.249 -52.676 1.00 61.72 386 GLU A C 1
ATOM 3136 O O . GLU A 1 386 ? 22.511 2.300 -52.243 1.00 61.72 386 GLU A O 1
ATOM 3141 N N . GLY A 1 387 ? 24.540 3.252 -52.508 1.00 67.00 387 GLY A N 1
ATOM 3142 C CA . GLY A 1 387 ? 24.257 4.479 -51.756 1.00 67.00 387 GLY A CA 1
ATOM 3143 C C . GLY A 1 387 ? 24.479 4.403 -50.238 1.00 67.00 387 GLY A C 1
ATOM 3144 O O . GLY A 1 387 ? 24.178 5.375 -49.550 1.00 67.00 387 GLY A O 1
ATOM 3145 N N . LEU A 1 388 ? 24.997 3.292 -49.699 1.00 72.94 388 LEU A N 1
ATOM 3146 C CA . LEU A 1 388 ? 25.362 3.153 -48.282 1.00 72.94 388 LEU A CA 1
ATOM 3147 C C . LEU A 1 388 ? 26.860 2.885 -48.127 1.00 72.94 388 LEU A C 1
ATOM 3149 O O . LEU A 1 388 ? 27.415 1.993 -48.766 1.00 72.94 388 LEU A O 1
ATOM 3153 N N . SER A 1 389 ? 27.507 3.639 -47.238 1.00 79.25 389 SER A N 1
ATOM 3154 C CA . SER A 1 389 ? 28.924 3.451 -46.929 1.00 79.25 389 SER A CA 1
ATOM 3155 C C . SER A 1 389 ? 29.119 2.351 -45.887 1.00 79.25 389 SER A C 1
ATOM 3157 O O . SER A 1 389 ? 28.726 2.511 -44.732 1.00 79.25 389 SER A O 1
ATOM 3159 N N . VAL A 1 390 ? 29.784 1.254 -46.266 1.00 76.88 390 VAL A N 1
ATOM 3160 C CA . VAL A 1 390 ? 30.157 0.169 -45.335 1.00 76.88 390 VAL A CA 1
ATOM 3161 C C . VAL A 1 390 ? 31.078 0.700 -44.235 1.00 76.88 390 VAL A C 1
ATOM 3163 O O . VAL A 1 390 ? 30.912 0.368 -43.063 1.00 76.88 390 VAL A O 1
ATOM 3166 N N . ARG A 1 391 ? 32.012 1.588 -44.595 1.00 75.25 391 ARG A N 1
ATOM 3167 C CA . ARG A 1 391 ? 32.953 2.215 -43.653 1.00 75.25 391 ARG A CA 1
ATOM 3168 C C . ARG A 1 391 ? 32.238 3.093 -42.628 1.00 75.25 391 ARG A C 1
ATOM 3170 O O . ARG A 1 391 ? 32.577 3.036 -41.450 1.00 75.25 391 ARG A O 1
ATOM 3177 N N . SER A 1 392 ? 31.210 3.834 -43.049 1.00 81.25 392 SER A N 1
ATOM 3178 C CA . SER A 1 392 ? 30.378 4.613 -42.126 1.00 81.25 392 SER A CA 1
ATOM 3179 C C . SER A 1 392 ? 29.626 3.728 -41.129 1.00 81.25 392 SER A C 1
ATOM 3181 O O . SER A 1 392 ? 29.471 4.132 -39.984 1.00 81.25 392 SER A O 1
ATOM 3183 N N . VAL A 1 393 ? 29.192 2.523 -41.520 1.00 85.12 393 VAL A N 1
ATOM 3184 C CA . VAL A 1 393 ? 28.521 1.586 -40.597 1.00 85.12 393 VAL A CA 1
ATOM 3185 C C . VAL A 1 393 ? 29.480 1.112 -39.505 1.00 85.12 393 VAL A C 1
ATOM 3187 O O . VAL A 1 393 ? 29.124 1.130 -38.331 1.00 85.12 393 VAL A O 1
ATOM 3190 N N . PHE A 1 394 ? 30.715 0.748 -39.861 1.00 84.38 394 PHE A N 1
ATOM 3191 C CA . PHE A 1 394 ? 31.731 0.378 -38.868 1.00 84.38 394 PHE A CA 1
ATOM 3192 C C . PHE A 1 394 ? 32.078 1.536 -37.927 1.00 84.38 394 PHE A C 1
ATOM 3194 O O . PHE A 1 394 ? 32.205 1.329 -36.721 1.00 84.38 394 PHE A O 1
ATOM 3201 N N . PHE A 1 395 ? 32.189 2.753 -38.463 1.00 86.88 395 PHE A N 1
ATOM 3202 C CA . PHE A 1 395 ? 32.436 3.941 -37.651 1.00 86.88 395 PHE A CA 1
ATOM 3203 C C . PHE A 1 395 ? 31.280 4.227 -36.679 1.00 86.88 395 PHE A C 1
ATOM 3205 O O . PHE A 1 395 ? 31.527 4.503 -35.508 1.00 86.88 395 PHE A O 1
ATOM 3212 N N . ASN A 1 396 ? 30.027 4.065 -37.118 1.00 87.69 396 ASN A N 1
ATOM 3213 C CA . ASN A 1 396 ? 28.851 4.226 -36.258 1.00 87.69 396 ASN A CA 1
ATOM 3214 C C . ASN A 1 396 ? 28.816 3.196 -35.120 1.00 87.69 396 ASN A C 1
ATOM 3216 O O . ASN A 1 396 ? 28.495 3.549 -33.990 1.00 87.69 396 ASN A O 1
ATOM 3220 N N . VAL A 1 397 ? 29.194 1.939 -35.378 1.00 90.25 397 VAL A N 1
ATOM 3221 C CA . VAL A 1 397 ? 29.304 0.917 -34.320 1.00 90.25 397 VAL A CA 1
ATOM 3222 C C . VAL A 1 397 ? 30.368 1.309 -33.295 1.00 90.25 397 VAL A C 1
ATOM 3224 O O . VAL A 1 397 ? 30.130 1.205 -32.093 1.00 90.25 397 VAL A O 1
ATOM 3227 N N . PHE A 1 398 ? 31.529 1.783 -33.755 1.00 90.38 398 PHE A N 1
ATOM 3228 C CA . PHE A 1 398 ? 32.607 2.233 -32.876 1.00 90.38 398 PHE A CA 1
ATOM 3229 C C . PHE A 1 398 ? 32.187 3.435 -32.017 1.00 90.38 398 PHE A C 1
ATOM 3231 O O . PHE A 1 398 ? 32.376 3.417 -30.801 1.00 90.38 398 PHE A O 1
ATOM 3238 N N . GLN A 1 399 ? 31.548 4.442 -32.619 1.00 93.00 399 GLN A N 1
ATOM 3239 C CA . GLN A 1 399 ? 30.985 5.581 -31.893 1.00 93.00 399 GLN A CA 1
ATOM 3240 C C . GLN A 1 399 ? 29.954 5.126 -30.847 1.00 93.00 399 GLN A C 1
ATOM 3242 O O . GLN A 1 399 ? 30.041 5.522 -29.686 1.00 93.00 399 GLN A O 1
ATOM 3247 N N . SER A 1 400 ? 28.997 4.279 -31.234 1.00 91.00 400 SER A N 1
ATOM 3248 C CA . SER A 1 400 ? 27.961 3.767 -30.328 1.00 91.00 400 SER A CA 1
ATOM 3249 C C . SER A 1 400 ? 28.544 2.950 -29.177 1.00 91.00 400 SER A C 1
ATOM 3251 O O . SER A 1 400 ? 28.027 3.007 -28.064 1.00 91.00 400 SER A O 1
ATOM 3253 N N . LEU A 1 401 ? 29.648 2.232 -29.407 1.00 93.12 401 LEU A N 1
ATOM 3254 C CA . LEU A 1 401 ? 30.363 1.515 -28.356 1.00 93.12 401 LEU A CA 1
ATOM 3255 C C . LEU A 1 401 ? 30.966 2.483 -27.331 1.00 93.12 401 LEU A C 1
ATOM 3257 O O . LEU A 1 401 ? 30.802 2.264 -26.133 1.00 93.12 401 LEU A O 1
ATOM 3261 N N . ILE A 1 402 ? 31.613 3.563 -27.781 1.00 92.75 402 ILE A N 1
ATOM 3262 C CA . ILE A 1 402 ? 32.171 4.589 -26.885 1.00 92.75 402 ILE A CA 1
ATOM 3263 C C . ILE A 1 402 ? 31.062 5.236 -26.049 1.00 92.75 402 ILE A C 1
ATOM 3265 O O . ILE A 1 402 ? 31.204 5.347 -24.834 1.00 92.75 402 ILE A O 1
ATOM 3269 N N . VAL A 1 403 ? 29.941 5.613 -26.674 1.00 90.38 403 VAL A N 1
ATOM 3270 C CA . VAL A 1 403 ? 28.790 6.197 -25.963 1.00 90.38 403 VAL A CA 1
ATOM 3271 C C . VAL A 1 403 ? 28.219 5.211 -24.942 1.00 90.38 403 VAL A C 1
ATOM 3273 O O . VAL A 1 403 ? 27.933 5.598 -23.812 1.00 90.38 403 VAL A O 1
ATOM 3276 N N . CYS A 1 404 ? 28.103 3.929 -25.298 1.00 90.38 404 CYS A N 1
ATOM 3277 C CA . CYS A 1 404 ? 27.653 2.892 -24.372 1.00 90.38 404 CYS A CA 1
ATOM 3278 C C . CYS A 1 404 ? 28.593 2.749 -23.171 1.00 90.38 404 CYS A C 1
ATOM 3280 O O . CYS A 1 404 ? 28.116 2.685 -22.041 1.00 90.38 404 CYS A O 1
ATOM 3282 N N . LEU A 1 405 ? 29.910 2.724 -23.392 1.00 90.62 405 LEU A N 1
ATOM 3283 C CA . LEU A 1 405 ? 30.897 2.641 -22.313 1.00 90.62 405 LEU A CA 1
ATOM 3284 C C . LEU A 1 405 ? 30.844 3.873 -21.404 1.00 90.62 405 LEU A C 1
ATOM 3286 O O . LEU A 1 405 ? 30.811 3.719 -20.189 1.00 90.62 405 LEU A O 1
ATOM 3290 N N . TYR A 1 406 ? 30.742 5.072 -21.979 1.00 89.19 406 TYR A N 1
ATOM 3291 C CA . TYR A 1 406 ? 30.590 6.314 -21.219 1.00 89.19 406 TYR A CA 1
ATOM 3292 C C . TYR A 1 406 ? 29.332 6.301 -20.340 1.00 89.19 406 TYR A C 1
ATOM 3294 O O . TYR A 1 406 ? 29.380 6.635 -19.158 1.00 89.19 406 TYR A O 1
ATOM 3302 N N . VAL A 1 407 ? 28.197 5.881 -20.898 1.00 86.44 407 VAL A N 1
ATOM 3303 C CA . VAL A 1 407 ? 26.925 5.817 -20.169 1.00 86.44 407 VAL A CA 1
ATOM 3304 C C . VAL A 1 407 ? 26.956 4.749 -19.072 1.00 86.44 407 VAL A C 1
ATOM 3306 O O . VAL A 1 407 ? 26.343 4.954 -18.025 1.00 86.44 407 VAL A O 1
ATOM 3309 N N . LEU A 1 408 ? 27.665 3.635 -19.285 1.00 82.12 408 LEU A N 1
ATOM 3310 C CA . LEU A 1 408 ? 27.852 2.586 -18.280 1.00 82.12 408 LEU A CA 1
ATOM 3311 C C . LEU A 1 408 ? 28.726 3.043 -17.109 1.00 82.12 408 LEU A C 1
ATOM 3313 O O . LEU A 1 408 ? 28.374 2.728 -15.971 1.00 82.12 408 LEU A O 1
ATOM 3317 N N . ASP A 1 409 ? 29.802 3.778 -17.400 1.00 84.94 409 ASP A N 1
ATOM 3318 C CA . ASP A 1 409 ? 30.764 4.291 -16.416 1.00 84.94 409 ASP A CA 1
ATOM 3319 C C . ASP A 1 409 ? 30.163 5.395 -15.531 1.00 84.94 409 ASP A C 1
ATOM 3321 O O . ASP A 1 409 ? 30.435 5.473 -14.338 1.00 84.94 409 ASP A O 1
ATOM 3325 N N . ASN A 1 410 ? 29.259 6.206 -16.084 1.00 82.12 410 ASN A N 1
ATOM 3326 C CA . ASN A 1 410 ? 28.562 7.241 -15.324 1.00 82.12 410 ASN A CA 1
ATOM 3327 C C . ASN A 1 410 ? 27.336 6.707 -14.557 1.00 82.12 410 ASN A C 1
ATOM 3329 O O . ASN A 1 410 ? 26.690 5.717 -14.935 1.00 82.12 410 ASN A O 1
ATOM 3333 N N . GLU A 1 411 ? 26.922 7.440 -13.518 1.00 68.19 411 GLU A N 1
ATOM 3334 C CA . GLU A 1 411 ? 25.668 7.231 -12.769 1.00 68.19 411 GLU A CA 1
ATOM 3335 C C . GLU A 1 411 ? 24.421 7.666 -13.570 1.00 68.19 411 GLU A C 1
ATOM 3337 O O . GLU A 1 411 ? 23.552 8.407 -13.116 1.00 68.19 411 GLU A O 1
ATOM 3342 N N . THR A 1 412 ? 24.323 7.206 -14.817 1.00 64.81 412 THR A N 1
ATOM 3343 C CA . THR A 1 412 ? 23.207 7.521 -15.713 1.00 64.81 412 THR A CA 1
ATOM 3344 C C . THR A 1 412 ? 21.966 6.691 -15.363 1.00 64.81 412 THR A C 1
ATOM 3346 O O . THR A 1 412 ? 22.061 5.547 -14.911 1.00 64.81 412 THR A O 1
ATOM 3349 N N . ASN A 1 413 ? 20.777 7.235 -15.635 1.00 61.28 413 ASN A N 1
ATOM 3350 C CA . ASN A 1 413 ? 19.505 6.526 -15.506 1.00 61.28 413 ASN A CA 1
ATOM 3351 C C . ASN A 1 413 ? 19.526 5.192 -16.285 1.00 61.28 413 ASN A C 1
ATOM 3353 O O . ASN A 1 413 ? 19.896 5.151 -17.458 1.00 61.28 413 ASN A O 1
ATOM 3357 N N . PHE A 1 414 ? 19.095 4.097 -15.653 1.00 64.88 414 PHE A N 1
ATOM 3358 C CA . PHE A 1 414 ? 19.102 2.774 -16.277 1.00 64.88 414 PHE A CA 1
ATOM 3359 C C . PHE A 1 414 ? 18.216 2.680 -17.533 1.00 64.88 414 PHE A C 1
ATOM 3361 O O . PHE A 1 414 ? 18.573 1.893 -18.406 1.00 64.88 414 PHE A O 1
ATOM 3368 N N . VAL A 1 415 ? 17.148 3.496 -17.704 1.00 60.81 415 VAL A N 1
ATOM 3369 C CA . VAL A 1 415 ? 16.421 3.568 -19.002 1.00 60.81 415 VAL A CA 1
ATOM 3370 C C . VAL A 1 415 ? 17.423 3.846 -20.110 1.00 60.81 415 VAL A C 1
ATOM 3372 O O . VAL A 1 415 ? 17.455 3.141 -21.110 1.00 60.81 415 VAL A O 1
ATOM 3375 N N . VAL A 1 416 ? 18.253 4.866 -19.890 1.00 71.44 416 VAL A N 1
ATOM 3376 C CA . VAL A 1 416 ? 19.212 5.375 -20.863 1.00 71.44 416 VAL A CA 1
ATOM 3377 C C . VAL A 1 416 ? 20.331 4.355 -21.060 1.00 71.44 416 VAL A C 1
ATOM 3379 O O . VAL A 1 416 ? 20.724 4.092 -22.190 1.00 71.44 416 VAL A O 1
ATOM 3382 N N . LYS A 1 417 ? 20.792 3.691 -19.988 1.00 75.44 417 LYS A N 1
ATOM 3383 C CA . LYS A 1 417 ? 21.755 2.578 -20.104 1.00 75.44 417 LYS A CA 1
ATOM 3384 C C . LYS A 1 417 ? 21.213 1.464 -21.006 1.00 75.44 417 LYS A C 1
ATOM 3386 O O . LYS A 1 417 ? 21.914 1.003 -21.904 1.00 75.44 417 LYS A O 1
ATOM 3391 N N . VAL A 1 418 ? 19.961 1.053 -20.801 1.00 77.12 418 VAL A N 1
ATOM 3392 C CA . VAL A 1 418 ? 19.320 0.001 -21.602 1.00 77.12 418 VAL A CA 1
ATOM 3393 C C . VAL A 1 418 ? 19.028 0.465 -23.026 1.00 77.12 418 VAL A C 1
ATOM 3395 O O . VAL A 1 418 ? 19.275 -0.301 -23.953 1.00 77.12 418 VAL A O 1
ATOM 3398 N N . SER A 1 419 ? 18.537 1.690 -23.234 1.00 77.00 419 SER A N 1
ATOM 3399 C CA . SER A 1 419 ? 18.237 2.200 -24.576 1.00 77.00 419 SER A CA 1
ATOM 3400 C C . SER A 1 419 ? 19.508 2.330 -25.418 1.00 77.00 419 SER A C 1
ATOM 3402 O O . SER A 1 419 ? 19.532 1.863 -26.557 1.00 77.00 419 SER A O 1
ATOM 3404 N N . VAL A 1 420 ? 20.603 2.833 -24.837 1.00 86.06 420 VAL A N 1
ATOM 3405 C CA . VAL A 1 420 ? 21.920 2.906 -25.490 1.00 86.06 420 VAL A CA 1
ATOM 3406 C C . VAL A 1 420 ? 22.491 1.511 -25.756 1.00 86.06 420 VAL A C 1
ATOM 3408 O O . VAL A 1 420 ? 23.018 1.267 -26.841 1.00 86.06 420 VAL A O 1
ATOM 3411 N N . PHE A 1 421 ? 22.337 0.566 -24.824 1.00 88.44 421 PHE A N 1
ATOM 3412 C CA . PHE A 1 421 ? 22.763 -0.820 -25.032 1.00 88.44 421 PHE A CA 1
ATOM 3413 C C . PHE A 1 421 ? 21.990 -1.506 -26.171 1.00 88.44 421 PHE A C 1
ATOM 3415 O O . PHE A 1 421 ? 22.591 -2.154 -27.029 1.00 88.44 421 PHE A O 1
ATOM 3422 N N . ILE A 1 422 ? 20.663 -1.336 -26.224 1.00 85.94 422 ILE A N 1
ATOM 3423 C CA . ILE A 1 422 ? 19.828 -1.823 -27.333 1.00 85.94 422 ILE A CA 1
ATOM 3424 C C . ILE A 1 422 ? 20.255 -1.157 -28.647 1.00 85.94 422 ILE A C 1
ATOM 3426 O O . ILE A 1 422 ? 20.387 -1.845 -29.659 1.00 85.94 422 ILE A O 1
ATOM 3430 N N . GLY A 1 423 ? 20.528 0.150 -28.632 1.00 87.44 423 GLY A N 1
ATOM 3431 C CA . GLY A 1 423 ? 21.060 0.881 -29.782 1.00 87.44 423 GLY A CA 1
ATOM 3432 C C . GLY A 1 423 ? 22.371 0.283 -30.295 1.00 87.44 423 GLY A C 1
ATOM 3433 O O . GLY A 1 423 ? 22.484 -0.023 -31.482 1.00 87.44 423 GLY A O 1
ATOM 3434 N N . LEU A 1 424 ? 23.327 0.009 -29.402 1.00 91.38 424 LEU A N 1
ATOM 3435 C CA . LEU A 1 424 ? 24.580 -0.666 -29.750 1.00 91.38 424 LEU A CA 1
ATOM 3436 C C . LEU A 1 424 ? 24.331 -2.058 -30.348 1.00 91.38 424 LEU A C 1
ATOM 3438 O O . LEU A 1 424 ? 24.932 -2.407 -31.363 1.00 91.38 424 LEU A O 1
ATOM 3442 N N . ALA A 1 425 ? 23.424 -2.846 -29.766 1.00 90.12 425 ALA A N 1
ATOM 3443 C CA . ALA A 1 425 ? 23.078 -4.166 -30.291 1.00 90.12 425 ALA A CA 1
ATOM 3444 C C . ALA A 1 425 ? 22.490 -4.092 -31.715 1.00 90.12 425 ALA A C 1
ATOM 3446 O O . ALA A 1 425 ? 22.822 -4.927 -32.562 1.00 90.12 425 ALA A O 1
ATOM 3447 N N . ILE A 1 426 ? 21.662 -3.081 -32.003 1.00 88.94 426 ILE A N 1
ATOM 3448 C CA . ILE A 1 426 ? 21.121 -2.827 -33.347 1.00 88.94 426 ILE A CA 1
ATOM 3449 C C . ILE A 1 426 ? 22.244 -2.441 -34.321 1.00 88.94 426 ILE A C 1
ATOM 3451 O O . ILE A 1 426 ? 22.292 -2.985 -35.424 1.00 88.94 426 ILE A O 1
ATOM 3455 N N . GLU A 1 427 ? 23.177 -1.568 -33.928 1.00 89.69 427 GLU A N 1
ATOM 3456 C CA . GLU A 1 427 ? 24.330 -1.203 -34.766 1.00 89.69 427 GLU A CA 1
ATOM 3457 C C . GLU A 1 427 ? 25.220 -2.417 -35.078 1.00 89.69 427 GLU A C 1
ATOM 3459 O O . GLU A 1 427 ? 25.581 -2.655 -36.233 1.00 89.69 427 GLU A O 1
ATOM 3464 N N . VAL A 1 428 ? 25.515 -3.255 -34.080 1.00 88.56 428 VAL A N 1
ATOM 3465 C CA . VAL A 1 428 ? 26.285 -4.496 -34.276 1.00 88.56 428 VAL A CA 1
ATOM 3466 C C . VAL A 1 428 ? 25.549 -5.456 -35.216 1.00 88.56 428 VAL A C 1
ATOM 3468 O O . VAL A 1 428 ? 26.167 -6.060 -36.097 1.00 88.56 428 VAL A O 1
ATOM 3471 N N . TRP A 1 429 ? 24.222 -5.569 -35.099 1.00 89.19 429 TRP A N 1
ATOM 3472 C CA . TRP A 1 429 ? 23.411 -6.379 -36.011 1.00 89.19 429 TRP A CA 1
ATOM 3473 C C . TRP A 1 429 ? 23.512 -5.912 -37.471 1.00 89.19 429 TRP A C 1
ATOM 3475 O O . TRP A 1 429 ? 23.525 -6.754 -38.380 1.00 89.19 429 TRP A O 1
ATOM 3485 N N . LYS A 1 430 ? 23.649 -4.601 -37.725 1.00 87.56 430 LYS A N 1
ATOM 3486 C CA . LYS A 1 430 ? 23.831 -4.074 -39.088 1.00 87.56 430 LYS A CA 1
ATOM 3487 C C . LYS A 1 430 ? 25.094 -4.620 -39.742 1.00 87.56 430 LYS A C 1
ATOM 3489 O O . LYS A 1 430 ? 25.030 -4.936 -40.927 1.00 87.56 430 LYS A O 1
ATOM 3494 N N . ILE A 1 431 ? 26.194 -4.831 -39.006 1.00 82.81 431 ILE A N 1
ATOM 3495 C CA . ILE A 1 431 ? 27.438 -5.416 -39.553 1.00 82.81 431 ILE A CA 1
ATOM 3496 C C . ILE A 1 431 ? 27.143 -6.742 -40.267 1.00 82.81 431 ILE A C 1
ATOM 3498 O O . ILE A 1 431 ? 27.563 -6.941 -41.408 1.00 82.81 431 ILE A O 1
ATOM 3502 N N . GLY A 1 432 ? 26.340 -7.611 -39.645 1.00 77.00 432 GLY A N 1
ATOM 3503 C CA . GLY A 1 432 ? 25.934 -8.893 -40.230 1.00 77.00 432 GLY A CA 1
ATOM 3504 C C . GLY A 1 432 ? 25.067 -8.770 -41.492 1.00 77.00 432 GLY A C 1
ATOM 3505 O O . GLY A 1 432 ? 24.904 -9.739 -42.232 1.00 77.00 432 GLY A O 1
ATOM 3506 N N . LYS A 1 433 ? 24.500 -7.590 -41.775 1.00 75.75 433 LYS A N 1
ATOM 3507 C CA . LYS A 1 433 ? 23.774 -7.308 -43.023 1.00 75.75 433 LYS A CA 1
ATOM 3508 C C . LYS A 1 433 ? 24.685 -6.825 -44.144 1.00 75.75 433 LYS A C 1
ATOM 3510 O O . LYS A 1 433 ? 24.399 -7.152 -45.303 1.00 75.75 433 LYS A O 1
ATOM 3515 N N . VAL A 1 434 ? 25.739 -6.078 -43.815 1.00 72.69 434 VAL A N 1
ATOM 3516 C CA . VAL A 1 434 ? 26.642 -5.456 -44.798 1.00 72.69 434 VAL A CA 1
ATOM 3517 C C . VAL A 1 434 ? 27.801 -6.371 -45.197 1.00 72.69 434 VAL A C 1
ATOM 3519 O O . VAL A 1 434 ? 28.236 -6.337 -46.346 1.00 72.69 434 VAL A O 1
ATOM 3522 N N . VAL A 1 435 ? 28.247 -7.238 -44.286 1.00 67.38 435 VAL A N 1
ATOM 3523 C CA . VAL A 1 435 ? 29.376 -8.155 -44.490 1.00 67.38 435 VAL A CA 1
ATOM 3524 C C . VAL A 1 435 ? 28.868 -9.575 -44.736 1.00 67.38 435 VAL A C 1
ATOM 3526 O O . VAL A 1 435 ? 28.085 -10.105 -43.948 1.00 67.38 435 VAL A O 1
ATOM 3529 N N . ASN A 1 436 ? 29.335 -10.231 -45.801 1.00 58.62 436 ASN A N 1
ATOM 3530 C CA . ASN A 1 436 ? 29.167 -11.676 -45.944 1.00 58.62 436 ASN A CA 1
ATOM 3531 C C . ASN A 1 436 ? 30.321 -12.373 -45.218 1.00 58.62 436 ASN A C 1
ATOM 3533 O O . ASN A 1 436 ? 31.418 -12.499 -45.755 1.00 58.62 436 ASN A O 1
ATOM 3537 N N . VAL A 1 437 ? 30.082 -12.855 -44.000 1.00 50.06 437 VAL A N 1
ATOM 3538 C CA . VAL A 1 437 ? 31.071 -13.681 -43.298 1.00 50.06 437 VAL A CA 1
ATOM 3539 C C . VAL A 1 437 ? 30.989 -15.103 -43.855 1.00 50.06 437 VAL A C 1
ATOM 3541 O O . VAL A 1 437 ? 30.110 -15.879 -43.478 1.00 50.06 437 VAL A O 1
ATOM 3544 N N . LYS A 1 438 ? 31.889 -15.450 -44.779 1.00 49.66 438 LYS A N 1
ATOM 3545 C CA . LYS A 1 438 ? 32.115 -16.839 -45.197 1.00 49.66 438 LYS A CA 1
ATOM 3546 C C . LYS A 1 438 ? 33.380 -17.349 -44.511 1.00 49.66 438 LYS A C 1
ATOM 3548 O O . LYS A 1 438 ? 34.446 -16.753 -44.623 1.00 49.66 438 LYS A O 1
ATOM 3553 N N . PHE A 1 439 ? 33.256 -18.456 -43.787 1.00 41.47 439 PHE A N 1
ATOM 3554 C CA . PHE A 1 439 ? 34.395 -19.122 -43.162 1.00 41.47 439 PHE A CA 1
ATOM 3555 C C . PHE A 1 439 ? 35.072 -20.036 -44.181 1.00 41.47 439 PHE A C 1
ATOM 3557 O O . PHE A 1 439 ? 34.502 -21.056 -44.575 1.00 41.47 439 PHE A O 1
ATOM 3564 N N . ASP A 1 440 ? 36.287 -19.685 -44.595 1.00 43.75 440 ASP A N 1
ATOM 3565 C CA . ASP A 1 440 ? 37.104 -20.555 -45.430 1.00 43.75 440 ASP A CA 1
ATOM 3566 C C . ASP A 1 440 ? 37.684 -21.681 -44.559 1.00 43.75 440 ASP A C 1
ATOM 3568 O O . ASP A 1 440 ? 38.525 -21.468 -43.682 1.00 43.75 440 ASP A O 1
ATOM 3572 N N . ARG A 1 441 ? 37.189 -22.907 -44.760 1.00 46.34 441 ARG A N 1
ATOM 3573 C CA . ARG A 1 441 ? 37.651 -24.102 -44.033 1.00 46.34 441 ARG A CA 1
ATOM 3574 C C . ARG A 1 441 ? 39.049 -24.559 -44.468 1.00 46.34 441 ARG A C 1
ATOM 3576 O O . ARG A 1 441 ? 39.590 -25.481 -43.855 1.00 46.34 441 ARG A O 1
ATOM 3583 N N . THR A 1 442 ? 39.628 -23.928 -45.488 1.00 48.69 442 THR A N 1
ATOM 3584 C CA . THR A 1 442 ? 40.823 -24.418 -46.186 1.00 48.69 442 THR A CA 1
ATOM 3585 C C . THR A 1 442 ? 42.120 -23.781 -45.682 1.00 48.69 442 THR A C 1
ATOM 3587 O O . THR A 1 442 ? 43.169 -24.413 -45.750 1.00 48.69 442 THR A O 1
ATOM 3590 N N . ASN A 1 443 ? 42.068 -22.578 -45.094 1.00 47.91 443 ASN A N 1
ATOM 3591 C CA . ASN A 1 443 ? 43.248 -21.886 -44.563 1.00 47.91 443 ASN A CA 1
ATOM 3592 C C . ASN A 1 443 ? 43.073 -21.564 -43.070 1.00 47.91 443 ASN A C 1
ATOM 3594 O O . ASN A 1 443 ? 42.464 -20.565 -42.683 1.00 47.91 443 ASN A O 1
ATOM 3598 N N . LYS A 1 444 ? 43.585 -22.450 -42.211 1.00 47.09 444 LYS A N 1
ATOM 3599 C CA . LYS A 1 444 ? 43.516 -22.316 -40.748 1.00 47.09 444 LYS A CA 1
ATOM 3600 C C . LYS A 1 444 ? 44.705 -21.503 -40.242 1.00 47.09 444 LYS A C 1
ATOM 3602 O O . LYS A 1 444 ? 45.847 -21.838 -40.547 1.00 47.09 444 LYS A O 1
ATOM 3607 N N . LEU A 1 445 ? 44.460 -20.485 -39.418 1.00 46.09 445 LEU A N 1
ATOM 3608 C CA . LEU A 1 445 ? 45.528 -19.863 -38.633 1.00 46.09 445 LEU A CA 1
ATOM 3609 C C . LEU A 1 445 ? 45.772 -20.754 -37.403 1.00 46.09 445 LEU A C 1
ATOM 3611 O O . LEU A 1 445 ? 44.821 -21.109 -36.706 1.00 46.09 445 LEU A O 1
ATOM 3615 N N . LEU A 1 446 ? 47.026 -21.152 -37.163 1.00 44.56 446 LEU A N 1
ATOM 3616 C CA . LEU A 1 446 ? 47.415 -22.034 -36.045 1.00 44.56 446 LEU A CA 1
ATOM 3617 C C . LEU A 1 446 ? 46.646 -23.374 -35.994 1.00 44.56 446 LEU A C 1
ATOM 3619 O O . LEU A 1 446 ? 46.339 -23.886 -34.924 1.00 44.56 446 LEU A O 1
ATOM 3623 N N . GLY A 1 447 ? 46.300 -23.951 -37.152 1.00 54.84 447 GLY A N 1
ATOM 3624 C CA . GLY A 1 447 ? 45.797 -25.330 -37.270 1.00 54.84 447 GLY A CA 1
ATOM 3625 C C . GLY A 1 447 ? 44.403 -25.628 -36.690 1.00 54.84 447 GLY A C 1
ATOM 3626 O O . GLY A 1 447 ? 43.854 -26.690 -36.987 1.00 54.84 447 GLY A O 1
ATOM 3627 N N . ILE A 1 448 ? 43.795 -24.709 -35.929 1.00 56.28 448 ILE A N 1
ATOM 3628 C CA . ILE A 1 448 ? 42.551 -24.960 -35.175 1.00 56.28 448 ILE A CA 1
ATOM 3629 C C . ILE A 1 448 ? 41.467 -23.905 -35.463 1.00 56.28 448 ILE A C 1
ATOM 3631 O O . ILE A 1 448 ? 40.288 -24.251 -35.496 1.00 56.28 448 ILE A O 1
ATOM 3635 N N . ILE A 1 449 ? 41.827 -22.650 -35.762 1.00 48.00 449 ILE A N 1
ATOM 3636 C CA . ILE A 1 449 ? 40.851 -21.568 -35.975 1.00 48.00 449 ILE A CA 1
ATOM 3637 C C . ILE A 1 449 ? 40.716 -21.280 -37.486 1.00 48.00 449 ILE A C 1
ATOM 3639 O O . ILE A 1 449 ? 41.716 -20.938 -38.130 1.00 48.00 449 ILE A O 1
ATOM 3643 N N . PRO A 1 450 ? 39.516 -21.421 -38.091 1.00 47.56 450 PRO A N 1
ATOM 3644 C CA . PRO A 1 450 ? 39.289 -21.028 -39.481 1.00 47.56 450 PRO A CA 1
ATOM 3645 C C . PRO A 1 450 ? 39.490 -19.514 -39.620 1.00 47.56 450 PRO A C 1
ATOM 3647 O O . PRO A 1 450 ? 38.909 -18.742 -38.857 1.00 47.56 450 PRO A O 1
ATOM 3650 N N . LYS A 1 451 ? 40.322 -19.079 -40.570 1.00 41.94 451 LYS A N 1
ATOM 3651 C CA . LYS A 1 451 ? 40.632 -17.659 -40.770 1.00 41.94 451 LYS A CA 1
ATOM 3652 C C . LYS A 1 451 ? 39.386 -16.954 -41.340 1.00 41.94 451 LYS A C 1
ATOM 3654 O O . LYS A 1 451 ? 38.917 -17.360 -42.404 1.00 41.94 451 LYS A O 1
ATOM 3659 N N . PRO A 1 452 ? 38.812 -15.936 -40.672 1.00 45.62 452 PRO A N 1
ATOM 3660 C CA . PRO A 1 452 ? 37.705 -15.184 -41.251 1.00 45.62 452 PRO A CA 1
ATOM 3661 C C . PRO A 1 452 ? 38.220 -14.401 -42.467 1.00 45.62 452 PRO A C 1
ATOM 3663 O O . PRO A 1 452 ? 39.140 -13.591 -42.339 1.00 45.62 452 PRO A O 1
ATOM 3666 N N . TYR A 1 453 ? 37.659 -14.665 -43.650 1.00 46.84 453 TYR A N 1
ATOM 3667 C CA . TYR A 1 453 ? 37.865 -13.845 -44.843 1.00 46.84 453 TYR A CA 1
ATOM 3668 C C . TYR A 1 453 ? 36.635 -12.954 -45.021 1.00 46.84 453 TYR A C 1
ATOM 3670 O O . TYR A 1 453 ? 35.503 -13.439 -45.057 1.00 46.84 453 TYR A O 1
ATOM 3678 N N . TYR A 1 454 ? 36.858 -11.644 -45.067 1.00 48.62 454 TYR A N 1
ATOM 3679 C CA . TYR A 1 454 ? 35.805 -10.644 -45.187 1.00 48.62 454 TYR A CA 1
ATOM 3680 C C . TYR A 1 454 ? 35.631 -10.306 -46.667 1.00 48.62 454 TYR A C 1
ATOM 3682 O O . TYR A 1 454 ? 36.517 -9.701 -47.265 1.00 48.62 454 TYR A O 1
ATOM 3690 N N . GLU A 1 455 ? 34.510 -10.709 -47.260 1.00 48.09 455 GLU A N 1
ATOM 3691 C CA . GLU A 1 455 ? 34.145 -10.310 -48.619 1.00 48.09 455 GLU A CA 1
ATOM 3692 C C . GLU A 1 455 ? 32.931 -9.376 -48.532 1.00 48.09 455 GLU A C 1
ATOM 3694 O O . GLU A 1 455 ? 31.861 -9.751 -48.034 1.00 48.09 455 GLU A O 1
ATOM 3699 N N . ASP A 1 456 ? 33.113 -8.128 -48.966 1.00 48.78 456 ASP A N 1
ATOM 3700 C CA . ASP A 1 456 ? 32.011 -7.178 -49.107 1.00 48.78 456 ASP A CA 1
ATOM 3701 C C . ASP A 1 456 ? 30.967 -7.765 -50.075 1.00 48.78 456 ASP A C 1
ATOM 3703 O O . ASP A 1 456 ? 31.312 -8.395 -51.076 1.00 48.78 456 ASP A O 1
ATOM 3707 N N . LYS A 1 457 ? 29.668 -7.577 -49.802 1.00 50.56 457 LYS A N 1
ATOM 3708 C CA . LYS A 1 457 ? 28.606 -8.047 -50.711 1.00 50.56 457 LYS A CA 1
ATOM 3709 C C . LYS A 1 457 ? 28.806 -7.475 -52.122 1.00 50.56 457 LYS A C 1
ATOM 3711 O O . LYS A 1 457 ? 29.016 -6.273 -52.272 1.00 50.56 457 LYS A O 1
ATOM 3716 N N . SER A 1 458 ? 28.654 -8.324 -53.145 1.00 47.03 458 SER A N 1
ATOM 3717 C CA . SER A 1 458 ? 28.952 -8.036 -54.563 1.00 47.03 458 SER A CA 1
ATOM 3718 C C . SER A 1 458 ? 28.316 -6.752 -55.118 1.00 47.03 458 SER A C 1
ATOM 3720 O O . SER A 1 458 ? 28.883 -6.089 -55.980 1.00 47.03 458 SER A O 1
ATOM 3722 N N . THR A 1 459 ? 27.166 -6.337 -54.582 1.00 46.19 459 THR A N 1
ATOM 3723 C CA . THR A 1 459 ? 26.490 -5.091 -54.976 1.00 46.19 459 THR A CA 1
ATOM 3724 C C . THR A 1 459 ? 27.227 -3.820 -54.518 1.00 46.19 459 THR A C 1
ATOM 3726 O O . THR A 1 459 ? 27.052 -2.770 -55.122 1.00 46.19 459 THR A O 1
ATOM 3729 N N . TYR A 1 460 ? 28.060 -3.880 -53.470 1.00 50.03 460 TYR A N 1
ATOM 3730 C CA . TYR A 1 460 ? 28.889 -2.750 -53.022 1.00 50.03 460 TYR A CA 1
ATOM 3731 C C . TYR A 1 460 ? 30.187 -2.644 -53.833 1.00 50.03 460 TYR A C 1
ATOM 3733 O O . TYR A 1 460 ? 30.623 -1.540 -54.163 1.00 50.03 460 TYR A O 1
ATOM 3741 N N . THR A 1 461 ? 30.782 -3.782 -54.207 1.00 51.84 461 THR A N 1
ATOM 3742 C CA . THR A 1 461 ? 32.068 -3.837 -54.918 1.00 51.84 461 THR A CA 1
ATOM 3743 C C . THR A 1 461 ? 32.018 -3.274 -56.336 1.00 51.84 461 THR A C 1
ATOM 3745 O O . THR A 1 461 ? 33.033 -2.748 -56.786 1.00 51.84 461 THR A O 1
ATOM 3748 N N . GLU A 1 462 ? 30.860 -3.331 -56.998 1.00 52.12 462 GLU A N 1
ATOM 3749 C CA . GLU A 1 462 ? 30.636 -2.806 -58.358 1.00 52.12 462 GLU A CA 1
ATOM 3750 C C . GLU A 1 462 ? 30.039 -1.384 -58.379 1.00 52.12 462 GLU A C 1
ATOM 3752 O O . GLU A 1 462 ? 29.892 -0.784 -59.441 1.00 52.12 462 GLU A O 1
ATOM 3757 N N . SER A 1 463 ? 29.697 -0.818 -57.216 1.00 56.75 463 SER A N 1
ATOM 3758 C CA . SER A 1 463 ? 28.979 0.460 -57.135 1.00 56.75 463 SER A CA 1
ATOM 3759 C C . SER A 1 463 ? 29.902 1.683 -57.190 1.00 56.75 463 SER A C 1
ATOM 3761 O O . SER A 1 463 ? 30.988 1.705 -56.601 1.00 56.75 463 SER A O 1
ATOM 3763 N N . ASN A 1 464 ? 29.415 2.773 -57.797 1.00 56.62 464 ASN A N 1
ATOM 3764 C CA . ASN A 1 464 ? 30.079 4.083 -57.755 1.00 56.62 464 ASN A CA 1
ATOM 3765 C C . ASN A 1 464 ? 30.305 4.578 -56.310 1.00 56.62 464 ASN A C 1
ATOM 3767 O O . ASN A 1 464 ? 31.264 5.302 -56.042 1.00 56.62 464 ASN A O 1
ATOM 3771 N N . THR A 1 465 ? 29.467 4.145 -55.360 1.00 59.88 465 THR A N 1
ATOM 3772 C CA . THR A 1 465 ? 29.544 4.500 -53.935 1.00 59.88 465 THR A CA 1
ATOM 3773 C C . THR A 1 465 ? 30.877 4.102 -53.294 1.00 59.88 465 THR A C 1
ATOM 3775 O O . THR A 1 465 ? 31.448 4.899 -52.555 1.00 59.88 465 THR A O 1
ATOM 3778 N N . LYS A 1 466 ? 31.447 2.938 -53.635 1.00 62.09 466 LYS A N 1
ATOM 3779 C CA . LYS A 1 466 ? 32.766 2.513 -53.129 1.00 62.09 466 LYS A CA 1
ATOM 3780 C C . LYS A 1 466 ? 33.891 3.454 -53.572 1.00 62.09 466 LYS A C 1
ATOM 3782 O O . LYS A 1 466 ? 34.810 3.731 -52.802 1.00 62.09 466 LYS A O 1
ATOM 3787 N N . ARG A 1 467 ? 33.808 3.967 -54.805 1.00 60.06 467 ARG A N 1
ATOM 3788 C CA . ARG A 1 467 ? 34.803 4.895 -55.360 1.00 60.06 467 ARG A CA 1
ATOM 3789 C C . ARG A 1 467 ? 34.767 6.237 -54.630 1.00 60.06 467 ARG A C 1
ATOM 3791 O O . ARG A 1 467 ? 35.819 6.771 -54.298 1.00 60.06 467 ARG A O 1
ATOM 3798 N N . TYR A 1 468 ? 33.575 6.744 -54.315 1.00 61.34 468 TYR A N 1
ATOM 3799 C CA . TYR A 1 468 ? 33.417 7.966 -53.519 1.00 61.34 468 TYR A CA 1
ATOM 3800 C C . TYR A 1 468 ? 33.845 7.781 -52.051 1.00 61.34 468 TYR A C 1
ATOM 3802 O O . TYR A 1 468 ? 34.500 8.664 -51.497 1.00 61.34 468 TYR A O 1
ATOM 3810 N N . ASP A 1 469 ? 33.573 6.620 -51.448 1.00 60.97 469 ASP A N 1
ATOM 3811 C CA . ASP A 1 469 ? 34.021 6.275 -50.088 1.00 60.97 469 ASP A CA 1
ATOM 3812 C C . ASP A 1 469 ? 35.550 6.191 -49.954 1.00 60.97 469 ASP A C 1
ATOM 3814 O O . ASP A 1 469 ? 36.104 6.497 -48.898 1.00 60.97 469 ASP A O 1
ATOM 3818 N N . GLN A 1 470 ? 36.252 5.757 -51.005 1.00 64.31 470 GLN A N 1
ATOM 3819 C CA . GLN A 1 470 ? 37.715 5.686 -51.003 1.00 64.31 470 GLN A CA 1
ATOM 3820 C C . GLN A 1 470 ? 38.366 7.067 -51.074 1.00 64.31 470 GLN A C 1
ATOM 3822 O O . GLN A 1 470 ? 39.359 7.288 -50.389 1.00 64.31 470 GLN A O 1
ATOM 3827 N N . VAL A 1 471 ? 37.801 7.992 -51.855 1.00 67.19 471 VAL A N 1
ATOM 3828 C CA . VAL A 1 471 ? 38.359 9.342 -52.043 1.00 67.19 471 VAL A CA 1
ATOM 3829 C C . VAL A 1 471 ? 38.145 10.223 -50.808 1.00 67.19 471 VAL A C 1
ATOM 3831 O O . VAL A 1 471 ? 38.972 11.077 -50.515 1.00 67.19 471 VAL A O 1
ATOM 3834 N N . ARG A 1 472 ? 37.066 10.009 -50.044 1.00 54.34 472 ARG A N 1
ATOM 3835 C CA . ARG A 1 472 ? 36.692 10.891 -48.924 1.00 54.34 472 ARG A CA 1
ATOM 3836 C C . ARG A 1 472 ? 37.534 10.736 -47.650 1.00 54.34 472 ARG A C 1
ATOM 3838 O O . ARG A 1 472 ? 37.492 11.618 -46.801 1.00 54.34 472 ARG A O 1
ATOM 3845 N N . PHE A 1 473 ? 38.291 9.650 -47.513 1.00 54.41 473 PHE A N 1
ATOM 3846 C CA . PHE A 1 473 ? 39.127 9.374 -46.333 1.00 54.41 473 PHE A CA 1
ATOM 3847 C C . PHE A 1 473 ? 40.632 9.393 -46.637 1.00 54.41 473 PHE A C 1
ATOM 3849 O O . PHE A 1 473 ? 41.422 8.879 -45.850 1.00 54.41 473 PHE A O 1
ATOM 3856 N N . VAL A 1 474 ? 41.035 9.976 -47.771 1.00 49.22 474 VAL A N 1
ATOM 3857 C CA . VAL A 1 474 ? 42.433 10.356 -48.002 1.00 49.22 474 VAL A CA 1
ATOM 3858 C C . VAL A 1 474 ? 42.622 11.744 -47.390 1.00 49.22 474 VAL A C 1
ATOM 3860 O O . VAL A 1 474 ? 42.226 12.736 -47.998 1.00 49.22 474 VAL A O 1
ATOM 3863 N N . TYR A 1 475 ? 43.163 11.796 -46.176 1.00 43.56 475 TYR A N 1
ATOM 3864 C CA . TYR A 1 475 ? 43.741 12.999 -45.577 1.00 43.56 475 TYR A CA 1
ATOM 3865 C C . TYR A 1 475 ? 45.153 12.684 -45.110 1.00 43.56 475 TYR A C 1
ATOM 3867 O O . TYR A 1 475 ? 45.327 11.600 -44.504 1.00 43.56 475 TYR A O 1
#

Secondary structure (DSSP, 8-state):
------------------------------------------PPPPPHHHHHHHHHHHHHHHHHHHHHHTS----PPPPBPTTSPBPP----BEESS-TT-EEEEEEEEESSSS-----GGGEEEEEEEEETT--S-BTTTSSBEEEEEEEE--HHHHTT---EEEEEEEETT--S-TTSTT--GGG-EEEEEE-SEEEEEE-B-PPPTTTSS-SS-GGGB--TTS-SEEEEEEE-SEEEEEEEE----B-TT-PPTTGGGT-PBPSSSSEEPPPEEEE-TT--TTS-EE--TT--EEEEEEEEEEEEHHHHHHHHHHHHHHHHHHHH-TT-TTHHHHHHHHHHHHHHS-HHHHHHHHHHHHHHHHHHHHHHHHHHHHHHH----TT--HHHHHHHHHHHHHHHHHHHHTT--HHHHHHHHHHHHHHHHHHHHHEEEEEEEEEEETTTEEEEEEEE-HHHHTSHHHHHHHHTT--

InterPro domains:
  IPR008429 Cleft lip and palate transmembrane 1 [PF05602] (54-475)
  IPR008429 Cleft lip and palate transmembrane 1 [PTHR21347] (36-475)
  IPR011330 Glycoside hydrolase/deacetylase, beta/alpha-barrel [SSF88713] (195-326)

Radius of gyration: 34.87 Å; chains: 1; bounding box: 76×123×87 Å

Sequence (475 aa):
MADDSNDNTTASSSNGEVVATDAAATNENTQVQQNGQNAENQQPRPGGWAIFKSLLFRMFIMYMIASFFRRPQQQQEPQKGPDGKPMPSYGPATNMFPKGLALDLYAYLSESEVFDDFKPESLFWLEEELEYGDWTSGLTKDGTYIKDGKIKATPTIQNNGSIYLHVFIVKAGNSPDPRDSSYDKKFTIKKTKRLNKFKKRKFVQTVNLLTGKSDAHPDLIRAQNESKYEILSHWHPNLTINLVDDHTAWTRGAVPAPLDEFIEFHPTVNQYYPVVYLNDYWNMNNEYFPLNDTIKELNFSLTFAPMSLFKWQIYAAQSMRNKWYSFMSDMNDGDDEDQDSLKQTLIETNPYLLALTVVVSLVHSVFEFLAFKNDIQFWKNRKSLEGLSVRSVFFNVFQSLIVCLYVLDNETNFVVKVSVFIGLAIEVWKIGKVVNVKFDRTNKLLGIIPKPYYEDKSTYTESNTKRYDQVRFVY

pLDDT: mean 73.87, std 21.49, range [22.56, 97.75]

Organism: NCBI:txid2664684

Foldseek 3Di:
DDDDDYDDDDDDDDDDDDDDDDDDDDDDDDDDDDDDDDPPVPDPQPDVQLVVVVVVVLVVLVCVVVVLVVDDLPPDDFDQDPVRDGDPFQFFFWAPDDFFFWKKKWKFKDLDQDDQDPDPVRTQDIDGRQTQPQLQDDPVGGSKDKGKDKDFCDPQNQVVGWMKIKMKMAGGPADLHPVDPRDDPSRIDIDMDTQKDWDKLFADQDADPVPRHDPDDPVRHDHPPDDRTDIFIWHAQEKEWEFENDGDRDGPPSDDPPCNVFWAADPPHSHTYTGTDTDPLLPAPVRIDTRHPVDGMGIHMYMYGYDYPVRVSSVRSVVVVVVVCVVVPPPDPCVSVSSRSNSCCVVVPDPVVVVVVVVVVVVVVVVLVVVLVVLCVVLVPDDACAPPDLVVLVVVLVVLVVVLVVCVPDPHRVVVNVSSVVVSVSSVVSNVSQWDFDFDPPDADVVPHGDTDTDGPPNCVPYPVVVVNVVVPPD